Protein 1ZW0 (pdb70)

Radius of gyration: 28.85 Å; Cα contacts (8 Å, |Δi|>4): 479; chains: 8; bounding box: 49×64×88 Å

Structure (mmCIF, N/CA/C/O backbone):
d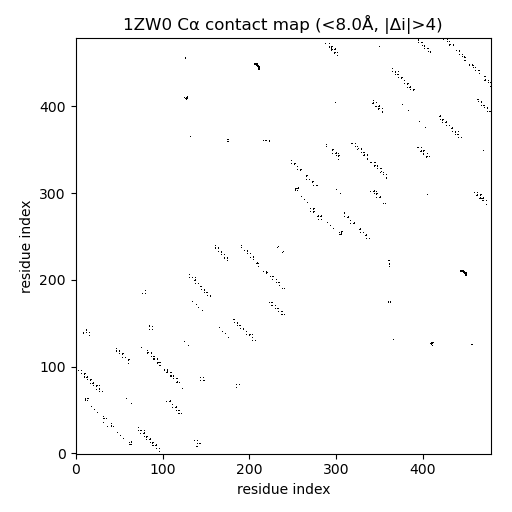ata_1ZW0
#
_entry.id   1ZW0
#
_cell.length_a   82.969
_cell.length_b   84.622
_cell.length_c   81.799
_cell.angle_alpha   90.00
_cell.angle_beta   90.00
_cell.angle_gamma   90.00
#
_symmetry.space_group_name_H-M   'P 21 21 2'
#
loop_
_entity.id
_entity.type
_entity.pdbx_description
1 polymer 'type III secretion protein'
2 water water
#
loop_
_atom_site.group_PDB
_atom_site.id
_atom_site.type_symbol
_atom_site.label_atom_id
_atom_site.label_alt_id
_atom_site.label_comp_id
_atom_site.label_asym_id
_atom_site.label_entity_id
_atom_site.label_seq_id
_atom_site.pdbx_PDB_ins_code
_atom_site.Cartn_x
_atom_site.Cartn_y
_atom_site.Cartn_z
_atom_site.occupancy
_atom_site.B_iso_or_equiv
_atom_site.auth_seq_id
_atom_site.auth_comp_id
_atom_site.auth_asym_id
_atom_site.auth_atom_id
_atom_site.pdbx_PDB_model_num
ATOM 1 N N . MET A 1 1 ? 63.701 -7.420 55.792 1.00 38.18 1 MET A N 1
ATOM 2 C CA . MET A 1 1 ? 63.206 -6.096 56.308 1.00 38.86 1 MET A CA 1
ATOM 3 C C . MET A 1 1 ? 62.672 -6.145 57.729 1.00 39.40 1 MET A C 1
ATOM 4 O O . MET A 1 1 ? 62.702 -5.116 58.419 1.00 41.83 1 MET A O 1
ATOM 9 N N . THR A 1 2 ? 62.162 -7.301 58.171 1.00 39.78 2 THR A N 1
ATOM 10 C CA . THR A 1 2 ? 61.563 -7.422 59.519 1.00 39.98 2 THR A CA 1
ATOM 11 C C . THR A 1 2 ? 62.730 -7.228 60.488 1.00 40.20 2 THR A C 1
ATOM 12 O O . THR A 1 2 ? 62.645 -6.447 61.456 1.00 43.02 2 THR A O 1
ATOM 16 N N . GLN A 1 3 ? 63.834 -7.911 60.215 1.00 40.10 3 GLN A N 1
ATOM 17 C CA . GLN A 1 3 ? 64.999 -7.790 61.034 1.00 39.20 3 GLN A CA 1
ATOM 18 C C . GLN A 1 3 ? 65.558 -6.377 61.075 1.00 38.53 3 GLN A C 1
ATOM 19 O O . GLN A 1 3 ? 65.959 -5.905 62.148 1.00 38.06 3 GLN A O 1
ATOM 25 N N . LEU A 1 4 ? 65.624 -5.694 59.942 1.00 36.29 4 LEU A N 1
ATOM 26 C CA . LEU A 1 4 ? 66.101 -4.332 59.929 1.00 35.97 4 LEU A CA 1
ATOM 27 C C . LEU A 1 4 ? 65.228 -3.381 60.749 1.00 34.33 4 LEU A C 1
ATOM 28 O O . LEU A 1 4 ? 65.720 -2.611 61.561 1.00 33.94 4 LEU A O 1
ATOM 33 N N . GLU A 1 5 ? 63.921 -3.429 60.579 1.00 35.48 5 GLU A N 1
ATOM 34 C CA . GLU A 1 5 ? 63.015 -2.551 61.324 1.00 36.56 5 GLU A CA 1
ATOM 35 C C . GLU A 1 5 ? 63.135 -2.821 62.850 1.00 35.46 5 GLU A C 1
ATOM 36 O O . GLU A 1 5 ? 63.109 -1.888 63.677 1.00 37.22 5 GLU A O 1
ATOM 42 N N . GLU A 1 6 ? 63.218 -4.068 63.207 1.00 34.57 6 GLU A N 1
ATOM 43 C CA . GLU A 1 6 ? 63.279 -4.427 64.616 1.00 37.69 6 GLU A CA 1
ATOM 44 C C . GLU A 1 6 ? 64.573 -3.856 65.221 1.00 37.14 6 GLU A C 1
ATOM 45 O O . GLU A 1 6 ? 64.545 -3.324 66.355 1.00 36.34 6 GLU A O 1
ATOM 51 N N . GLN A 1 7 ? 65.702 -3.983 64.499 1.00 36.83 7 GLN A N 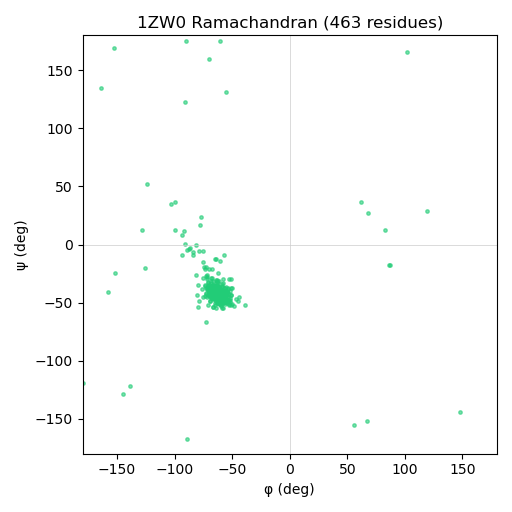1
ATOM 52 C CA . GLN A 1 7 ? 66.975 -3.444 64.954 1.00 35.85 7 GLN A CA 1
ATOM 53 C C . GLN A 1 7 ? 66.906 -1.914 65.088 1.00 35.91 7 GLN A C 1
ATOM 54 O O . GLN A 1 7 ? 67.352 -1.339 66.095 1.00 34.72 7 GLN A O 1
ATOM 65 N N . LEU A 1 8 ? 66.330 -1.216 64.109 1.00 34.32 8 LEU A N 1
ATOM 66 C CA . LEU A 1 8 ? 66.214 0.212 64.183 1.00 34.35 8 LEU A CA 1
ATOM 67 C C . LEU A 1 8 ? 65.387 0.632 65.386 1.00 33.94 8 LEU A C 1
ATOM 68 O O . LEU A 1 8 ? 65.763 1.590 66.099 1.00 32.77 8 LEU A O 1
ATOM 73 N N . HIS A 1 9 ? 64.260 -0.024 65.609 1.00 33.50 9 HIS A N 1
ATOM 74 C CA . HIS A 1 9 ? 63.407 0.333 66.731 1.00 33.00 9 HIS A CA 1
ATOM 75 C C . HIS A 1 9 ? 64.103 0.036 68.079 1.00 32.00 9 HIS A C 1
ATOM 76 O O . HIS A 1 9 ? 63.947 0.799 69.013 1.00 32.65 9 HIS A O 1
ATOM 83 N N . ASN A 1 10 ? 64.812 -1.083 68.146 1.00 30.27 10 ASN A N 1
ATOM 84 C CA . ASN A 1 10 ? 65.659 -1.362 69.368 1.00 31.04 10 ASN A CA 1
ATOM 85 C C . ASN A 1 10 ? 66.707 -0.315 69.642 1.00 30.17 10 ASN A C 1
ATOM 86 O O . ASN A 1 10 ? 66.953 0.101 70.824 1.00 29.85 10 ASN A O 1
ATOM 91 N N . VAL A 1 11 ? 67.405 0.135 68.592 1.00 30.75 11 VAL A N 1
ATOM 92 C CA . VAL A 1 11 ? 68.368 1.235 68.731 1.00 29.94 11 VAL A CA 1
ATOM 93 C C . VAL A 1 11 ? 67.693 2.524 69.122 1.00 29.31 11 VAL A C 1
ATOM 94 O O . VAL A 1 11 ? 68.229 3.274 69.921 1.00 30.15 11 VAL A O 1
ATOM 98 N N . GLU A 1 12 ? 66.495 2.816 68.594 1.00 28.47 12 GLU A N 1
ATOM 99 C CA . GLU A 1 12 ? 65.742 3.960 69.040 1.00 29.59 12 GLU A CA 1
ATOM 100 C C . GLU A 1 12 ? 65.381 3.944 70.549 1.00 28.40 12 GLU A C 1
ATOM 101 O O . GLU A 1 12 ? 65.423 5.006 71.219 1.00 29.44 12 GLU A O 1
ATOM 107 N N . THR A 1 13 ? 65.012 2.793 71.032 1.00 28.69 13 THR A N 1
ATOM 108 C CA . THR A 1 13 ? 64.658 2.640 72.473 1.00 29.86 13 THR A CA 1
ATOM 109 C C . THR A 1 13 ? 65.902 2.910 73.332 1.00 29.05 13 THR A C 1
ATOM 110 O O . THR A 1 13 ? 65.817 3.591 74.369 1.00 30.04 13 THR A O 1
ATOM 114 N N . VAL A 1 14 ? 67.048 2.388 72.872 1.00 29.23 14 VAL A N 1
ATOM 115 C CA . VAL A 1 14 ? 68.365 2.677 73.513 1.00 30.55 14 VAL A CA 1
ATOM 116 C C . VAL A 1 14 ? 68.601 4.173 73.509 1.00 30.41 14 VAL A C 1
ATOM 117 O O . VAL A 1 14 ? 68.885 4.757 74.549 1.00 31.44 14 VAL A O 1
ATOM 121 N N . ARG A 1 15 ? 68.438 4.857 72.394 1.00 31.91 15 ARG A N 1
ATOM 122 C CA . ARG A 1 15 ? 68.613 6.319 72.367 1.00 32.35 15 ARG A CA 1
ATOM 123 C C . ARG A 1 15 ? 67.742 7.029 73.387 1.00 30.43 15 ARG A C 1
ATOM 124 O O . ARG A 1 15 ? 68.216 7.929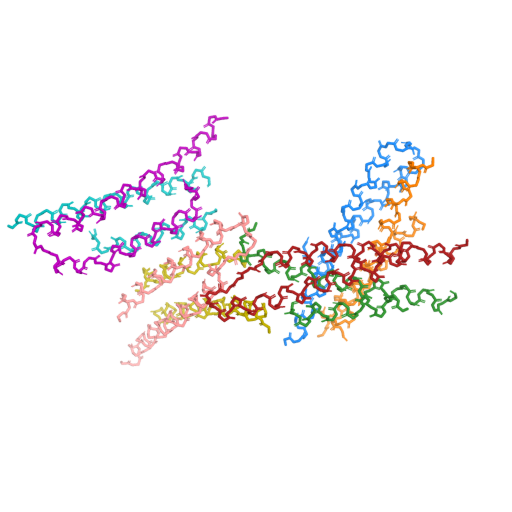 74.071 1.00 31.58 15 ARG A O 1
ATOM 132 N N . SER A 1 16 ? 66.463 6.670 73.446 1.00 30.44 16 SER A N 1
ATOM 133 C CA . SER A 1 16 ? 65.508 7.296 74.331 1.00 29.56 16 SER A CA 1
ATOM 134 C C . SER A 1 16 ? 65.933 7.114 75.762 1.00 28.53 16 SER A C 1
ATOM 135 O O . SER A 1 16 ? 65.886 8.057 76.565 1.00 27.15 16 SER A O 1
ATOM 138 N N . ILE A 1 17 ? 66.268 5.885 76.117 1.00 28.57 17 ILE A N 1
ATOM 139 C CA . ILE A 1 17 ? 66.655 5.598 77.486 1.00 28.99 17 ILE A CA 1
ATOM 140 C C . ILE A 1 17 ? 67.933 6.291 77.875 1.00 30.44 17 ILE A C 1
ATOM 141 O O . ILE A 1 17 ? 68.061 6.840 78.973 1.00 29.75 17 ILE A O 1
ATOM 146 N N . THR A 1 18 ? 68.945 6.285 77.007 1.00 29.00 18 THR A N 1
ATOM 147 C CA . THR A 1 18 ? 70.145 6.946 77.339 1.00 30.40 18 THR A CA 1
ATOM 148 C C . THR A 1 18 ? 69.991 8.490 77.497 1.00 29.50 18 THR A C 1
ATOM 149 O O . THR A 1 18 ? 70.577 9.123 78.356 1.00 28.83 18 THR A O 1
ATOM 155 N N . MET A 1 19 ? 69.157 9.097 76.685 1.00 30.09 19 MET A N 1
ATOM 156 C CA . MET A 1 19 ? 68.790 10.507 76.885 1.00 32.05 19 MET A CA 1
ATOM 157 C C . MET A 1 19 ? 68.157 10.731 78.267 1.00 30.24 19 MET A C 1
ATOM 158 O O . MET A 1 19 ? 68.511 11.688 78.966 1.00 29.77 19 MET A O 1
ATOM 163 N N . GLN A 1 20 ? 67.263 9.841 78.658 1.00 28.49 20 GLN A N 1
ATOM 164 C CA . GLN A 1 20 ? 66.606 9.951 79.989 1.00 29.36 20 GLN A CA 1
ATOM 165 C C . GLN A 1 20 ? 67.640 9.779 81.104 1.00 28.92 20 GLN A C 1
ATOM 166 O O . GLN A 1 20 ? 67.598 10.535 82.096 1.00 26.72 20 GLN A O 1
ATOM 172 N N . LEU A 1 21 ? 68.556 8.806 80.969 1.00 28.56 21 LEU A N 1
ATOM 173 C CA . LEU A 1 21 ? 69.622 8.640 81.952 1.00 27.73 21 LEU A CA 1
ATOM 174 C C . LEU A 1 21 ? 70.485 9.898 82.121 1.00 28.03 21 LEU A C 1
ATOM 175 O O . LEU A 1 21 ? 70.786 10.338 83.252 1.00 25.75 21 LEU A O 1
ATOM 180 N N . GLU A 1 22 ? 70.871 10.493 81.016 1.00 26.14 22 GLU A N 1
ATOM 181 C CA . GLU A 1 22 ? 71.700 11.685 81.053 1.00 27.26 22 GLU A CA 1
ATOM 182 C C . GLU A 1 22 ? 70.981 12.810 81.767 1.00 27.27 22 GLU A C 1
ATOM 183 O O . GLU A 1 22 ? 71.573 13.480 82.615 1.00 27.20 22 GLU A O 1
ATOM 189 N N . MET A 1 23 ? 69.688 12.985 81.496 1.00 27.92 23 MET A N 1
ATOM 190 C CA . MET A 1 23 ? 68.893 13.974 82.231 1.00 29.09 23 MET A CA 1
ATOM 191 C C . MET A 1 23 ? 68.823 13.697 83.735 1.00 29.17 23 MET A C 1
ATOM 192 O O . MET A 1 23 ? 68.969 14.588 84.530 1.00 27.53 23 MET A O 1
ATOM 197 N N . ALA A 1 24 ? 68.642 12.439 84.118 1.00 28.18 24 ALA A N 1
ATOM 198 C CA . ALA A 1 24 ? 68.584 12.086 85.524 1.00 27.41 24 ALA A CA 1
ATOM 199 C C . ALA A 1 24 ? 69.944 12.279 86.239 1.00 27.05 24 ALA A C 1
ATOM 200 O O . ALA A 1 24 ? 70.039 12.643 87.432 1.00 25.58 24 ALA A O 1
ATOM 202 N N . LEU A 1 25 ? 71.010 11.997 85.522 1.00 25.33 25 LEU A N 1
ATOM 203 C CA . LEU A 1 25 ? 72.356 12.263 86.055 1.00 28.19 25 LEU A CA 1
ATOM 204 C C . LEU A 1 25 ? 72.580 13.777 86.245 1.00 29.41 25 LEU A C 1
ATOM 205 O O . LEU A 1 25 ? 73.170 14.197 87.211 1.00 28.88 25 LEU A O 1
ATOM 210 N N . THR A 1 26 ? 72.084 14.586 85.326 1.00 31.86 26 THR A N 1
ATOM 211 C CA . THR A 1 26 ? 72.165 16.038 85.540 1.00 33.26 26 THR A CA 1
ATOM 212 C C . THR A 1 26 ? 71.481 16.520 86.837 1.00 34.05 26 THR A C 1
ATOM 213 O O . THR A 1 26 ? 71.989 17.409 87.543 1.00 34.65 26 THR A O 1
ATOM 217 N N . LYS A 1 27 ? 70.325 15.948 87.159 1.00 34.62 27 LYS A N 1
ATOM 218 C CA . LYS A 1 27 ? 69.585 16.318 88.368 1.00 35.66 27 LYS A CA 1
ATOM 219 C C . LYS A 1 27 ? 70.295 15.857 89.629 1.00 35.63 27 LYS A C 1
ATOM 220 O O . LYS A 1 27 ? 70.432 16.624 90.608 1.00 35.27 27 LYS A O 1
ATOM 226 N N . LEU A 1 28 ? 70.802 14.613 89.595 1.00 35.47 28 LEU A N 1
ATOM 227 C CA . LEU A 1 28 ? 71.527 14.030 90.706 1.00 35.81 28 LEU A CA 1
ATOM 228 C C . LEU A 1 28 ? 72.731 14.889 90.953 1.00 37.46 28 LEU A C 1
ATOM 229 O O . LEU A 1 28 ? 73.102 15.170 92.100 1.00 36.39 28 LEU A O 1
ATOM 234 N N . LYS A 1 29 ? 73.322 15.373 89.864 1.00 39.91 29 LYS A N 1
ATOM 235 C CA . LYS A 1 29 ? 74.468 16.263 89.977 1.00 41.56 29 LYS A CA 1
ATOM 236 C C . LYS A 1 29 ? 74.177 17.573 90.715 1.00 42.43 29 LYS A C 1
ATOM 237 O O . LYS A 1 29 ? 74.995 17.982 91.542 1.00 41.68 29 LYS A O 1
ATOM 243 N N . LYS A 1 30 ? 73.041 18.222 90.452 1.00 43.73 30 LYS A N 1
ATOM 244 C CA . LYS A 1 30 ? 72.676 19.423 91.215 1.00 45.33 30 LYS A CA 1
ATOM 245 C C . LYS A 1 30 ? 72.684 19.169 92.725 1.00 46.54 30 LYS A C 1
ATOM 246 O O . LYS A 1 30 ? 73.262 19.945 93.518 1.00 46.34 30 LYS A O 1
ATOM 252 N N . ASP A 1 31 ? 72.042 18.077 93.124 1.00 47.17 31 ASP A N 1
ATOM 253 C CA . ASP A 1 31 ? 71.932 17.713 94.514 1.00 47.78 31 ASP A CA 1
ATOM 254 C C . ASP A 1 31 ? 73.283 17.429 95.172 1.00 48.45 31 ASP A C 1
ATOM 255 O O . ASP A 1 31 ? 73.492 17.769 96.345 1.00 48.57 31 ASP A O 1
ATOM 257 N N . MET A 1 32 ? 74.203 16.809 94.446 1.00 48.81 32 MET A N 1
ATOM 258 C CA . MET A 1 32 ? 75.522 16.567 95.003 1.00 50.08 32 MET A CA 1
ATOM 259 C C . MET A 1 32 ? 76.295 17.853 95.217 1.00 51.26 32 MET A C 1
ATOM 260 O O . MET A 1 32 ? 77.123 17.930 96.126 1.00 50.95 32 MET A O 1
ATOM 265 N N . MET A 1 33 ? 76.023 18.876 94.407 1.00 52.82 33 MET A N 1
ATOM 266 C CA . MET A 1 33 ? 76.740 20.149 94.522 1.00 53.83 33 MET A CA 1
ATOM 267 C C . MET A 1 33 ? 76.234 21.009 95.684 1.00 54.86 33 MET A C 1
ATOM 268 O O . MET A 1 33 ? 76.556 22.191 95.792 1.00 55.44 33 MET A O 1
ATOM 273 N N . ARG A 1 34 ? 75.504 20.399 96.604 1.00 55.84 34 ARG A N 1
ATOM 274 C CA . ARG A 1 34 ? 74.698 21.154 97.540 1.00 56.22 34 ARG A CA 1
ATOM 275 C C . ARG A 1 34 ? 74.408 20.332 98.801 1.00 56.45 34 ARG A C 1
ATOM 276 O O . ARG A 1 34 ? 74.475 20.867 99.919 1.00 56.99 34 ARG A O 1
ATOM 284 N N . GLY A 1 35 ? 74.110 19.038 98.632 1.00 56.67 35 GLY A N 1
ATOM 285 C CA . GLY A 1 35 ? 73.828 18.128 99.760 1.00 56.64 35 GLY A CA 1
ATOM 286 C C . GLY A 1 35 ? 74.894 17.957 100.857 1.00 56.80 35 GLY A C 1
ATOM 287 O O . GLY A 1 35 ? 74.615 17.322 101.889 1.00 56.32 35 GLY A O 1
ATOM 288 N N . GLY A 1 36 ? 76.101 18.497 100.633 1.00 56.77 36 GLY A N 1
ATOM 289 C CA . GLY A 1 36 ? 77.221 18.415 101.593 1.00 56.58 36 GLY A CA 1
ATOM 290 C C . GLY A 1 36 ? 78.581 18.369 100.892 1.00 56.64 36 GLY A C 1
ATOM 291 O O . GLY A 1 36 ? 78.766 19.024 99.855 1.00 57.11 36 GLY A O 1
ATOM 292 N N . ASP A 1 37 ? 79.539 17.611 101.453 1.00 56.37 37 ASP A N 1
ATOM 293 C CA . ASP A 1 37 ? 80.818 17.311 100.749 1.00 55.95 37 ASP A CA 1
ATOM 294 C C . ASP A 1 37 ? 81.405 15.889 101.028 1.00 55.63 37 ASP A C 1
ATOM 295 O O . ASP A 1 37 ? 80.720 14.866 100.815 1.00 55.59 37 ASP A O 1
ATOM 297 N N . ALA A 1 38 ? 82.683 15.834 101.413 1.00 55.12 38 ALA A N 1
ATOM 298 C CA . ALA A 1 38 ? 83.310 14.639 101.997 1.00 54.40 38 ALA A CA 1
ATOM 299 C C . ALA A 1 38 ? 83.228 13.359 101.144 1.00 53.71 38 ALA A C 1
ATOM 300 O O . ALA A 1 38 ? 83.118 13.418 99.893 1.00 53.46 38 ALA A O 1
ATOM 302 N N . LYS A 1 39 ? 83.307 12.207 101.816 1.00 52.76 39 LYS A N 1
ATOM 303 C CA . LYS A 1 39 ? 83.320 10.908 101.138 1.00 52.52 39 LYS A CA 1
ATOM 304 C C . LYS A 1 39 ? 82.292 10.791 100.011 1.00 51.65 39 LYS A C 1
ATOM 305 O O . LYS A 1 39 ? 82.611 10.314 98.910 1.00 51.73 39 LYS A O 1
ATOM 307 N N . GLN A 1 40 ? 81.060 11.225 100.238 1.00 49.94 40 GLN A N 1
ATOM 308 C CA . GLN A 1 40 ? 80.066 10.872 99.253 1.00 48.56 40 GLN A CA 1
ATOM 309 C C . GLN A 1 40 ? 80.117 11.663 97.926 1.00 47.41 40 GLN A C 1
ATOM 310 O O . GLN A 1 40 ? 79.765 11.097 96.885 1.00 45.90 40 GLN A O 1
ATOM 316 N N . TYR A 1 41 ? 80.600 12.916 97.938 1.00 46.58 41 TYR A N 1
ATOM 317 C CA . TYR A 1 41 ? 80.753 13.713 96.685 1.00 46.56 41 TYR A CA 1
ATOM 318 C C . TYR A 1 41 ? 81.899 13.192 95.857 1.00 45.95 41 TYR A C 1
ATOM 319 O O . TYR A 1 41 ? 81.830 13.145 94.625 1.00 45.62 41 TYR A O 1
ATOM 321 N N . GLN A 1 42 ? 82.993 12.868 96.533 1.00 45.65 42 GLN A N 1
ATOM 322 C CA . GLN A 1 42 ? 84.104 12.246 95.850 1.00 45.04 42 GLN A CA 1
ATOM 323 C C . GLN A 1 42 ? 83.738 10.833 95.398 1.00 44.81 42 GLN A C 1
ATOM 324 O O . GLN A 1 42 ? 84.003 10.483 94.242 1.00 45.21 42 GLN A O 1
ATOM 330 N N . VAL A 1 43 ? 83.057 10.052 96.240 1.00 44.22 43 VAL A N 1
ATOM 331 C CA . VAL A 1 43 ? 82.408 8.807 95.751 1.00 44.27 43 VAL A CA 1
ATOM 332 C C . VAL A 1 43 ? 81.459 9.065 94.573 1.00 43.55 43 VAL A C 1
ATOM 333 O O . VAL A 1 43 ? 81.458 8.275 93.622 1.00 43.20 43 VAL A O 1
ATOM 337 N N . TRP A 1 44 ? 80.672 10.145 94.611 1.00 42.68 44 TRP A N 1
ATOM 338 C CA . TRP A 1 44 ? 79.757 10.423 93.494 1.00 42.63 44 TRP A CA 1
ATOM 339 C C . TRP A 1 44 ? 80.516 10.853 92.238 1.00 41.81 44 TRP A C 1
ATOM 340 O O . TRP A 1 44 ? 80.204 10.418 91.146 1.00 39.49 44 TRP A O 1
ATOM 351 N N . GLN A 1 45 ? 81.520 11.712 92.394 1.00 41.35 45 GLN A N 1
ATOM 352 C CA . GLN A 1 45 ? 82.315 12.131 91.243 1.00 41.22 45 GLN A CA 1
ATOM 353 C C . GLN A 1 45 ? 82.983 10.935 90.527 1.00 39.95 45 GLN A C 1
ATOM 354 O O . GLN A 1 45 ? 83.073 10.916 89.293 1.00 37.89 45 GLN A O 1
ATOM 360 N N . ARG A 1 46 ? 83.422 9.943 91.302 1.00 38.47 46 ARG A N 1
ATOM 361 C CA . ARG A 1 46 ? 83.961 8.708 90.718 1.00 38.63 46 ARG A CA 1
ATOM 362 C C . ARG A 1 46 ? 82.901 7.998 89.918 1.00 36.99 46 ARG A C 1
ATOM 363 O O . ARG A 1 46 ? 83.146 7.620 88.763 1.00 33.33 46 ARG A O 1
ATOM 371 N N . GLU A 1 47 ? 81.738 7.822 90.553 1.00 36.14 47 GLU A N 1
ATOM 372 C CA . GLU A 1 47 ? 80.650 7.013 90.020 1.00 37.65 47 GLU A CA 1
ATOM 373 C C . GLU A 1 47 ? 80.068 7.686 88.782 1.00 36.63 47 GLU A C 1
ATOM 374 O O . GLU A 1 47 ? 79.810 7.038 87.780 1.00 36.06 47 GLU A O 1
ATOM 380 N N . SER A 1 48 ? 79.832 8.987 88.864 1.00 36.44 48 SER A N 1
ATOM 381 C CA . SER A 1 48 ? 79.275 9.762 87.721 1.00 36.64 48 SER A CA 1
ATOM 382 C C . SER A 1 48 ? 80.195 9.727 86.494 1.00 35.14 48 SER A C 1
ATOM 383 O O . SER A 1 48 ? 79.740 9.450 85.388 1.00 35.70 48 SER A O 1
ATOM 386 N N . LYS A 1 49 ? 81.475 9.981 86.676 1.00 34.92 49 LYS A N 1
ATOM 387 C CA . LYS A 1 49 ? 82.407 9.896 85.558 1.00 34.26 49 LYS A CA 1
ATOM 388 C C . LYS A 1 49 ? 82.343 8.489 84.985 1.00 33.85 49 LYS A C 1
ATOM 389 O O . LYS A 1 49 ? 82.334 8.326 83.774 1.00 32.94 49 LYS A O 1
ATOM 395 N N . ALA A 1 50 ? 82.265 7.458 85.825 1.00 32.58 50 ALA A N 1
ATOM 396 C CA . ALA A 1 50 ? 82.230 6.081 85.256 1.00 31.49 50 ALA A CA 1
ATOM 397 C C . ALA A 1 50 ? 80.936 5.850 84.517 1.00 30.72 50 ALA A C 1
ATOM 398 O O . ALA A 1 50 ? 80.895 5.204 83.471 1.00 29.07 50 ALA A O 1
ATOM 400 N N . LEU A 1 51 ? 79.843 6.409 85.028 1.00 30.32 51 LEU A N 1
ATOM 401 C CA . LEU A 1 51 ? 78.568 6.199 84.407 1.00 30.02 51 LEU A CA 1
ATOM 402 C C . LEU A 1 51 ? 78.509 6.877 83.058 1.00 27.89 51 LEU A C 1
ATOM 403 O O . LEU A 1 51 ? 78.001 6.323 82.092 1.00 26.87 51 LEU A O 1
ATOM 411 N N . GLU A 1 52 ? 79.022 8.106 83.008 1.00 27.01 52 GLU A N 1
ATOM 412 C CA . GLU A 1 52 ? 78.966 8.812 81.755 1.00 26.75 52 GLU A CA 1
ATOM 413 C C . GLU A 1 52 ? 79.904 8.080 80.751 1.00 26.69 52 GLU A C 1
ATOM 414 O O . GLU A 1 52 ? 79.593 8.027 79.609 1.00 25.43 52 GLU A O 1
ATOM 420 N N . SER A 1 53 ? 81.015 7.555 81.226 1.00 25.18 53 SER A N 1
ATOM 421 C CA . SER A 1 53 ? 81.920 6.808 80.281 1.00 26.47 53 SER A CA 1
ATOM 422 C C . SER A 1 53 ? 81.219 5.546 79.809 1.00 26.37 53 SER A C 1
ATOM 423 O O . SER A 1 53 ? 81.330 5.157 78.637 1.00 25.31 53 SER A O 1
ATOM 426 N N . ALA A 1 54 ? 80.422 4.899 80.684 1.00 28.01 54 ALA A N 1
ATOM 427 C CA . ALA A 1 54 ? 79.657 3.717 80.204 1.00 27.57 54 ALA A CA 1
ATOM 428 C C . ALA A 1 54 ? 78.634 4.090 79.190 1.00 28.40 54 ALA A C 1
ATOM 429 O O . ALA A 1 54 ? 78.386 3.430 78.170 1.00 27.43 54 ALA A O 1
ATOM 431 N N . ILE A 1 55 ? 78.002 5.236 79.371 1.00 28.07 55 ILE A N 1
ATOM 432 C CA . ILE A 1 55 ? 77.114 5.680 78.355 1.00 28.03 55 ILE A CA 1
ATOM 433 C C . ILE A 1 55 ? 77.792 5.979 77.027 1.00 27.99 55 ILE A C 1
ATOM 434 O O . ILE A 1 55 ? 77.262 5.620 75.967 1.00 28.31 55 ILE A O 1
ATOM 440 N N . ALA A 1 56 ? 78.991 6.526 77.070 1.00 29.82 56 ALA A N 1
ATOM 441 C CA . ALA A 1 56 ? 79.731 6.861 75.819 1.00 28.32 56 ALA A CA 1
ATOM 442 C C . ALA A 1 56 ? 80.049 5.559 75.073 1.00 29.94 56 ALA A C 1
ATOM 443 O O . ALA A 1 56 ? 80.006 5.486 73.841 1.00 29.06 56 ALA A O 1
ATOM 445 N N . ILE A 1 57 ? 80.373 4.514 75.827 1.00 29.02 57 ILE A N 1
ATOM 446 C CA . ILE A 1 57 ? 80.653 3.240 75.184 1.00 29.83 57 ILE A CA 1
ATOM 447 C C . ILE A 1 57 ? 79.411 2.683 74.524 1.00 30.08 57 ILE A C 1
ATOM 448 O O . ILE A 1 57 ? 79.395 2.232 73.385 1.00 30.10 57 ILE A O 1
ATOM 453 N N . ILE A 1 58 ? 78.302 2.783 75.226 1.00 29.20 58 ILE A N 1
ATOM 454 C CA . ILE A 1 58 ? 77.049 2.341 74.661 1.00 30.98 58 ILE A CA 1
ATOM 455 C C . ILE A 1 58 ? 76.772 3.037 73.363 1.00 30.44 58 ILE A C 1
ATOM 456 O O . ILE A 1 58 ? 76.407 2.418 72.396 1.00 31.72 58 ILE A O 1
ATOM 461 N N . HIS A 1 59 ? 76.968 4.354 73.306 1.00 32.02 59 HIS A N 1
ATOM 462 C CA . HIS A 1 59 ? 76.782 5.059 72.070 1.00 31.80 59 HIS A CA 1
ATOM 463 C C . HIS A 1 59 ? 77.733 4.554 70.958 1.00 33.03 59 HIS A C 1
ATOM 464 O O . HIS A 1 59 ? 77.338 4.352 69.783 1.00 34.57 59 HIS A O 1
ATOM 471 N N . TYR A 1 60 ? 78.983 4.264 71.337 1.00 31.49 60 TYR A N 1
ATOM 472 C CA . TYR A 1 60 ? 79.945 3.812 70.329 1.00 31.30 60 TYR A CA 1
ATOM 473 C C . TYR A 1 60 ? 79.551 2.442 69.754 1.00 31.45 60 TYR A C 1
ATOM 474 O O . TYR A 1 60 ? 79.633 2.244 68.540 1.00 32.52 60 TYR A O 1
ATOM 483 N N . VAL A 1 61 ? 79.077 1.541 70.613 1.00 32.54 61 VAL A N 1
ATOM 484 C CA . VAL A 1 61 ? 78.684 0.167 70.212 1.00 32.31 61 VAL A CA 1
ATOM 485 C C . VAL A 1 61 ? 77.309 0.099 69.568 1.00 34.73 61 VAL A C 1
ATOM 486 O O . VAL A 1 61 ? 77.187 -0.485 68.483 1.00 36.79 61 VAL A O 1
ATOM 490 N N . ALA A 1 62 ? 76.281 0.628 70.255 1.00 35.67 62 ALA A N 1
ATOM 491 C CA . ALA A 1 62 ? 74.895 0.644 69.705 1.00 35.57 62 ALA A CA 1
ATOM 492 C C . ALA A 1 62 ? 74.738 1.648 68.555 1.00 37.01 62 ALA A C 1
ATOM 493 O O . ALA A 1 62 ? 73.884 1.456 67.715 1.00 41.07 62 ALA A O 1
ATOM 495 N N . GLY A 1 63 ? 75.523 2.707 68.532 1.00 37.95 63 GLY A N 1
ATOM 496 C CA . GLY A 1 63 ? 75.459 3.780 67.539 1.00 38.86 63 GLY A CA 1
ATOM 497 C C . GLY A 1 63 ? 74.129 4.549 67.506 1.00 41.40 63 GLY A C 1
ATOM 498 O O . GLY A 1 63 ? 73.689 4.970 66.415 1.00 40.62 63 GLY A O 1
ATOM 499 N N . ASP A 1 64 ? 73.515 4.761 68.664 1.00 40.11 64 ASP A N 1
ATOM 500 C CA . ASP A 1 64 ? 72.202 5.442 68.701 1.00 41.77 64 ASP A CA 1
ATOM 501 C C . ASP A 1 64 ? 72.309 6.941 68.430 1.00 43.81 64 ASP A C 1
ATOM 502 O O . ASP A 1 64 ? 71.324 7.562 68.015 1.00 40.54 64 ASP A O 1
ATOM 507 N N . LEU A 1 65 ? 73.535 7.478 68.635 1.00 45.17 65 LEU A N 1
ATOM 508 C CA . LEU A 1 65 ? 73.892 8.914 68.733 1.00 47.45 65 LEU A CA 1
ATOM 509 C C . LEU A 1 65 ? 73.544 9.700 70.044 1.00 50.37 65 LEU A C 1
ATOM 510 O O . LEU A 1 65 ? 74.395 10.265 70.746 1.00 51.48 65 LEU A O 1
ATOM 515 N N . MET B 1 1 ? 63.008 15.596 106.035 1.00 36.04 1 MET B N 1
ATOM 516 C CA . MET B 1 1 ? 62.564 14.341 105.312 1.00 36.22 1 MET B CA 1
ATOM 517 C C . MET B 1 1 ? 62.154 14.571 103.850 1.00 35.30 1 MET B C 1
ATOM 518 O O . MET B 1 1 ? 62.433 13.746 103.029 1.00 33.33 1 MET B O 1
ATOM 523 N N . THR B 1 2 ? 61.437 15.639 103.521 1.00 35.04 2 THR B N 1
ATOM 524 C CA . THR B 1 2 ? 61.023 15.849 102.119 1.00 35.48 2 THR B CA 1
ATOM 525 C C . THR B 1 2 ? 62.242 15.999 101.200 1.00 35.39 2 THR B C 1
ATOM 526 O O . THR B 1 2 ? 62.342 15.378 100.077 1.00 34.13 2 THR B O 1
ATOM 530 N N . GLN B 1 3 ? 63.219 16.763 101.671 1.00 35.11 3 GLN B N 1
ATOM 531 C CA . GLN B 1 3 ? 64.402 17.002 100.838 1.00 35.37 3 GLN B CA 1
ATOM 532 C C . GLN B 1 3 ? 65.246 15.734 100.742 1.00 34.76 3 GLN B C 1
ATOM 533 O O . GLN B 1 3 ? 65.861 15.465 99.721 1.00 36.46 3 GLN B O 1
ATOM 539 N N . LEU B 1 4 ? 65.264 14.941 101.814 1.00 34.98 4 LEU B N 1
ATOM 540 C CA . LEU B 1 4 ? 66.010 13.675 101.776 1.00 33.27 4 LEU B CA 1
ATOM 541 C C . LEU B 1 4 ? 65.310 12.713 100.854 1.00 31.97 4 LEU B C 1
ATOM 542 O O . LEU B 1 4 ? 65.965 12.009 100.082 1.00 30.39 4 LEU B O 1
ATOM 547 N N . GLU B 1 5 ? 63.990 12.703 100.914 1.00 31.27 5 GLU B N 1
ATOM 548 C CA . GLU B 1 5 ? 63.186 11.933 99.957 1.00 32.75 5 GLU B CA 1
ATOM 549 C C . GLU B 1 5 ? 63.425 12.382 98.491 1.00 32.78 5 GLU B C 1
ATOM 550 O O . GLU B 1 5 ? 63.565 11.535 97.597 1.00 31.38 5 GLU B O 1
ATOM 556 N N . GLU B 1 6 ? 63.557 13.689 98.254 1.00 32.81 6 GLU B N 1
ATOM 557 C CA . GLU B 1 6 ? 63.967 14.181 96.915 1.00 33.05 6 GLU B CA 1
ATOM 558 C C . GLU B 1 6 ? 65.339 13.637 96.465 1.00 31.97 6 GLU B C 1
ATOM 559 O O . GLU B 1 6 ? 65.456 13.112 95.346 1.00 30.10 6 GLU B O 1
ATOM 565 N N . GLN B 1 7 ? 66.384 13.730 97.306 1.00 30.38 7 GLN B N 1
ATOM 566 C CA . GLN B 1 7 ? 67.685 13.138 96.963 1.00 31.20 7 GLN B CA 1
ATOM 567 C C . GLN B 1 7 ? 67.569 11.648 96.698 1.00 29.82 7 GLN B C 1
ATOM 568 O O . GLN B 1 7 ? 68.146 11.134 95.737 1.00 27.81 7 GLN B O 1
ATOM 574 N N . LEU B 1 8 ? 66.824 10.954 97.561 1.00 29.25 8 LEU B N 1
ATOM 575 C CA . LEU B 1 8 ? 66.608 9.510 97.356 1.00 29.70 8 LEU B CA 1
ATOM 576 C C . LEU B 1 8 ? 65.931 9.211 96.032 1.00 29.18 8 LEU B C 1
ATOM 577 O O . LEU B 1 8 ? 66.274 8.221 95.382 1.00 29.81 8 LEU B O 1
ATOM 582 N N . HIS B 1 9 ? 64.929 10.007 95.689 1.00 29.65 9 HIS B N 1
ATOM 583 C CA . HIS B 1 9 ? 64.198 9.857 94.441 1.00 28.90 9 HIS B CA 1
ATOM 584 C C . HIS B 1 9 ? 65.136 10.042 93.225 1.00 29.36 9 HIS B C 1
ATOM 585 O O . HIS B 1 9 ? 64.986 9.340 92.245 1.00 28.53 9 HIS B O 1
ATOM 592 N N . ASN B 1 10 ? 66.056 10.994 93.283 1.00 28.20 10 ASN B N 1
ATOM 593 C CA . ASN B 1 10 ? 66.974 11.254 92.163 1.00 28.28 10 ASN B CA 1
ATOM 594 C C . ASN B 1 10 ? 67.975 10.130 91.979 1.00 27.02 10 ASN B C 1
ATOM 595 O O . ASN B 1 10 ? 68.252 9.743 90.887 1.00 27.77 10 ASN B O 1
ATOM 600 N N . VAL B 1 11 ? 68.434 9.551 93.059 1.00 25.16 11 VAL B N 1
ATOM 601 C CA . VAL B 1 11 ? 69.322 8.399 93.002 1.00 26.79 11 VAL B CA 1
ATOM 602 C C . VAL B 1 11 ? 68.560 7.202 92.477 1.00 26.68 11 VAL B C 1
ATOM 603 O O . VAL B 1 11 ? 69.080 6.470 91.630 1.00 26.44 11 VAL B O 1
ATOM 607 N N . GLU B 1 12 ? 67.354 6.989 92.988 1.00 27.34 12 GLU B N 1
ATOM 608 C CA . GLU B 1 12 ? 66.546 5.839 92.535 1.00 28.23 12 GLU B CA 1
ATOM 609 C C . GLU B 1 12 ? 66.187 5.896 91.070 1.00 27.76 12 GLU B C 1
ATOM 610 O O . GLU B 1 12 ? 66.166 4.841 90.403 1.00 27.81 12 GLU B O 1
ATOM 616 N N . THR B 1 13 ? 65.939 7.106 90.565 1.00 27.02 13 THR B N 1
ATOM 617 C CA . THR B 1 13 ? 65.641 7.318 89.161 1.00 27.93 13 THR B CA 1
ATOM 618 C C . THR B 1 13 ? 66.851 6.893 88.299 1.00 26.56 13 THR B C 1
ATOM 619 O O . THR B 1 13 ? 66.708 6.215 87.297 1.00 25.68 13 THR B O 1
ATOM 623 N N . VAL B 1 14 ? 68.017 7.364 88.664 1.00 24.92 14 VAL B N 1
ATOM 624 C CA . VAL B 1 14 ? 69.254 6.969 87.967 1.00 26.16 14 VAL B CA 1
ATOM 625 C C . VAL B 1 14 ? 69.349 5.448 88.017 1.00 26.72 14 VAL B C 1
ATOM 626 O O . VAL B 1 14 ? 69.613 4.817 87.012 1.00 27.47 14 VAL B O 1
ATOM 630 N N . ARG B 1 15 ? 69.191 4.848 89.185 1.00 26.71 15 ARG B N 1
ATOM 631 C CA . ARG B 1 15 ? 69.300 3.380 89.256 1.00 29.02 15 ARG B CA 1
ATOM 632 C C . ARG B 1 15 ? 68.280 2.706 88.368 1.00 28.95 15 ARG B C 1
ATOM 633 O O . ARG B 1 15 ? 68.626 1.740 87.657 1.00 28.03 15 ARG B O 1
ATOM 641 N N . SER B 1 16 ? 67.018 3.171 88.409 1.00 28.76 16 SER B N 1
ATOM 642 C CA . SER B 1 16 ? 65.949 2.571 87.626 1.00 29.50 16 SER B CA 1
ATOM 643 C C . SER B 1 16 ? 66.191 2.700 86.171 1.00 28.30 16 SER B C 1
ATOM 644 O O . SER B 1 16 ? 66.039 1.722 85.449 1.00 29.75 16 SER B O 1
ATOM 647 N N . ILE B 1 17 ? 66.627 3.871 85.718 1.00 27.28 17 ILE B N 1
ATOM 648 C CA . ILE B 1 17 ? 66.882 4.055 84.268 1.00 27.93 17 ILE B CA 1
ATOM 649 C C . ILE B 1 17 ? 68.092 3.187 83.837 1.00 26.50 17 ILE B C 1
ATOM 650 O O . ILE B 1 17 ? 68.090 2.647 82.706 1.00 28.59 17 ILE B O 1
ATOM 655 N N . THR B 1 18 ? 69.104 3.038 84.676 1.00 26.78 18 THR B N 1
ATOM 656 C CA . THR B 1 18 ? 70.227 2.185 84.301 1.00 27.81 18 THR B CA 1
ATOM 657 C C . THR B 1 18 ? 69.784 0.724 84.123 1.00 27.65 18 THR B C 1
ATOM 658 O O . THR B 1 18 ? 70.167 0.079 83.127 1.00 27.07 18 THR B O 1
ATOM 662 N N . MET B 1 19 ? 68.888 0.235 84.983 1.00 27.57 19 MET B N 1
ATOM 663 C CA . MET B 1 19 ? 68.362 -1.138 84.818 1.00 29.31 19 MET B CA 1
ATOM 664 C C . MET B 1 19 ? 67.540 -1.250 83.497 1.00 28.65 19 MET B C 1
ATOM 665 O O . MET B 1 19 ? 67.617 -2.270 82.825 1.00 28.70 19 MET B O 1
ATOM 670 N N . GLN B 1 20 ? 66.767 -0.204 83.148 1.00 28.21 20 GLN B N 1
ATOM 671 C CA . GLN B 1 20 ? 66.018 -0.149 81.913 1.00 28.46 20 GLN B CA 1
ATOM 672 C C . GLN B 1 20 ? 66.930 -0.186 80.724 1.00 29.24 20 GLN B C 1
ATOM 673 O O . GLN B 1 20 ? 66.659 -0.831 79.741 1.00 28.86 20 GLN B O 1
ATOM 679 N N . LEU B 1 21 ? 68.032 0.526 80.813 1.00 27.68 21 LEU B N 1
ATOM 680 C CA . LEU B 1 21 ? 68.994 0.553 79.714 1.00 27.86 21 LEU B CA 1
ATOM 681 C C . LEU B 1 21 ? 69.608 -0.852 79.514 1.00 29.05 21 LEU B C 1
ATOM 682 O O . LEU B 1 21 ? 69.860 -1.304 78.366 1.00 28.48 21 LEU B O 1
ATOM 687 N N . GLU B 1 22 ? 69.919 -1.516 80.622 1.00 28.24 22 GLU B N 1
ATOM 688 C CA . GLU B 1 22 ? 70.433 -2.886 80.616 1.00 29.29 22 GLU B CA 1
ATOM 689 C C . GLU B 1 22 ? 69.452 -3.763 79.850 1.00 26.73 22 GLU B C 1
ATOM 690 O O . GLU B 1 22 ? 69.840 -4.506 78.960 1.00 27.80 22 GLU B O 1
ATOM 696 N N . MET B 1 23 ? 68.164 -3.675 80.156 1.00 27.72 23 MET B N 1
ATOM 697 C CA . MET B 1 23 ? 67.186 -4.467 79.430 1.00 28.97 23 MET B CA 1
ATOM 698 C C . MET B 1 23 ? 67.069 -4.092 77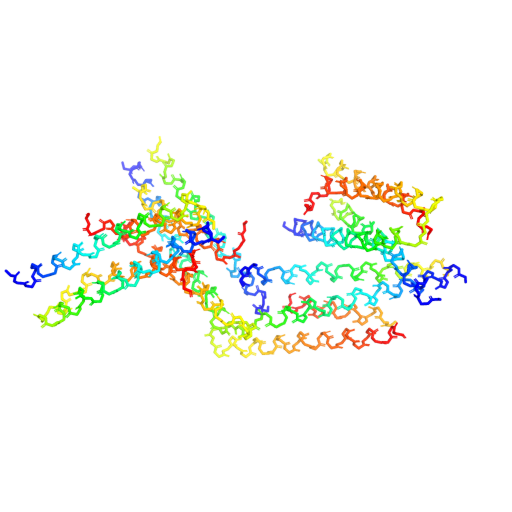.950 1.00 26.12 23 MET B C 1
ATOM 699 O O . MET B 1 23 ? 66.859 -4.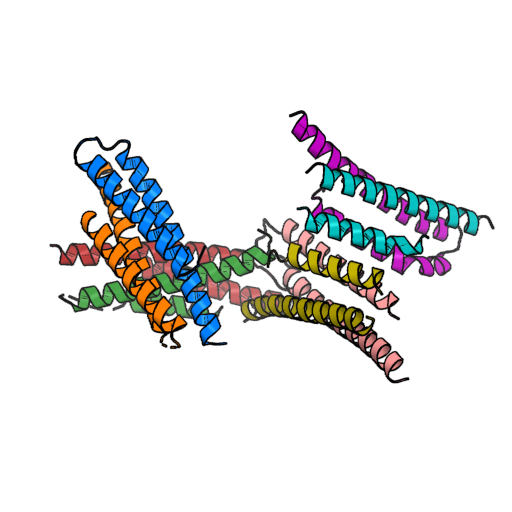974 77.094 1.00 27.13 23 MET B O 1
ATOM 704 N N . ALA B 1 24 ? 67.194 -2.821 77.600 1.00 27.17 24 ALA B N 1
ATOM 705 C CA . ALA B 1 24 ? 67.040 -2.367 76.205 1.00 26.83 24 ALA B CA 1
ATOM 706 C C . ALA B 1 24 ? 68.182 -2.903 75.391 1.00 27.37 24 ALA B C 1
ATOM 707 O O . ALA B 1 24 ? 68.041 -3.280 74.232 1.00 27.16 24 ALA B O 1
ATOM 709 N N . LEU B 1 25 ? 69.385 -2.850 75.975 1.00 26.44 25 LEU B N 1
ATOM 710 C CA . LEU B 1 25 ? 70.578 -3.378 75.275 1.00 28.34 25 LEU B CA 1
ATOM 711 C C . LEU B 1 25 ? 70.489 -4.894 75.137 1.00 26.53 25 LEU B C 1
ATOM 712 O O . LEU B 1 25 ? 70.962 -5.493 74.140 1.00 27.72 25 LEU B O 1
ATOM 717 N N . THR B 1 26 ? 69.916 -5.527 76.135 1.00 27.12 26 THR B N 1
ATOM 718 C CA . THR B 1 26 ? 69.724 -7.007 76.116 1.00 28.49 26 THR B CA 1
ATOM 719 C C . THR B 1 26 ? 68.790 -7.372 74.935 1.00 29.66 26 THR B C 1
ATOM 720 O O . THR B 1 26 ? 69.033 -8.348 74.216 1.00 29.31 26 THR B O 1
ATOM 724 N N . LYS B 1 27 ? 67.698 -6.645 74.817 1.00 29.78 27 LYS B N 1
ATOM 725 C CA . LYS B 1 27 ? 66.736 -6.900 73.687 1.00 30.40 27 LYS B CA 1
ATOM 726 C C . LYS B 1 27 ? 67.433 -6.621 72.358 1.00 29.98 27 LYS B C 1
ATOM 727 O O . LYS B 1 27 ? 67.362 -7.411 71.426 1.00 33.04 27 LYS B O 1
ATOM 738 N N . LEU B 1 28 ? 68.149 -5.534 72.257 1.00 31.27 28 LEU B N 1
ATOM 739 C CA . LEU B 1 28 ? 68.927 -5.247 71.075 1.00 30.39 28 LEU B CA 1
ATOM 740 C C . LEU B 1 28 ? 69.843 -6.364 70.676 1.00 31.43 28 LEU B C 1
ATOM 741 O O . LEU B 1 28 ? 69.839 -6.779 69.494 1.00 33.24 28 LEU B O 1
ATOM 746 N N . LYS B 1 29 ? 70.649 -6.838 71.615 1.00 32.17 29 LYS B N 1
ATOM 747 C CA . LYS B 1 29 ? 71.597 -7.912 71.351 1.00 34.35 29 LYS B CA 1
ATOM 748 C C . LYS B 1 29 ? 70.904 -9.259 71.100 1.00 36.12 29 LYS B C 1
ATOM 749 O O . LYS B 1 29 ? 71.301 -10.021 70.213 1.00 37.10 29 LYS B O 1
ATOM 755 N N . LYS B 1 30 ? 69.890 -9.591 71.870 1.00 37.79 30 LYS B N 1
ATOM 756 C CA . LYS B 1 30 ? 69.159 -10.847 71.643 1.00 39.25 30 LYS B CA 1
ATOM 757 C C . LYS B 1 30 ? 68.479 -10.884 70.250 1.00 40.57 30 LYS B C 1
ATOM 758 O O . LYS B 1 30 ? 68.511 -11.936 69.561 1.00 38.81 30 LYS B O 1
ATOM 764 N N . ASP B 1 31 ? 67.816 -9.779 69.893 1.00 40.22 31 ASP B N 1
ATOM 765 C CA . ASP B 1 31 ? 67.078 -9.681 68.630 1.00 41.75 31 ASP B CA 1
ATOM 766 C C . ASP B 1 31 ? 68.015 -9.809 67.458 1.00 43.01 31 ASP B C 1
ATOM 767 O O . ASP B 1 31 ? 67.677 -10.465 66.449 1.00 44.57 31 ASP B O 1
ATOM 772 N N . MET B 1 32 ? 69.208 -9.229 67.562 1.00 43.06 32 MET B N 1
ATOM 773 C CA . MET B 1 32 ? 70.121 -9.315 66.429 1.00 44.90 32 MET B CA 1
ATOM 774 C C . MET B 1 32 ? 70.707 -10.738 66.297 1.00 46.54 32 MET B C 1
ATOM 775 O O . MET B 1 32 ? 71.020 -11.173 65.182 1.00 48.62 32 MET B O 1
ATOM 780 N N . MET B 1 33 ? 70.805 -11.498 67.388 1.00 46.87 33 MET B N 1
ATOM 781 C CA . MET B 1 33 ? 71.182 -12.881 67.279 1.00 48.18 33 MET B CA 1
ATOM 782 C C . MET B 1 33 ? 69.892 -13.693 67.132 1.00 49.37 33 MET B C 1
ATOM 783 O O . MET B 1 33 ? 69.885 -14.906 67.403 1.00 53.24 33 MET B O 1
ATOM 788 N N . TYR B 1 41 ? 79.060 -13.462 59.783 1.00 60.39 41 TYR B N 1
ATOM 789 C CA . TYR B 1 41 ? 78.376 -13.507 61.073 1.00 59.41 41 TYR B CA 1
ATOM 790 C C . TYR B 1 41 ? 79.180 -12.904 62.215 1.00 58.34 41 TYR B C 1
ATOM 791 O O . TYR B 1 41 ? 78.611 -12.536 63.237 1.00 58.60 41 TYR B O 1
ATOM 800 N N . GLN B 1 42 ? 80.506 -12.879 62.060 1.00 57.76 42 GLN B N 1
ATOM 801 C CA . GLN B 1 42 ? 81.412 -12.400 63.100 1.00 56.48 42 GLN B CA 1
ATOM 802 C C . GLN B 1 42 ? 81.019 -10.991 63.549 1.00 55.27 42 GLN B C 1
ATOM 803 O O . GLN B 1 42 ? 81.050 -10.727 64.717 1.00 54.69 42 GLN B O 1
ATOM 805 N N . VAL B 1 43 ? 80.622 -10.109 62.630 1.00 53.69 43 VAL B N 1
ATOM 806 C CA . VAL B 1 43 ? 80.380 -8.718 63.004 1.00 53.28 43 VAL B CA 1
ATOM 807 C C . VAL B 1 43 ? 79.117 -8.603 63.874 1.00 52.28 43 VAL B C 1
ATOM 808 O O . VAL B 1 43 ? 79.080 -7.779 64.831 1.00 50.03 43 VAL B O 1
ATOM 812 N N . TRP B 1 44 ? 78.085 -9.400 63.548 1.00 50.22 44 TRP B N 1
ATOM 813 C CA . TRP B 1 44 ? 76.923 -9.493 64.488 1.00 48.55 44 TRP B CA 1
ATOM 814 C C . TRP B 1 44 ? 77.335 -10.051 65.827 1.00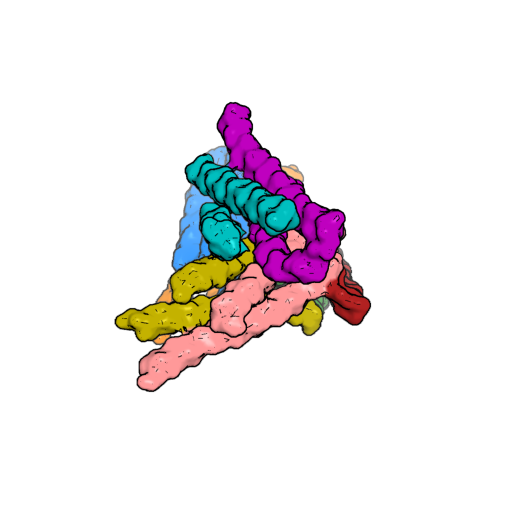 45.77 44 TRP B C 1
ATOM 815 O O . TRP B 1 44 ? 77.025 -9.467 66.865 1.00 43.91 44 TRP B O 1
ATOM 826 N N . GLN B 1 45 ? 78.076 -11.153 65.793 1.00 44.98 45 GLN B N 1
ATOM 827 C CA . GLN B 1 45 ? 78.623 -11.733 66.987 1.00 44.83 45 GLN B CA 1
ATOM 828 C C . GLN B 1 45 ? 79.455 -10.746 67.778 1.00 42.21 45 GLN B C 1
ATOM 829 O O . GLN B 1 45 ? 79.379 -10.703 69.020 1.00 41.45 45 GLN B O 1
ATOM 835 N N . ARG B 1 46 ? 80.289 -9.982 67.098 1.00 40.19 46 ARG B N 1
ATOM 836 C CA . ARG B 1 46 ? 81.242 -9.139 67.826 1.00 40.06 46 ARG B CA 1
ATOM 837 C C . ARG B 1 46 ? 80.482 -7.965 68.453 1.00 37.38 46 ARG B C 1
ATOM 838 O O . ARG B 1 46 ? 80.789 -7.563 69.583 1.00 35.11 46 ARG B O 1
ATOM 846 N N . GLU B 1 47 ? 79.448 -7.453 67.773 1.00 36.48 47 GLU B N 1
ATOM 847 C CA . GLU B 1 47 ? 78.624 -6.360 68.360 1.00 36.09 47 GLU B CA 1
ATOM 848 C C . GLU B 1 47 ? 77.835 -6.893 69.554 1.00 34.35 47 GLU B C 1
ATOM 849 O O . GLU B 1 47 ? 77.681 -6.215 70.542 1.00 31.16 47 GLU B O 1
ATOM 855 N N . SER B 1 48 ? 77.354 -8.111 69.446 1.00 34.42 48 SER B N 1
ATOM 856 C CA . SER B 1 48 ? 76.619 -8.739 70.528 1.00 35.32 48 SER B CA 1
ATOM 857 C C . SER B 1 48 ? 77.458 -8.946 71.793 1.00 34.50 48 SER B C 1
ATOM 858 O O . SER B 1 48 ? 76.986 -8.663 72.901 1.00 32.78 48 SER B O 1
ATOM 861 N N . LYS B 1 49 ? 78.728 -9.373 71.642 1.00 31.91 49 LYS B N 1
ATOM 862 C CA . LYS B 1 49 ? 79.637 -9.499 72.775 1.00 32.76 49 LYS B CA 1
ATOM 863 C C . LYS B 1 49 ? 79.915 -8.143 73.373 1.00 31.06 49 LYS B C 1
ATOM 864 O O . LYS B 1 49 ? 79.990 -8.024 74.574 1.00 30.38 49 LYS B O 1
ATOM 870 N N . ALA B 1 50 ? 80.095 -7.134 72.527 1.00 30.19 50 ALA B N 1
ATOM 871 C CA . ALA B 1 50 ? 80.368 -5.769 72.987 1.00 30.35 50 ALA B CA 1
ATOM 872 C C . ALA B 1 50 ? 79.175 -5.266 73.781 1.00 29.16 50 ALA B C 1
ATOM 873 O O . ALA B 1 50 ? 79.293 -4.656 74.851 1.00 27.92 50 ALA B O 1
ATOM 875 N N . LEU B 1 51 ? 77.984 -5.538 73.287 1.00 27.97 51 LEU B N 1
ATOM 876 C CA . LEU B 1 51 ? 76.813 -5.120 74.044 1.00 28.43 51 LEU B CA 1
ATOM 877 C C . LEU B 1 51 ? 76.729 -5.820 75.402 1.00 27.74 51 LEU B C 1
ATOM 878 O O . LEU B 1 51 ? 76.364 -5.200 76.415 1.00 28.31 51 LEU B O 1
ATOM 883 N N . GLU B 1 52 ? 76.967 -7.132 75.439 1.00 27.60 52 GLU B N 1
ATOM 884 C CA . GLU B 1 52 ? 76.998 -7.865 76.745 1.00 28.84 52 GLU B CA 1
ATOM 885 C C . GLU B 1 52 ? 77.972 -7.208 77.692 1.00 26.82 52 GLU B C 1
ATOM 886 O O . GLU B 1 52 ? 77.681 -7.000 78.870 1.00 27.54 52 GLU B O 1
ATOM 892 N N . SER B 1 53 ? 79.140 -6.857 77.164 1.00 27.47 53 SER B N 1
ATOM 893 C CA . SER B 1 53 ? 80.170 -6.229 77.987 1.00 26.91 53 SER B CA 1
ATOM 894 C C . SER B 1 53 ? 79.735 -4.822 78.499 1.00 27.10 53 SER B C 1
ATOM 895 O O . SER B 1 53 ? 79.978 -4.437 79.625 1.00 26.56 53 SER B O 1
ATOM 898 N N . ALA B 1 54 ? 79.070 -4.075 77.648 1.00 28.06 54 ALA B N 1
ATOM 899 C CA . ALA B 1 54 ? 78.604 -2.733 78.029 1.00 26.72 54 ALA B CA 1
ATOM 900 C C . ALA B 1 54 ? 77.571 -2.887 79.080 1.00 27.77 54 ALA B C 1
ATOM 901 O O . ALA B 1 54 ? 77.503 -2.140 80.074 1.00 29.69 54 ALA B O 1
ATOM 903 N N . ILE B 1 55 ? 76.705 -3.879 78.918 1.00 26.55 55 ILE B N 1
ATOM 904 C CA . ILE B 1 55 ? 75.706 -4.138 79.921 1.00 27.92 55 ILE B CA 1
ATOM 905 C C . ILE B 1 55 ? 76.379 -4.447 81.290 1.00 27.21 55 ILE B C 1
ATOM 906 O O . ILE B 1 55 ? 75.955 -3.904 82.328 1.00 28.74 55 ILE B O 1
ATOM 911 N N . ALA B 1 56 ? 77.363 -5.343 81.284 1.00 26.39 56 ALA B N 1
ATOM 912 C CA . ALA B 1 56 ? 78.076 -5.764 82.506 1.00 27.00 56 ALA B CA 1
ATOM 913 C C . ALA B 1 56 ? 78.686 -4.538 83.208 1.00 27.00 56 ALA B C 1
ATOM 914 O O . ALA B 1 56 ? 78.639 -4.372 84.458 1.00 27.91 56 ALA B O 1
ATOM 916 N N . ILE B 1 57 ? 79.223 -3.655 82.391 1.00 28.24 57 ILE B N 1
ATOM 917 C CA . ILE B 1 57 ? 79.885 -2.465 82.903 1.00 29.43 57 ILE B CA 1
ATOM 918 C C . ILE B 1 57 ? 78.952 -1.550 83.611 1.00 28.74 57 ILE B C 1
ATOM 919 O O . ILE B 1 57 ? 79.168 -1.156 84.776 1.00 28.46 57 ILE B O 1
ATOM 927 N N . ILE B 1 58 ? 77.855 -1.199 82.947 1.00 30.64 58 ILE B N 1
ATOM 928 C CA . ILE B 1 58 ? 76.960 -0.265 83.557 1.00 32.41 58 ILE B CA 1
ATOM 929 C C . ILE B 1 58 ? 76.245 -0.864 84.789 1.00 31.67 58 ILE B C 1
ATOM 930 O O . ILE B 1 58 ? 76.056 -0.177 85.819 1.00 32.73 58 ILE B O 1
ATOM 935 N N . HIS B 1 59 ? 75.994 -2.183 84.797 1.00 29.60 59 HIS B N 1
ATOM 936 C CA . HIS B 1 59 ? 75.527 -2.870 85.959 1.00 29.91 59 HIS B CA 1
ATOM 937 C C . HIS B 1 59 ? 76.501 -2.752 87.180 1.00 29.06 59 HIS B C 1
ATOM 938 O O . HIS B 1 59 ? 76.094 -2.598 88.344 1.00 29.41 59 HIS B O 1
ATOM 945 N N . TYR B 1 60 ? 77.752 -2.913 86.896 1.00 27.08 60 TYR B N 1
ATOM 946 C CA . TYR B 1 60 ? 78.785 -2.849 87.929 1.00 30.12 60 TYR B CA 1
ATOM 947 C C . TYR B 1 60 ? 78.868 -1.433 88.489 1.00 30.54 60 TYR B C 1
ATOM 948 O O . TYR B 1 60 ? 78.829 -1.238 89.668 1.00 27.73 60 TYR B O 1
ATOM 957 N N . VAL B 1 61 ? 79.046 -0.483 87.584 1.00 31.64 61 VAL B N 1
ATOM 958 C CA . VAL B 1 61 ? 79.212 0.904 87.963 1.00 34.93 61 VAL B CA 1
ATOM 959 C C . VAL B 1 61 ? 77.993 1.397 88.796 1.00 36.47 61 VAL B C 1
ATOM 960 O O . VAL B 1 61 ? 78.109 2.120 89.837 1.00 38.38 61 VAL B O 1
ATOM 964 N N . ALA B 1 62 ? 76.815 0.932 88.422 1.00 37.04 62 ALA B N 1
ATOM 965 C CA . ALA B 1 62 ? 75.594 1.295 89.105 1.00 36.75 62 ALA B CA 1
ATOM 966 C C . ALA B 1 62 ? 75.385 0.603 90.450 1.00 37.72 62 ALA B C 1
ATOM 967 O O . ALA B 1 62 ? 74.543 1.012 91.257 1.00 35.78 62 ALA B O 1
ATOM 969 N N . GLY B 1 63 ? 76.141 -0.459 90.704 1.00 37.28 63 GLY B N 1
ATOM 970 C CA . GLY B 1 63 ? 76.032 -1.161 92.010 1.00 36.21 63 GLY B CA 1
ATOM 971 C C . GLY B 1 63 ? 76.336 -0.247 93.169 1.00 35.54 63 GLY B C 1
ATOM 972 O O . GLY B 1 63 ? 75.751 -0.375 94.235 1.00 33.40 63 GLY B O 1
ATOM 973 N N . ASP B 1 64 ? 77.273 0.668 92.978 1.00 35.43 64 ASP B N 1
ATOM 974 C CA . ASP B 1 64 ? 77.618 1.650 93.974 1.00 36.69 64 ASP B CA 1
ATOM 975 C C . ASP B 1 64 ? 76.510 2.653 94.324 1.00 37.35 64 ASP B C 1
ATOM 976 O O . ASP B 1 64 ? 76.615 3.377 95.314 1.00 40.16 64 ASP B O 1
ATOM 978 N N . LEU B 1 65 ? 75.456 2.703 93.529 1.00 34.99 65 LEU B N 1
ATOM 979 C CA . LEU B 1 65 ? 74.308 3.535 93.801 1.00 37.10 65 LEU B CA 1
ATOM 980 C C . LEU B 1 65 ? 73.413 2.860 94.853 1.00 36.91 65 LEU B C 1
ATOM 981 O O . LEU B 1 65 ? 72.464 3.449 95.328 1.00 36.41 65 LEU B O 1
ATOM 986 N N . LYS B 1 66 ? 73.809 1.641 95.195 1.00 38.99 66 LYS B N 1
ATOM 987 C CA . LYS B 1 66 ? 73.121 0.717 96.085 1.00 41.52 66 LYS B CA 1
ATOM 988 C C . LYS B 1 66 ? 71.877 0.204 95.342 1.00 45.30 66 LYS B C 1
ATOM 989 O O . LYS B 1 66 ? 70.674 0.639 95.413 1.00 48.86 66 LYS B O 1
ATOM 996 N N . MET C 1 1 ? 61.481 21.403 64.726 1.00 43.55 1 MET C N 1
ATOM 997 C CA . MET C 1 1 ? 61.127 20.472 63.614 1.00 43.09 1 MET C CA 1
ATOM 998 C C . MET C 1 1 ? 59.914 20.910 62.766 1.00 40.17 1 MET C C 1
ATOM 999 O O . MET C 1 1 ? 59.031 21.659 63.205 1.00 38.59 1 MET C O 1
ATOM 1004 N N . THR C 1 2 ? 59.912 20.448 61.510 1.00 37.98 2 THR C N 1
ATOM 1005 C CA . THR C 1 2 ? 58.785 20.658 60.628 1.00 37.53 2 THR C CA 1
ATOM 1006 C C . THR C 1 2 ? 57.580 19.829 61.057 1.00 37.61 2 THR C C 1
ATOM 1007 O O . THR C 1 2 ? 57.708 18.874 61.782 1.00 38.22 2 THR C O 1
ATOM 1011 N N . GLN C 1 3 ? 56.393 20.214 60.629 1.00 38.57 3 GLN C N 1
ATOM 1012 C CA . GLN C 1 3 ? 55.214 19.430 60.978 1.00 38.04 3 GLN C CA 1
ATOM 1013 C C . GLN C 1 3 ? 55.276 17.991 60.514 1.00 37.24 3 GLN C C 1
ATOM 1014 O O . GLN C 1 3 ? 54.886 17.064 61.256 1.00 34.57 3 GLN C O 1
ATOM 1020 N N . LEU C 1 4 ? 55.783 17.768 59.296 1.00 34.78 4 LEU C N 1
ATOM 1021 C CA . LEU C 1 4 ? 55.898 16.426 58.872 1.00 37.07 4 LEU C CA 1
ATOM 1022 C C . LEU C 1 4 ? 56.949 15.690 59.715 1.00 35.99 4 LEU C C 1
ATOM 1023 O O . LEU C 1 4 ? 56.786 14.517 59.974 1.00 37.13 4 LEU C O 1
ATOM 1028 N N . GLU C 1 5 ? 58.057 16.367 60.015 1.00 36.28 5 GLU C N 1
ATOM 1029 C CA . GLU C 1 5 ? 59.140 15.786 60.780 1.00 37.55 5 GLU C CA 1
ATOM 1030 C C . GLU C 1 5 ? 58.614 15.381 62.184 1.00 37.26 5 GLU C C 1
ATOM 1031 O O . GLU C 1 5 ? 58.982 14.327 62.736 1.00 36.83 5 GLU C O 1
ATOM 1037 N N . GLU C 1 6 ? 57.835 16.271 62.754 1.00 38.90 6 GLU C N 1
ATOM 1038 C CA . GLU C 1 6 ? 57.296 16.069 64.120 1.00 40.29 6 GLU C CA 1
ATOM 1039 C C . GLU C 1 6 ? 56.387 14.870 64.158 1.00 40.87 6 GLU C C 1
ATOM 1040 O O . GLU C 1 6 ? 56.406 14.099 65.120 1.00 41.58 6 GLU C O 1
ATOM 1046 N N . GLN C 1 7 ? 55.584 14.692 63.125 1.00 40.90 7 GLN C N 1
ATOM 1047 C CA . GLN C 1 7 ? 54.747 13.494 63.006 1.00 42.57 7 GLN C CA 1
ATOM 1048 C C . GLN C 1 7 ? 55.495 12.179 63.156 1.00 41.42 7 GLN C C 1
ATOM 1049 O O . GLN C 1 7 ? 55.084 11.283 63.902 1.00 37.81 7 GLN C O 1
ATOM 1055 N N . LEU C 1 8 ? 56.611 12.049 62.414 1.00 38.05 8 LEU C N 1
ATOM 1056 C CA . LEU C 1 8 ? 57.394 10.878 62.467 1.00 38.91 8 LEU C CA 1
ATOM 1057 C C . LEU C 1 8 ? 58.080 10.746 63.823 1.00 35.96 8 LEU C C 1
ATOM 1058 O O . LEU C 1 8 ? 58.195 9.650 64.344 1.00 34.30 8 LEU C O 1
ATOM 1063 N N . HIS C 1 9 ? 58.552 11.856 64.358 1.00 36.23 9 HIS C N 1
ATOM 1064 C CA . HIS C 1 9 ? 59.143 11.871 65.674 1.00 36.73 9 HIS C CA 1
ATOM 1065 C C . HIS C 1 9 ? 58.116 11.449 66.748 1.00 36.27 9 HIS C C 1
ATOM 1066 O O . HIS C 1 9 ? 58.453 10.672 67.602 1.00 36.27 9 HIS C O 1
ATOM 1073 N N . ASN C 1 10 ? 56.879 11.916 66.644 1.00 33.26 10 ASN C N 1
ATOM 1074 C CA . ASN C 1 10 ? 55.821 11.586 67.639 1.00 34.24 10 ASN C CA 1
ATOM 1075 C C . ASN C 1 10 ? 55.557 10.093 67.620 1.00 32.00 10 ASN C C 1
ATOM 1076 O O . ASN C 1 10 ? 55.375 9.471 68.690 1.00 31.70 10 ASN C O 1
ATOM 1081 N N . VAL C 1 11 ? 55.497 9.498 66.435 1.00 30.29 11 VAL C N 1
ATOM 1082 C CA . VAL C 1 11 ? 55.241 8.051 66.309 1.00 32.88 11 VAL C CA 1
ATOM 1083 C C . VAL C 1 11 ? 56.464 7.249 66.854 1.00 33.03 11 VAL C C 1
ATOM 1084 O O . VAL C 1 11 ? 56.303 6.263 67.584 1.00 34.21 11 VAL C O 1
ATOM 1088 N N . GLU C 1 12 ? 57.677 7.674 66.530 1.00 34.05 12 GLU C N 1
ATOM 1089 C CA . GLU C 1 12 ? 58.845 6.961 67.067 1.00 34.05 12 GLU C CA 1
ATOM 1090 C C . GLU C 1 12 ? 58.878 7.046 68.598 1.00 33.89 12 GLU C C 1
ATOM 1091 O O . GLU C 1 12 ? 59.232 6.039 69.284 1.00 34.36 12 GLU C O 1
ATOM 1097 N N . THR C 1 13 ? 58.651 8.232 69.115 1.00 32.03 13 THR C N 1
ATOM 1098 C CA . THR C 1 13 ? 58.709 8.463 70.565 1.00 33.49 13 THR C CA 1
ATOM 1099 C C . THR C 1 13 ? 57.692 7.571 71.301 1.00 33.38 13 THR C C 1
ATOM 1100 O O . THR C 1 13 ? 58.006 6.897 72.311 1.00 31.57 13 THR C O 1
ATOM 1104 N N . VAL C 1 14 ? 56.463 7.530 70.804 1.00 32.22 14 VAL C N 1
ATOM 1105 C CA . VAL C 1 14 ? 55.467 6.663 71.378 1.00 32.70 14 VAL C CA 1
ATOM 1106 C C . VAL C 1 14 ? 55.877 5.194 71.290 1.00 31.71 14 VAL C C 1
ATOM 1107 O O . VAL C 1 14 ? 55.747 4.427 72.284 1.00 30.73 14 VAL C O 1
ATOM 1111 N N . ARG C 1 15 ? 56.452 4.794 70.161 1.00 31.83 15 ARG C N 1
ATOM 1112 C CA . ARG C 1 15 ? 56.848 3.399 69.999 1.00 32.59 15 ARG C CA 1
ATOM 1113 C C . ARG C 1 15 ? 57.889 3.053 71.063 1.00 32.50 15 ARG C C 1
ATOM 1114 O O . ARG C 1 15 ? 57.815 1.968 71.685 1.00 32.41 15 ARG C O 1
ATOM 1122 N N . SER C 1 16 ? 58.874 3.946 71.197 1.00 31.80 16 SER C N 1
ATOM 1123 C CA . SER C 1 16 ? 60.072 3.699 72.070 1.00 32.24 16 SER C CA 1
ATOM 1124 C C . SER C 1 16 ? 59.603 3.673 73.546 1.00 32.54 16 SER C C 1
ATOM 1125 O O . SER C 1 16 ? 60.069 2.879 74.317 1.00 33.49 16 SER C O 1
ATOM 1128 N N . ILE C 1 17 ? 58.637 4.509 73.903 1.00 30.73 17 ILE C N 1
ATOM 1129 C CA . ILE C 1 17 ? 58.121 4.499 75.272 1.00 30.35 17 ILE C CA 1
ATOM 1130 C C . ILE C 1 17 ? 57.344 3.267 75.561 1.00 28.94 17 ILE C C 1
ATOM 1131 O O . ILE C 1 17 ? 57.419 2.689 76.677 1.00 28.29 17 ILE C O 1
ATOM 1136 N N . THR C 1 18 ? 56.569 2.831 74.587 1.00 29.07 18 THR C N 1
ATOM 1137 C CA . THR C 1 18 ? 55.798 1.621 74.751 1.00 30.00 18 THR C CA 1
ATOM 1138 C C . THR C 1 18 ? 56.735 0.424 74.998 1.00 29.12 18 THR C C 1
ATOM 1139 O O . THR C 1 18 ? 56.455 -0.387 75.846 1.00 30.18 18 THR C O 1
ATOM 1143 N N . MET C 1 19 ? 57.831 0.342 74.244 1.00 29.16 19 MET C N 1
ATOM 1144 C CA . MET C 1 19 ? 58.818 -0.715 74.430 1.00 31.54 19 MET C CA 1
ATOM 1145 C C . MET C 1 19 ? 59.436 -0.644 75.834 1.00 28.83 19 MET C C 1
ATOM 1146 O O . MET C 1 19 ? 59.533 -1.655 76.511 1.00 27.45 19 MET C O 1
ATOM 1151 N N . GLN C 1 20 ? 59.762 0.555 76.296 1.00 27.90 20 GLN C N 1
ATOM 1152 C CA . GLN C 1 20 ? 60.258 0.763 77.662 1.00 29.10 20 GLN C CA 1
ATOM 1153 C C . GLN C 1 20 ? 59.280 0.282 78.696 1.00 27.45 20 GLN C C 1
ATOM 1154 O O . GLN C 1 20 ? 59.652 -0.409 79.664 1.00 25.52 20 GLN C O 1
ATOM 1160 N N . LEU C 1 21 ? 57.972 0.594 78.497 1.00 26.99 21 LEU C N 1
ATOM 1161 C CA . LEU C 1 21 ? 56.963 0.157 79.391 1.00 26.23 21 LEU C CA 1
ATOM 1162 C C . LEU C 1 21 ? 56.867 -1.371 79.439 1.00 25.43 21 LEU C C 1
ATOM 1163 O O . LEU C 1 21 ? 56.801 -1.946 80.541 1.00 25.86 21 LEU C O 1
ATOM 1168 N N . GLU C 1 22 ? 56.932 -2.036 78.285 1.00 26.30 22 GLU C N 1
ATOM 1169 C CA . GLU C 1 22 ? 56.850 -3.494 78.245 1.00 27.60 22 GLU C CA 1
ATOM 1170 C C . GLU C 1 22 ? 58.029 -4.080 79.023 1.00 27.67 22 GLU C C 1
ATOM 1171 O O . GLU C 1 22 ? 57.865 -5.052 79.787 1.00 28.19 22 GLU C O 1
ATOM 1177 N N . MET C 1 23 ? 59.197 -3.489 78.865 1.00 27.06 23 MET C N 1
ATOM 1178 C CA . MET C 1 23 ? 60.331 -3.985 79.642 1.00 28.10 23 MET C CA 1
ATOM 1179 C C . MET C 1 23 ? 60.209 -3.815 81.166 1.00 26.90 23 MET C C 1
ATOM 1180 O O . MET C 1 23 ? 60.548 -4.731 81.951 1.00 27.55 23 MET C O 1
ATOM 1185 N N . ALA C 1 24 ? 59.701 -2.675 81.576 1.00 26.58 24 ALA C N 1
ATOM 1186 C CA . ALA C 1 24 ? 59.458 -2.415 82.983 1.00 27.63 24 ALA C CA 1
ATOM 1187 C C . ALA C 1 24 ? 58.452 -3.377 83.611 1.00 27.58 24 ALA C C 1
ATOM 1188 O O . ALA C 1 24 ? 58.558 -3.729 84.807 1.00 27.30 24 ALA C O 1
ATOM 1190 N N . LEU C 1 25 ? 57.415 -3.753 82.838 1.00 27.70 25 LEU C N 1
ATOM 1191 C CA . LEU C 1 25 ? 56.458 -4.762 83.257 1.00 28.33 25 LEU C CA 1
ATOM 1192 C C . LEU C 1 25 ? 57.038 -6.147 83.339 1.00 28.73 25 LEU C C 1
ATOM 1193 O O . LEU C 1 25 ? 56.748 -6.864 84.302 1.00 28.76 25 LEU C O 1
ATOM 1198 N N . THR C 1 26 ? 57.889 -6.486 82.395 1.00 30.78 26 THR C N 1
ATOM 1199 C CA . THR C 1 26 ? 58.661 -7.721 82.452 1.00 31.45 26 THR C CA 1
ATOM 1200 C C . THR C 1 26 ? 59.507 -7.753 83.743 1.00 30.75 26 THR C C 1
ATOM 1201 O O . THR C 1 26 ? 59.411 -8.714 84.503 1.00 30.58 26 THR C O 1
ATOM 1205 N N . LYS C 1 27 ? 60.224 -6.674 84.031 1.00 29.14 27 LYS C N 1
ATOM 1206 C CA . LYS C 1 27 ? 61.015 -6.647 85.270 1.00 31.23 27 LYS C CA 1
ATOM 1207 C C . LYS C 1 27 ? 60.146 -6.822 86.471 1.00 31.82 27 LYS C C 1
ATOM 1208 O O . LYS C 1 27 ? 60.437 -7.641 87.347 1.00 34.02 27 LYS C O 1
ATOM 1214 N N . LEU C 1 28 ? 59.113 -6.013 86.589 1.00 31.31 28 LEU C N 1
ATOM 1215 C CA . LEU C 1 28 ? 58.181 -6.118 87.710 1.00 33.26 28 LEU C CA 1
ATOM 1216 C C . LEU C 1 28 ? 57.756 -7.590 88.008 1.00 33.04 28 LEU C C 1
ATOM 1217 O O . LEU C 1 28 ? 57.846 -8.055 89.135 1.00 35.60 28 LEU C O 1
ATOM 1222 N N . LYS C 1 29 ? 57.375 -8.291 86.959 1.00 35.03 29 LYS C N 1
ATOM 1223 C CA . LYS C 1 29 ? 56.927 -9.662 86.970 1.00 36.00 29 LYS C CA 1
ATOM 1224 C C . LYS C 1 29 ? 58.034 -10.634 87.353 1.00 36.77 29 LYS C C 1
ATOM 1225 O O . LYS C 1 29 ? 57.826 -11.441 88.253 1.00 38.15 29 LYS C O 1
ATOM 1227 N N . LYS C 1 30 ? 59.174 -10.612 86.675 1.00 38.29 30 LYS C N 1
ATOM 1228 C CA . LYS C 1 30 ? 60.319 -11.472 87.067 1.00 39.76 30 LYS C CA 1
ATOM 1229 C C . LYS C 1 30 ? 60.738 -11.248 88.516 1.00 40.25 30 LYS C C 1
ATOM 1230 O O . LYS C 1 30 ? 61.030 -12.205 89.248 1.00 41.57 30 LYS C O 1
ATOM 1232 N N . ASP C 1 31 ? 60.796 -9.985 88.921 1.00 40.61 31 ASP C N 1
ATOM 1233 C CA . ASP C 1 31 ? 61.195 -9.630 90.275 1.00 43.23 31 ASP C CA 1
ATOM 1234 C C . ASP C 1 31 ? 60.235 -10.102 91.369 1.00 44.57 31 ASP C C 1
ATOM 1235 O O . ASP C 1 31 ? 60.674 -10.546 92.423 1.00 46.64 31 ASP C O 1
ATOM 1240 N N . MET C 1 32 ? 58.938 -10.003 91.126 1.00 46.38 32 MET C N 1
ATOM 1241 C CA . MET C 1 32 ? 57.936 -10.651 91.972 1.00 48.30 32 MET C CA 1
ATOM 1242 C C . MET C 1 32 ? 58.170 -12.169 92.036 1.00 49.57 32 MET C C 1
ATOM 1243 O O . MET C 1 32 ? 58.294 -12.739 93.131 1.00 50.33 32 MET C O 1
ATOM 1248 N N . MET C 1 33 ? 58.221 -12.800 90.861 1.00 50.94 33 MET C N 1
ATOM 1249 C CA . MET C 1 33 ? 58.323 -14.250 90.701 1.00 51.90 33 MET C CA 1
ATOM 1250 C C . MET C 1 33 ? 59.575 -14.879 91.325 1.00 53.23 33 MET C C 1
ATOM 1251 O O . MET C 1 33 ? 59.620 -16.105 91.499 1.00 54.68 33 MET C O 1
ATOM 1253 N N . ARG C 1 34 ? 60.574 -14.079 91.683 1.00 54.70 34 ARG C N 1
ATOM 1254 C CA . ARG C 1 34 ? 61.780 -14.599 92.345 1.00 55.52 34 ARG C CA 1
ATOM 1255 C C . ARG C 1 34 ? 61.767 -14.400 93.874 1.00 56.99 34 ARG C C 1
ATOM 1256 O O . ARG C 1 34 ? 62.814 -14.160 94.494 1.00 58.27 34 ARG C O 1
ATOM 1258 N N . GLY C 1 35 ? 60.595 -14.529 94.496 1.00 57.94 35 GLY C N 1
ATOM 1259 C CA . GLY C 1 35 ? 60.449 -14.381 95.960 1.00 57.73 35 GLY C CA 1
ATOM 1260 C C . GLY C 1 35 ? 59.504 -13.244 96.319 1.00 58.22 35 GLY C C 1
ATOM 1261 O O . GLY C 1 35 ? 59.561 -12.182 95.688 1.00 58.32 35 GLY C O 1
ATOM 1262 N N . GLN C 1 42 ? 46.991 -7.729 87.452 1.00 46.30 42 GLN C N 1
ATOM 1263 C CA . GLN C 1 42 ? 45.873 -7.349 86.589 1.00 46.25 42 GLN C CA 1
ATOM 1264 C C . GLN C 1 42 ? 46.219 -6.007 85.968 1.00 46.03 42 GLN C C 1
ATOM 1265 O O . GLN C 1 42 ? 45.747 -5.638 84.903 1.00 45.02 42 GLN C O 1
ATOM 1271 N N . VAL C 1 43 ? 47.146 -5.314 86.613 1.00 44.76 43 VAL C N 1
ATOM 1272 C CA . VAL C 1 43 ? 47.441 -3.941 86.287 1.00 44.84 43 VAL C CA 1
ATOM 1273 C C . VAL C 1 43 ? 48.390 -3.943 85.038 1.00 43.48 43 VAL C C 1
ATOM 1274 O O . VAL C 1 43 ? 48.447 -2.992 84.245 1.00 43.34 43 VAL C O 1
ATOM 1278 N N . TRP C 1 44 ? 49.148 -5.033 84.865 1.00 44.17 44 TRP C N 1
ATOM 1279 C CA . TRP C 1 44 ? 50.093 -5.168 83.760 1.00 43.08 44 TRP C CA 1
ATOM 1280 C C . TRP C 1 44 ? 49.406 -5.583 82.496 1.00 41.61 44 TRP C C 1
ATOM 1281 O O . TRP C 1 44 ? 49.705 -5.093 81.422 1.00 41.96 44 TRP C O 1
ATOM 1283 N N . GLN C 1 45 ? 48.505 -6.524 82.639 1.00 40.58 45 GLN C N 1
ATOM 1284 C CA . GLN C 1 45 ? 47.453 -6.829 81.603 1.00 40.87 45 GLN C CA 1
ATOM 1285 C C . GLN C 1 45 ? 46.801 -5.620 80.850 1.00 39.34 45 GLN C C 1
ATOM 1286 O O . GLN C 1 45 ? 46.838 -5.516 79.605 1.00 38.33 45 GLN C O 1
ATOM 1292 N N . ARG C 1 46 ? 46.311 -4.651 81.610 1.00 38.15 46 ARG C N 1
ATOM 1293 C CA . ARG C 1 46 ? 45.668 -3.478 81.043 1.00 36.91 46 ARG C CA 1
ATOM 1294 C C . ARG C 1 46 ? 46.556 -2.555 80.346 1.00 37.72 46 ARG C C 1
ATOM 1295 O O . ARG C 1 46 ? 46.222 -1.922 79.319 1.00 37.80 46 ARG C O 1
ATOM 1297 N N . GLU C 1 47 ? 47.729 -2.411 80.972 1.00 37.44 47 GLU C N 1
ATOM 1298 C CA . GLU C 1 47 ? 48.736 -1.606 80.464 1.00 39.67 47 GLU C CA 1
ATOM 1299 C C . GLU C 1 47 ? 49.163 -2.130 79.104 1.00 38.64 47 GLU C C 1
ATOM 1300 O O . GLU C 1 47 ? 49.284 -1.380 78.136 1.00 40.98 47 GLU C O 1
ATOM 1306 N N . SER C 1 48 ? 49.345 -3.430 79.056 1.00 38.00 48 SER C N 1
ATOM 1307 C CA . SER C 1 48 ? 49.755 -4.145 77.848 1.00 38.76 48 SER C CA 1
ATOM 1308 C C . SER C 1 48 ? 48.681 -4.062 76.722 1.00 38.74 48 SER C C 1
ATOM 1309 O O . SER C 1 48 ? 48.959 -3.781 75.519 1.00 40.74 48 SER C O 1
ATOM 1312 N N . LYS C 1 49 ? 47.460 -4.132 77.179 1.00 40.13 49 LYS C N 1
ATOM 1313 C CA . LYS C 1 49 ? 46.270 -3.996 76.316 1.00 38.53 49 LYS C CA 1
ATOM 1314 C C . LYS C 1 49 ? 46.215 -2.606 75.657 1.00 38.33 49 LYS C C 1
ATOM 1315 O O . LYS C 1 49 ? 45.921 -2.460 74.423 1.00 38.03 49 LYS C O 1
ATOM 1321 N N . ALA C 1 50 ? 46.558 -1.585 76.447 1.00 37.16 50 ALA C N 1
ATOM 1322 C CA . ALA C 1 50 ? 46.646 -0.235 75.948 1.00 37.53 50 ALA C CA 1
ATOM 1323 C C . ALA C 1 50 ? 47.744 -0.040 74.940 1.00 39.70 50 ALA C C 1
ATOM 1324 O O . ALA C 1 50 ? 47.600 0.703 73.891 1.00 42.75 50 ALA C O 1
ATOM 1326 N N . LEU C 1 51 ? 48.880 -0.696 75.245 1.00 39.40 51 LEU C N 1
ATOM 1327 C CA . LEU C 1 51 ? 49.995 -0.642 74.319 1.00 41.25 51 LEU C CA 1
ATOM 1328 C C . LEU C 1 51 ? 49.476 -1.156 72.990 1.00 39.29 51 LEU C C 1
ATOM 1329 O O . LEU C 1 51 ? 49.741 -0.570 71.940 1.00 41.88 51 LEU C O 1
ATOM 1334 N N . GLU C 1 52 ? 48.776 -2.257 73.016 1.00 38.66 52 GLU C N 1
ATOM 1335 C CA . GLU C 1 52 ? 48.241 -2.845 71.755 1.00 41.72 52 GLU C CA 1
ATOM 1336 C C . GLU C 1 52 ? 47.241 -1.962 70.952 1.00 41.01 52 GLU C C 1
ATOM 1337 O O . GLU C 1 52 ? 47.360 -1.874 69.704 1.00 40.82 52 GLU C O 1
ATOM 1343 N N . SER C 1 53 ? 46.352 -1.237 71.664 1.00 41.21 53 SER C N 1
ATOM 1344 C CA . SER C 1 53 ? 45.469 -0.269 71.057 1.00 40.62 53 SER C CA 1
ATOM 1345 C C . SER C 1 53 ? 46.277 0.800 70.380 1.00 42.04 53 SER C C 1
ATOM 1346 O O . SER C 1 53 ? 45.994 1.174 69.235 1.00 41.81 53 SER C O 1
ATOM 1349 N N . ALA C 1 54 ? 47.378 1.240 71.014 1.00 42.95 54 ALA C N 1
ATOM 1350 C CA . ALA C 1 54 ? 48.208 2.264 70.408 1.00 43.10 54 ALA C CA 1
ATOM 1351 C C . ALA C 1 54 ? 48.852 1.739 69.138 1.00 44.28 54 ALA C C 1
ATOM 1352 O O . ALA C 1 54 ? 48.868 2.418 68.087 1.00 46.06 54 ALA C O 1
ATOM 1354 N N . ILE C 1 55 ? 49.390 0.525 69.219 1.00 45.98 55 ILE C N 1
ATOM 1355 C CA . ILE C 1 55 ? 49.995 -0.125 68.050 1.00 46.36 55 ILE C CA 1
ATOM 1356 C C . ILE C 1 55 ? 48.988 -0.300 66.935 1.00 46.12 55 ILE C C 1
ATOM 1357 O O . ILE C 1 55 ? 49.280 -0.044 65.739 1.00 46.95 55 ILE C O 1
ATOM 1359 N N . ALA C 1 56 ? 47.793 -0.705 67.322 1.00 46.43 56 ALA C N 1
ATOM 1360 C CA . ALA C 1 56 ? 46.703 -0.902 66.372 1.00 46.27 56 ALA C CA 1
ATOM 1361 C C . ALA C 1 56 ? 46.409 0.384 65.563 1.00 47.43 56 ALA C C 1
ATOM 1362 O O . ALA C 1 56 ? 46.321 0.393 64.291 1.00 46.66 56 ALA C O 1
ATOM 1364 N N . ILE C 1 57 ? 46.303 1.493 66.293 1.00 48.22 57 ILE C N 1
ATOM 1365 C CA . ILE C 1 57 ? 46.046 2.775 65.672 1.00 48.22 57 ILE C CA 1
ATOM 1366 C C . ILE C 1 57 ? 47.191 3.136 64.713 1.00 49.79 57 ILE C C 1
ATOM 1367 O O . ILE C 1 57 ? 46.980 3.572 63.554 1.00 48.28 57 ILE C O 1
ATOM 1372 N N . ILE C 1 58 ? 48.386 3.040 65.292 1.00 51.14 58 ILE C N 1
ATOM 1373 C CA . ILE C 1 58 ? 49.644 2.905 64.640 1.00 53.23 58 ILE C CA 1
ATOM 1374 C C . ILE C 1 58 ? 50.526 3.929 65.344 1.00 54.73 58 ILE C C 1
ATOM 1375 O O . ILE C 1 58 ? 51.141 3.554 66.355 1.00 55.49 58 ILE C O 1
ATOM 1380 N N . MET D 1 1 ? 61.921 -4.110 104.094 1.00 47.35 1 MET D N 1
ATOM 1381 C CA . MET D 1 1 ? 62.634 -5.253 103.445 1.00 46.72 1 MET D CA 1
ATOM 1382 C C . MET D 1 1 ? 63.002 -4.894 102.007 1.00 44.82 1 MET D C 1
ATOM 1383 O O . MET D 1 1 ? 62.367 -4.065 101.337 1.00 43.19 1 MET D O 1
ATOM 1388 N N . THR D 1 2 ? 64.072 -5.523 101.551 1.00 43.45 2 THR D N 1
ATOM 1389 C CA . THR D 1 2 ? 64.626 -5.235 100.268 1.00 42.39 2 THR D CA 1
ATOM 1390 C C . THR D 1 2 ? 63.646 -5.659 99.177 1.00 41.35 2 THR D C 1
ATOM 1391 O O . THR D 1 2 ? 63.519 -4.998 98.168 1.00 39.42 2 THR D O 1
ATOM 1395 N N . GLN D 1 3 ? 62.976 -6.779 99.371 1.00 39.91 3 GLN D N 1
ATOM 1396 C CA . GLN D 1 3 ? 62.005 -7.221 98.373 1.00 39.53 3 GLN D CA 1
ATOM 1397 C C . GLN D 1 3 ? 60.815 -6.272 98.224 1.00 37.42 3 GLN D C 1
ATOM 1398 O O . GLN D 1 3 ? 60.400 -6.004 97.109 1.00 36.04 3 GLN D O 1
ATOM 1404 N N . LEU D 1 4 ? 60.280 -5.755 99.319 1.00 34.69 4 LEU D N 1
ATOM 1405 C CA . LEU D 1 4 ? 59.184 -4.776 99.239 1.00 33.54 4 LEU D CA 1
ATOM 1406 C C . LEU D 1 4 ? 59.678 -3.507 98.587 1.00 32.38 4 LEU D C 1
ATOM 1407 O O . LEU D 1 4 ? 58.937 -2.856 97.828 1.00 29.29 4 LEU D O 1
ATOM 1412 N N . GLU D 1 5 ? 60.935 -3.163 98.868 1.00 31.98 5 GLU D N 1
ATOM 1413 C CA . GLU D 1 5 ? 61.515 -1.948 98.315 1.00 33.64 5 GLU D CA 1
ATOM 1414 C C . GLU D 1 5 ? 61.731 -2.149 96.805 1.00 33.00 5 GLU D C 1
ATOM 1415 O O . GLU D 1 5 ? 61.485 -1.212 96.005 1.00 33.68 5 GLU D O 1
ATOM 1421 N N . GLU D 1 6 ? 62.137 -3.355 96.415 1.00 30.70 6 GLU D N 1
ATOM 1422 C CA . GLU D 1 6 ? 62.201 -3.677 95.012 1.00 32.26 6 GLU D CA 1
ATOM 1423 C C . GLU D 1 6 ? 60.882 -3.561 94.295 1.00 30.07 6 GLU D C 1
ATOM 1424 O O . GLU D 1 6 ? 60.818 -2.963 93.201 1.00 30.45 6 GLU D O 1
ATOM 1430 N N . GLN D 1 7 ? 59.863 -4.146 94.878 1.00 30.07 7 GLN D N 1
ATOM 1431 C CA . GLN D 1 7 ? 58.544 -4.076 94.338 1.00 31.32 7 GLN D CA 1
ATOM 1432 C C . GLN D 1 7 ? 58.101 -2.627 94.208 1.00 30.39 7 GLN D C 1
ATOM 1433 O O . GLN D 1 7 ? 57.594 -2.206 93.156 1.00 29.79 7 GLN D O 1
ATOM 1439 N N . LEU D 1 8 ? 58.288 -1.851 95.246 1.00 28.29 8 LEU D N 1
ATOM 1440 C CA . LEU D 1 8 ? 57.865 -0.472 95.201 1.00 29.27 8 LEU D CA 1
ATOM 1441 C C . LEU D 1 8 ? 58.556 0.298 94.101 1.00 28.11 8 LEU D C 1
ATOM 1442 O O . LEU D 1 8 ? 57.904 1.084 93.375 1.00 26.60 8 LEU D O 1
ATOM 1447 N N . HIS D 1 9 ? 59.858 0.113 93.982 1.00 28.15 9 HIS D N 1
ATOM 1448 C CA . HIS D 1 9 ? 60.616 0.785 92.906 1.00 27.93 9 HIS D CA 1
ATOM 1449 C C . HIS D 1 9 ? 60.186 0.364 91.488 1.00 28.27 9 HIS D C 1
ATOM 1450 O O . HIS D 1 9 ? 60.210 1.168 90.542 1.00 27.17 9 HIS D O 1
ATOM 1457 N N . ASN D 1 10 ? 59.855 -0.904 91.345 1.00 27.67 10 ASN D N 1
ATOM 1458 C CA . ASN D 1 10 ? 59.426 -1.399 90.057 1.00 28.84 10 ASN D CA 1
ATOM 1459 C C . ASN D 1 10 ? 58.085 -0.746 89.756 1.00 27.23 10 ASN D C 1
ATOM 1460 O O . ASN D 1 10 ? 57.850 -0.291 88.607 1.00 27.46 10 ASN D O 1
ATOM 1465 N N . VAL D 1 11 ? 57.180 -0.640 90.738 1.00 26.56 11 VAL D N 1
ATOM 1466 C CA . VAL D 1 11 ? 55.872 0.007 90.490 1.00 27.40 11 VAL D CA 1
ATOM 1467 C C . VAL D 1 11 ? 56.001 1.502 90.132 1.00 28.58 11 VAL D C 1
ATOM 1468 O O . VAL D 1 11 ? 55.351 1.984 89.163 1.00 27.00 11 VAL D O 1
ATOM 1472 N N . GLU D 1 12 ? 56.844 2.217 90.869 1.00 26.45 12 GLU D N 1
ATOM 1473 C CA . GLU D 1 12 ? 57.155 3.609 90.582 1.00 27.90 12 GLU D CA 1
ATOM 1474 C C . GLU D 1 12 ? 57.699 3.814 89.180 1.00 28.45 12 GLU D C 1
ATOM 1475 O O . GLU D 1 12 ? 57.319 4.774 88.552 1.00 30.51 12 GLU D O 1
ATOM 1481 N N . THR D 1 13 ? 58.563 2.904 88.686 1.00 26.39 13 THR D N 1
ATOM 1482 C CA . THR D 1 13 ? 59.121 2.965 87.368 1.00 26.74 13 THR D CA 1
ATOM 1483 C C . THR D 1 13 ? 58.040 2.802 86.318 1.00 26.78 13 THR D C 1
ATOM 1484 O O . THR D 1 13 ? 57.962 3.555 85.367 1.00 25.64 13 THR D O 1
ATOM 1488 N N . VAL D 1 14 ? 57.257 1.766 86.495 1.00 26.29 14 VAL D N 1
ATOM 1489 C CA . VAL D 1 14 ? 56.065 1.550 85.678 1.00 26.75 14 VAL D CA 1
ATOM 1490 C C . VAL D 1 14 ? 55.171 2.777 85.604 1.00 27.95 14 VAL D C 1
ATOM 1491 O O . VAL D 1 14 ? 54.720 3.154 84.509 1.00 27.21 14 VAL D O 1
ATOM 1495 N N . ARG D 1 15 ? 54.833 3.353 86.747 1.00 29.10 15 ARG D N 1
ATOM 1496 C CA . ARG D 1 15 ? 53.981 4.532 86.763 1.00 30.97 15 ARG D CA 1
ATOM 1497 C C . ARG D 1 15 ? 54.630 5.698 86.059 1.00 30.38 15 ARG D C 1
ATOM 1498 O O . ARG D 1 15 ? 53.961 6.468 85.338 1.00 31.47 15 ARG D O 1
ATOM 1506 N N . SER D 1 16 ? 55.933 5.860 86.288 1.00 28.65 16 SER D N 1
ATOM 1507 C CA . SER D 1 16 ? 56.672 6.946 85.637 1.00 29.42 16 SER D CA 1
ATOM 1508 C C . SER D 1 16 ? 56.650 6.861 84.111 1.00 28.96 16 SER D C 1
ATOM 1509 O O . SER D 1 16 ? 56.336 7.887 83.403 1.00 30.28 16 SER D O 1
ATOM 1512 N N . ILE D 1 17 ? 56.856 5.665 83.583 1.00 25.55 17 ILE D N 1
ATOM 1513 C CA . ILE D 1 17 ? 56.853 5.456 82.104 1.00 26.23 17 ILE D CA 1
ATOM 1514 C C . ILE D 1 17 ? 55.433 5.571 81.571 1.00 27.78 17 ILE D C 1
ATOM 1515 O O . ILE D 1 17 ? 55.206 6.171 80.512 1.00 27.96 17 ILE D O 1
ATOM 1520 N N . THR D 1 18 ? 54.473 5.069 82.324 1.00 27.26 18 THR D N 1
ATOM 1521 C CA . THR D 1 18 ? 53.082 5.216 81.889 1.00 27.99 18 THR D CA 1
ATOM 1522 C C . THR D 1 18 ? 52.690 6.711 81.743 1.00 29.75 18 THR D C 1
ATOM 1523 O O . THR D 1 18 ? 52.099 7.113 80.732 1.00 32.65 18 THR D O 1
ATOM 1529 N N . MET D 1 19 ? 53.111 7.561 82.645 1.00 29.79 19 MET D N 1
ATOM 1530 C CA . MET D 1 19 ? 52.819 8.978 82.532 1.00 33.14 19 MET D CA 1
ATOM 1531 C C . MET D 1 19 ? 53.479 9.609 81.294 1.00 32.84 19 MET D C 1
ATOM 1532 O O . MET D 1 19 ? 52.881 10.397 80.562 1.00 30.01 19 MET D O 1
ATOM 1537 N N . GLN D 1 20 ? 54.726 9.229 81.048 1.00 31.32 20 GLN D N 1
ATOM 1538 C CA . GLN D 1 20 ? 55.394 9.668 79.813 1.00 33.34 20 GLN D CA 1
ATOM 1539 C C . GLN D 1 20 ? 54.684 9.176 78.510 1.00 33.69 20 GLN D C 1
ATOM 1540 O O . GLN D 1 20 ? 54.636 9.898 77.507 1.00 34.03 20 GLN D O 1
ATOM 1546 N N . LEU D 1 21 ? 54.148 7.966 78.514 1.00 32.44 21 LEU D N 1
ATOM 1547 C CA . LEU D 1 21 ? 53.480 7.402 77.380 1.00 32.62 21 LEU D CA 1
ATOM 1548 C C . LEU D 1 21 ? 52.201 8.204 77.187 1.00 31.43 21 LEU D C 1
ATOM 1549 O O . LEU D 1 21 ? 51.857 8.582 76.050 1.00 29.54 21 LEU D O 1
ATOM 1554 N N . GLU D 1 22 ? 51.556 8.560 78.287 1.00 33.48 22 GLU D N 1
ATOM 1555 C CA . GLU D 1 22 ? 50.364 9.441 78.232 1.00 34.80 22 GLU D CA 1
ATOM 1556 C C . GLU D 1 22 ? 50.706 10.811 77.569 1.00 34.45 22 GLU D C 1
ATOM 1557 O O . GLU D 1 22 ? 50.009 11.242 76.640 1.00 32.76 22 GLU D O 1
ATOM 1563 N N . MET D 1 23 ? 51.779 11.452 77.990 1.00 34.73 23 MET D N 1
ATOM 1564 C CA . MET D 1 23 ? 52.182 12.706 77.383 1.00 37.16 23 MET D CA 1
ATOM 1565 C C . MET D 1 23 ? 52.556 12.598 75.884 1.00 35.63 23 MET D C 1
ATOM 1566 O O . MET D 1 23 ? 52.177 13.477 75.140 1.00 35.67 23 MET D O 1
ATOM 1571 N N . ALA D 1 24 ? 53.293 11.554 75.483 1.00 34.51 24 ALA D N 1
ATOM 1572 C CA . ALA D 1 24 ? 53.669 11.276 74.052 1.00 35.02 24 ALA D CA 1
ATOM 1573 C C . ALA D 1 24 ? 52.500 10.922 73.165 1.00 34.13 24 ALA D C 1
ATOM 1574 O O . ALA D 1 24 ? 52.395 11.411 72.015 1.00 32.23 24 ALA D O 1
ATOM 1576 N N . LEU D 1 25 ? 51.596 10.077 73.673 1.00 33.94 25 LEU D N 1
ATOM 1577 C CA . LEU D 1 25 ? 50.333 9.788 72.999 1.00 35.43 25 LEU D CA 1
ATOM 1578 C C . LEU D 1 25 ? 49.446 11.014 72.829 1.00 34.53 25 LEU D C 1
ATOM 1579 O O . LEU D 1 25 ? 48.815 11.146 71.786 1.00 34.27 25 LEU D O 1
ATOM 1584 N N . THR D 1 26 ? 49.329 11.827 73.884 1.00 34.58 26 THR D N 1
ATOM 1585 C CA . THR D 1 26 ? 48.538 13.060 73.866 1.00 35.30 26 THR D CA 1
ATOM 1586 C C . THR D 1 26 ? 49.056 13.959 72.740 1.00 35.17 26 THR D C 1
ATOM 1587 O O . THR D 1 26 ? 48.258 14.446 71.909 1.00 35.30 26 THR D O 1
ATOM 1591 N N . LYS D 1 27 ? 50.376 14.124 72.657 1.00 35.43 27 LYS D N 1
ATOM 1592 C CA . LYS D 1 27 ? 50.984 14.981 71.582 1.00 35.73 27 LYS D CA 1
ATOM 1593 C C . LYS D 1 27 ? 50.772 14.391 70.193 1.00 35.19 27 LYS D C 1
ATOM 1594 O O . LYS D 1 27 ? 50.449 15.114 69.193 1.00 35.99 27 LYS D O 1
ATOM 1600 N N . LEU D 1 28 ? 50.917 13.081 70.092 1.00 33.97 28 LEU D N 1
ATOM 1601 C CA . LEU D 1 28 ? 50.636 12.397 68.852 1.00 34.50 28 LEU D CA 1
ATOM 1602 C C . LEU D 1 28 ? 49.205 12.666 68.404 1.00 34.72 28 LEU D C 1
ATOM 1603 O O . LEU D 1 28 ? 48.970 12.962 67.208 1.00 32.92 28 LEU D O 1
ATOM 1608 N N . LYS D 1 29 ? 48.240 12.508 69.323 1.00 33.20 29 LYS D N 1
ATOM 1609 C CA . LYS D 1 29 ? 46.826 12.704 68.997 1.00 34.74 29 LYS D CA 1
ATOM 1610 C C . LYS D 1 29 ? 46.568 14.150 68.576 1.00 34.21 29 LYS D C 1
ATOM 1611 O O . LYS D 1 29 ? 45.882 14.392 67.561 1.00 32.90 29 LYS D O 1
ATOM 1617 N N . LYS D 1 30 ? 47.116 15.100 69.325 1.00 32.73 30 LYS D N 1
ATOM 1618 C CA . LYS D 1 30 ? 46.865 16.508 69.037 1.00 35.20 30 LYS D CA 1
ATOM 1619 C C . LYS D 1 30 ? 47.409 16.865 67.651 1.00 36.21 30 LYS D C 1
ATOM 1620 O O . LYS D 1 30 ? 46.824 17.668 66.944 1.00 34.03 30 LYS D O 1
ATOM 1622 N N . ASP D 1 31 ? 48.557 16.270 67.313 1.00 37.43 31 ASP D N 1
ATOM 1623 C CA . ASP D 1 31 ? 49.281 16.604 66.079 1.00 41.33 31 ASP D CA 1
ATOM 1624 C C . ASP D 1 31 ? 48.707 16.014 64.768 1.00 43.15 31 ASP D C 1
ATOM 1625 O O . ASP D 1 31 ? 49.428 16.010 63.792 1.00 43.40 31 ASP D O 1
ATOM 1630 N N . MET D 1 32 ? 47.411 15.646 64.662 1.00 46.54 32 MET D N 1
ATOM 1631 C CA . MET D 1 32 ? 46.687 15.800 63.296 1.00 46.87 32 MET D CA 1
ATOM 1632 C C . MET D 1 32 ? 45.134 15.743 63.296 1.00 50.49 32 MET D C 1
ATOM 1633 O O . MET D 1 32 ? 44.527 14.922 64.041 1.00 52.64 32 MET D O 1
ATOM 1635 N N . MET D 1 33 ? 44.477 16.685 62.570 1.00 51.48 33 MET D N 1
ATOM 1636 C CA . MET D 1 33 ? 42.992 16.743 62.393 1.00 51.06 33 MET D CA 1
ATOM 1637 C C . MET D 1 33 ? 42.835 16.728 60.921 1.00 50.54 33 MET D C 1
ATOM 1638 O O . MET D 1 33 ? 42.106 17.473 60.324 1.00 51.72 33 MET D O 1
ATOM 1643 N N . ARG D 1 34 ? 43.494 15.739 60.378 1.00 50.13 34 ARG D N 1
ATOM 1644 C CA . ARG D 1 34 ? 44.097 15.802 59.138 1.00 49.54 34 ARG D CA 1
ATOM 1645 C C . ARG D 1 34 ? 43.083 15.365 58.092 1.00 48.50 34 ARG D C 1
ATOM 1646 O O . ARG D 1 34 ? 41.872 15.239 58.343 1.00 47.22 34 ARG D O 1
ATOM 1648 N N . GLY D 1 35 ? 43.599 15.129 56.909 1.00 47.01 35 GLY D N 1
ATOM 1649 C CA . GLY D 1 35 ? 42.803 14.641 55.846 1.00 46.47 35 GLY D CA 1
ATOM 1650 C C . GLY D 1 35 ? 42.557 15.853 55.023 1.00 45.89 35 GLY D C 1
ATOM 1651 O O . GLY D 1 35 ? 42.787 17.007 55.492 1.00 45.77 35 GLY D O 1
ATOM 1652 N N . GLY D 1 36 ? 42.089 15.599 53.804 1.00 44.41 36 GLY D N 1
ATOM 1653 C CA . GLY D 1 36 ? 41.744 16.653 52.907 1.00 44.87 36 GLY D CA 1
ATOM 1654 C C . GLY D 1 36 ? 40.366 16.547 52.302 1.00 44.80 36 GLY D C 1
ATOM 1655 O O . GLY D 1 36 ? 40.090 17.250 51.359 1.00 45.65 36 GLY D O 1
ATOM 1656 N N . ASP D 1 37 ? 39.512 15.666 52.811 1.00 44.61 37 ASP D N 1
ATOM 1657 C CA . ASP D 1 37 ? 38.115 15.609 52.361 1.00 44.68 37 ASP D CA 1
ATOM 1658 C C . ASP D 1 37 ? 37.232 15.069 53.473 1.00 44.81 37 ASP D C 1
ATOM 1659 O O . ASP D 1 37 ? 37.716 14.593 54.487 1.00 44.14 37 ASP D O 1
ATOM 1664 N N . ALA D 1 38 ? 35.919 15.174 53.281 1.00 44.63 38 ALA D N 1
ATOM 1665 C CA . ALA D 1 38 ? 34.972 14.741 54.297 1.00 44.88 38 ALA D CA 1
ATOM 1666 C C . ALA D 1 38 ? 35.242 13.323 54.772 1.00 44.81 38 ALA D C 1
ATOM 1667 O O . ALA D 1 38 ? 35.122 13.081 55.945 1.00 46.02 38 ALA D O 1
ATOM 1669 N N . LYS D 1 39 ? 35.602 12.395 53.883 1.00 44.26 39 LYS D N 1
ATOM 1670 C CA . LYS D 1 39 ? 35.816 11.003 54.306 1.00 44.02 39 LYS D CA 1
ATOM 1671 C C . LYS D 1 39 ? 37.094 10.852 55.146 1.00 43.72 39 LYS D C 1
ATOM 1672 O O . LYS D 1 39 ? 37.108 10.139 56.138 1.00 42.28 39 LYS D O 1
ATOM 1674 N N . GLN D 1 40 ? 38.184 11.498 54.730 1.00 43.75 40 GLN D N 1
ATOM 1675 C CA . GLN D 1 40 ? 39.417 11.462 55.529 1.00 43.56 40 GLN D CA 1
ATOM 1676 C C . GLN D 1 40 ? 39.157 12.098 56.915 1.00 42.26 40 GLN D C 1
ATOM 1677 O O . GLN D 1 40 ? 39.651 11.572 57.909 1.00 42.66 40 GLN D O 1
ATOM 1683 N N . TYR D 1 41 ? 38.393 13.195 56.979 1.00 41.59 41 TYR D N 1
ATOM 1684 C CA . TYR D 1 41 ? 38.114 13.851 58.269 1.00 41.98 41 TYR D CA 1
ATOM 1685 C C . TYR D 1 41 ? 37.321 12.944 59.222 1.00 41.75 41 TYR D C 1
ATOM 1686 O O . TYR D 1 41 ? 37.642 12.856 60.410 1.00 41.28 41 TYR D O 1
ATOM 1688 N N . GLN D 1 42 ? 36.305 12.257 58.702 1.00 42.13 42 GLN D N 1
ATOM 1689 C CA . GLN D 1 42 ? 35.499 11.339 59.535 1.00 41.28 42 GLN D CA 1
ATOM 1690 C C . GLN D 1 42 ? 36.349 10.181 60.078 1.00 40.91 42 GLN D C 1
ATOM 1691 O O . GLN D 1 42 ? 36.107 9.684 61.162 1.00 39.97 42 GLN D O 1
ATOM 1697 N N . VAL D 1 43 ? 37.359 9.765 59.337 1.00 39.62 43 VAL D N 1
ATOM 1698 C CA . VAL D 1 43 ? 38.254 8.706 59.804 1.00 39.34 43 VAL D CA 1
ATOM 1699 C C . VAL D 1 43 ? 39.179 9.283 60.852 1.00 38.23 43 VAL D C 1
ATOM 1700 O O . VAL D 1 43 ? 39.407 8.673 61.868 1.00 38.15 43 VAL D O 1
ATOM 1704 N N . TRP D 1 44 ? 39.739 10.467 60.607 1.00 38.19 44 TRP D N 1
ATOM 1705 C CA . TRP D 1 44 ? 40.585 11.112 61.605 1.00 38.57 44 TRP D CA 1
ATOM 1706 C C . TRP D 1 44 ? 39.801 11.268 62.944 1.00 38.80 44 TRP D C 1
ATOM 1707 O O . TRP D 1 44 ? 40.365 11.165 64.040 1.00 39.90 44 TRP D O 1
ATOM 1718 N N . GLN D 1 45 ? 38.528 11.569 62.832 1.00 38.80 45 GLN D N 1
ATOM 1719 C CA . GLN D 1 45 ? 37.657 11.705 64.028 1.00 39.85 45 GLN D CA 1
ATOM 1720 C C . GLN D 1 45 ? 37.631 10.406 64.826 1.00 38.93 45 GLN D C 1
ATOM 1721 O O . GLN D 1 45 ? 37.847 10.409 66.022 1.00 38.39 45 GLN D O 1
ATOM 1727 N N . ARG D 1 46 ? 37.343 9.321 64.129 1.00 38.32 46 ARG D N 1
ATOM 1728 C CA . ARG D 1 46 ? 37.333 7.999 64.699 1.00 39.01 46 ARG D CA 1
ATOM 1729 C C . ARG D 1 46 ? 38.682 7.568 65.244 1.00 38.29 46 ARG D C 1
ATOM 1730 O O . ARG D 1 46 ? 38.748 7.058 66.358 1.00 36.78 46 ARG D O 1
ATOM 1738 N N . GLU D 1 47 ? 39.787 7.808 64.500 1.00 36.69 47 GLU D N 1
ATOM 1739 C CA . GLU D 1 47 ? 41.093 7.426 64.975 1.00 36.46 47 GLU D CA 1
ATOM 1740 C C . GLU D 1 47 ? 41.561 8.292 66.130 1.00 34.36 47 GLU D C 1
ATOM 1741 O O . GLU D 1 47 ? 42.129 7.796 67.058 1.00 34.03 47 GLU D O 1
ATOM 1747 N N . SER D 1 48 ? 41.278 9.591 66.126 1.00 35.01 48 SER D N 1
ATOM 1748 C CA . SER D 1 48 ? 41.682 10.439 67.251 1.00 35.70 48 SER D CA 1
ATOM 1749 C C . SER D 1 48 ? 40.888 10.012 68.536 1.00 35.87 48 SER D C 1
ATOM 1750 O O . SER D 1 48 ? 41.445 10.016 69.654 1.00 36.36 48 SER D O 1
ATOM 1753 N N . LYS D 1 49 ? 39.639 9.603 68.345 1.00 35.72 49 LYS D N 1
ATOM 1754 C CA . LYS D 1 49 ? 38.775 9.109 69.462 1.00 35.24 49 LYS D CA 1
ATOM 1755 C C . LYS D 1 49 ? 39.316 7.821 70.047 1.00 35.41 49 LYS D C 1
ATOM 1756 O O . LYS D 1 49 ? 39.359 7.669 71.261 1.00 34.31 49 LYS D O 1
ATOM 1762 N N . ALA D 1 50 ? 39.689 6.876 69.169 1.00 36.10 50 ALA D N 1
ATOM 1763 C CA . ALA D 1 50 ? 40.388 5.654 69.622 1.00 36.29 50 ALA D CA 1
ATOM 1764 C C . ALA D 1 50 ? 41.637 5.950 70.434 1.00 36.73 50 ALA D C 1
ATOM 1765 O O . ALA D 1 50 ? 41.917 5.315 71.434 1.00 37.27 50 ALA D O 1
ATOM 1767 N N . LEU D 1 51 ? 42.424 6.932 70.022 1.00 37.36 51 LEU D N 1
ATOM 1768 C CA . LEU D 1 51 ? 43.621 7.252 70.713 1.00 35.32 51 LEU D CA 1
ATOM 1769 C C . LEU D 1 51 ? 43.357 7.910 72.022 1.00 34.73 51 LEU D C 1
ATOM 1770 O O . LEU D 1 51 ? 44.013 7.621 73.007 1.00 33.53 51 LEU D O 1
ATOM 1775 N N . GLU D 1 52 ? 42.439 8.870 72.015 1.00 33.56 52 GLU D N 1
ATOM 1776 C CA . GLU D 1 52 ? 41.990 9.516 73.245 1.00 33.75 52 GLU D CA 1
ATOM 1777 C C . GLU D 1 52 ? 41.516 8.452 74.253 1.00 31.23 52 GLU D C 1
ATOM 1778 O O . GLU D 1 52 ? 41.813 8.563 75.399 1.00 32.73 52 GLU D O 1
ATOM 1784 N N . SER D 1 53 ? 40.876 7.413 73.743 1.00 32.00 53 SER D N 1
ATOM 1785 C CA . SER D 1 53 ? 40.311 6.285 74.516 1.00 32.05 53 SER D CA 1
ATOM 1786 C C . SER D 1 53 ? 41.437 5.396 75.094 1.00 31.75 53 SER D C 1
ATOM 1787 O O . SER D 1 53 ? 41.331 4.854 76.172 1.00 30.45 53 SER D O 1
ATOM 1791 N N . ALA D 1 54 ? 42.569 5.273 74.401 1.00 31.65 54 ALA D N 1
ATOM 1792 C CA . ALA D 1 54 ? 43.775 4.650 74.980 1.00 31.47 54 ALA D CA 1
ATOM 1793 C C . ALA D 1 54 ? 44.534 5.488 76.038 1.00 31.52 54 ALA D C 1
ATOM 1794 O O . ALA D 1 54 ? 45.055 4.981 77.030 1.00 33.49 54 ALA D O 1
ATOM 1796 N N . ILE D 1 55 ? 44.604 6.794 75.830 1.00 31.23 55 ILE D N 1
ATOM 1797 C CA . ILE D 1 55 ? 45.238 7.664 76.732 1.00 31.82 55 ILE D CA 1
ATOM 1798 C C . ILE D 1 55 ? 44.440 7.571 78.035 1.00 32.26 55 ILE D C 1
ATOM 1799 O O . ILE D 1 55 ? 45.004 7.496 79.100 1.00 34.19 55 ILE D O 1
ATOM 1804 N N . ALA D 1 56 ? 43.112 7.626 77.932 1.00 32.16 56 ALA D N 1
ATOM 1805 C CA . ALA D 1 56 ? 42.247 7.564 79.116 1.00 31.95 56 ALA D CA 1
ATOM 1806 C C . ALA D 1 56 ? 42.439 6.290 79.920 1.00 32.59 56 ALA D C 1
ATOM 1807 O O . ALA D 1 56 ? 42.532 6.294 81.182 1.00 34.85 56 ALA D O 1
ATOM 1809 N N . ILE D 1 57 ? 42.408 5.174 79.227 1.00 35.11 57 ILE D N 1
ATOM 1810 C CA . ILE D 1 57 ? 42.731 3.946 79.911 1.00 38.50 57 ILE D CA 1
ATOM 1811 C C . ILE D 1 57 ? 44.105 3.968 80.664 1.00 39.50 57 ILE D C 1
ATOM 1812 O O . ILE D 1 57 ? 44.233 3.428 81.790 1.00 41.87 57 ILE D O 1
ATOM 1817 N N . ILE D 1 58 ? 45.140 4.587 80.107 1.00 39.57 58 ILE D N 1
ATOM 1818 C CA . ILE D 1 58 ? 46.451 4.442 80.744 1.00 40.08 58 ILE D CA 1
ATOM 1819 C C . ILE D 1 58 ? 46.551 5.382 81.943 1.00 40.43 58 ILE D C 1
ATOM 1820 O O . ILE D 1 58 ? 47.089 5.027 82.974 1.00 38.71 58 ILE D O 1
ATOM 1825 N N . HIS D 1 59 ? 45.929 6.544 81.827 1.00 40.41 59 HIS D N 1
ATOM 1826 C CA . HIS D 1 59 ? 45.666 7.365 82.971 1.00 41.91 59 HIS D CA 1
ATOM 1827 C C . HIS D 1 59 ? 44.900 6.508 84.042 1.00 40.62 59 HIS D C 1
ATOM 1828 O O . HIS D 1 59 ? 45.323 6.469 85.200 1.00 42.35 59 HIS D O 1
ATOM 1835 N N . TYR D 1 60 ? 43.889 5.726 83.654 1.00 42.10 60 TYR D N 1
ATOM 1836 C CA . TYR D 1 60 ? 43.046 4.970 84.667 1.00 42.47 60 TYR D CA 1
ATOM 1837 C C . TYR D 1 60 ? 43.764 3.754 85.323 1.00 43.77 60 TYR D C 1
ATOM 1838 O O . TYR D 1 60 ? 44.018 3.739 86.561 1.00 42.07 60 TYR D O 1
ATOM 1840 N N . VAL D 1 61 ? 44.037 2.745 84.470 1.00 43.96 61 VAL D N 1
ATOM 1841 C CA . VAL D 1 61 ? 44.673 1.466 84.842 1.00 44.73 61 VAL D CA 1
ATOM 1842 C C . VAL D 1 61 ? 45.923 1.798 85.635 1.00 44.25 61 VAL D C 1
ATOM 1843 O O . VAL D 1 61 ? 46.276 1.135 86.644 1.00 45.50 61 VAL D O 1
ATOM 1847 N N . ALA D 1 62 ? 46.561 2.859 85.187 1.00 43.88 62 ALA D N 1
ATOM 1848 C CA . ALA D 1 62 ? 47.673 3.424 85.912 1.00 42.86 62 ALA D CA 1
ATOM 1849 C C . ALA D 1 62 ? 47.388 3.961 87.256 1.00 42.35 62 ALA D C 1
ATOM 1850 O O . ALA D 1 62 ? 48.211 3.774 88.139 1.00 41.32 62 ALA D O 1
ATOM 1852 N N . GLY D 1 63 ? 46.275 4.685 87.419 1.00 42.00 63 GLY D N 1
ATOM 1853 C CA . GLY D 1 63 ? 45.986 5.449 88.639 1.00 41.42 63 GLY D CA 1
ATOM 1854 C C . GLY D 1 63 ? 45.749 4.523 89.780 1.00 39.91 63 GLY D C 1
ATOM 1855 O O . GLY D 1 63 ? 45.883 4.887 90.937 1.00 40.04 63 GLY D O 1
ATOM 1856 N N . ASP D 1 64 ? 45.404 3.297 89.424 1.00 39.59 64 ASP D N 1
ATOM 1857 C CA . ASP D 1 64 ? 45.337 2.220 90.364 1.00 40.36 64 ASP D CA 1
ATOM 1858 C C . ASP D 1 64 ? 46.711 1.913 90.960 1.00 40.52 64 ASP D C 1
ATOM 1859 O O . ASP D 1 64 ? 46.807 1.229 91.959 1.00 42.11 64 ASP D O 1
ATOM 1864 N N . LEU D 1 65 ? 47.756 2.458 90.368 1.00 39.78 65 LEU D N 1
ATOM 1865 C CA . LEU D 1 65 ? 49.164 2.236 90.813 1.00 40.47 65 LEU D CA 1
ATOM 1866 C C . LEU D 1 65 ? 49.647 3.269 91.832 1.00 41.22 65 LEU D C 1
ATOM 1867 O O . LEU D 1 65 ? 50.795 3.207 92.298 1.00 41.82 65 LEU D O 1
ATOM 1872 N N . LYS D 1 66 ? 48.763 4.201 92.190 1.00 42.47 66 LYS D N 1
ATOM 1873 C CA . LYS D 1 66 ? 49.036 5.203 93.212 1.00 43.18 66 LYS D CA 1
ATOM 1874 C C . LYS D 1 66 ? 48.925 4.539 94.578 1.00 44.08 66 LYS D C 1
ATOM 1875 O O . LYS D 1 66 ? 48.088 3.666 94.872 1.00 45.62 66 LYS D O 1
ATOM 1878 N N . MET E 1 1 ? 73.251 43.895 68.484 1.00 44.85 1 MET E N 1
ATOM 1879 C CA . MET E 1 1 ? 72.098 44.473 67.694 1.00 45.76 1 MET E CA 1
ATOM 1880 C C . MET E 1 1 ? 72.484 44.866 66.275 1.00 45.21 1 MET E C 1
ATOM 1881 O O . MET E 1 1 ? 71.704 44.671 65.283 1.00 44.47 1 MET E O 1
ATOM 1886 N N . THR E 1 2 ? 73.658 45.468 66.131 1.00 45.08 2 THR E N 1
ATOM 1887 C CA . THR E 1 2 ? 74.127 45.842 64.772 1.00 45.11 2 THR E CA 1
ATOM 1888 C C . THR E 1 2 ? 74.158 44.623 63.827 1.00 45.90 2 THR E C 1
ATOM 1889 O O . THR E 1 2 ? 73.620 44.644 62.670 1.00 45.88 2 THR E O 1
ATOM 1893 N N . GLN E 1 3 ? 74.715 43.527 64.310 1.00 46.20 3 GLN E N 1
ATOM 1894 C CA . GLN E 1 3 ? 74.822 42.329 63.472 1.00 46.82 3 GLN E CA 1
ATOM 1895 C C . GLN E 1 3 ? 73.452 41.666 63.220 1.00 46.89 3 GLN E C 1
ATOM 1896 O O . GLN E 1 3 ? 73.214 41.092 62.160 1.00 46.79 3 GLN E O 1
ATOM 1902 N N . LEU E 1 4 ? 72.580 41.718 64.225 1.00 45.68 4 LEU E N 1
ATOM 1903 C CA . LEU E 1 4 ? 71.250 41.191 64.079 1.00 45.07 4 LEU E CA 1
ATOM 1904 C C . LEU E 1 4 ? 70.529 42.005 63.063 1.00 43.70 4 LEU E C 1
ATOM 1905 O O . LEU E 1 4 ? 69.712 41.461 62.277 1.00 40.79 4 LEU E O 1
ATOM 1910 N N . GLU E 1 5 ? 70.822 43.300 63.075 1.00 42.69 5 GLU E N 1
ATOM 1911 C CA . GLU E 1 5 ? 70.231 44.226 62.136 1.00 45.20 5 GLU E CA 1
ATOM 1912 C C . GLU E 1 5 ? 70.634 43.910 60.676 1.00 44.87 5 GLU E C 1
ATOM 1913 O O . GLU E 1 5 ? 69.815 44.077 59.757 1.00 44.65 5 GLU E O 1
ATOM 1919 N N . GLU E 1 6 ? 71.883 43.492 60.460 1.00 45.27 6 GLU E N 1
ATOM 1920 C CA . GLU E 1 6 ? 72.357 43.164 59.105 1.00 44.98 6 GLU E CA 1
ATOM 1921 C C . GLU E 1 6 ? 71.702 41.889 58.663 1.00 43.70 6 GLU E C 1
ATOM 1922 O O . GLU E 1 6 ? 71.376 41.753 57.500 1.00 41.91 6 GLU E O 1
ATOM 1928 N N . GLN E 1 7 ? 71.553 40.925 59.566 1.00 40.71 7 GLN E N 1
ATOM 1929 C CA . GLN E 1 7 ? 70.831 39.713 59.205 1.00 40.74 7 GLN E CA 1
ATOM 1930 C C . GLN E 1 7 ? 69.389 40.030 58.849 1.00 38.96 7 GLN E C 1
ATOM 1931 O O . GLN E 1 7 ? 68.835 39.525 57.872 1.00 33.62 7 GLN E O 1
ATOM 1937 N N . LEU E 1 8 ? 68.769 40.858 59.665 1.00 38.18 8 LEU E N 1
ATOM 1938 C CA . LEU E 1 8 ? 67.379 41.228 59.421 1.00 38.52 8 LEU E CA 1
ATOM 1939 C C . LEU E 1 8 ? 67.274 42.003 58.140 1.00 37.51 8 LEU E C 1
ATOM 1940 O O . LEU E 1 8 ? 66.294 41.905 57.371 1.00 34.88 8 LEU E O 1
ATOM 1945 N N . HIS E 1 9 ? 68.264 42.851 57.906 1.00 35.81 9 HIS E N 1
ATOM 1946 C CA . HIS E 1 9 ? 68.247 43.632 56.691 1.00 36.18 9 HIS E CA 1
ATOM 1947 C C . HIS E 1 9 ? 68.339 42.677 55.480 1.00 33.68 9 HIS E C 1
ATOM 1948 O O . HIS E 1 9 ? 67.629 42.906 54.479 1.00 35.25 9 HIS E O 1
ATOM 1955 N N . ASN E 1 10 ? 69.145 41.644 55.559 1.00 32.01 10 ASN E N 1
ATOM 1956 C CA . ASN E 1 10 ? 69.250 40.719 54.411 1.00 33.12 10 ASN E CA 1
ATOM 1957 C C . ASN E 1 10 ? 67.929 40.037 54.119 1.00 32.67 10 ASN E C 1
ATOM 1958 O O . ASN E 1 10 ? 67.496 39.872 52.943 1.00 31.00 10 ASN E O 1
ATOM 1963 N N . VAL E 1 11 ? 67.258 39.652 55.183 1.00 31.43 11 VAL E N 1
ATOM 1964 C CA . VAL E 1 11 ? 65.947 38.989 55.072 1.00 33.21 11 VAL E CA 1
ATOM 1965 C C . VAL E 1 11 ? 64.890 39.994 54.527 1.00 32.85 11 VAL E C 1
ATOM 1966 O O . VAL E 1 11 ? 64.072 39.622 53.677 1.00 35.01 11 VAL E O 1
ATOM 1970 N N . GLU E 1 12 ? 64.878 41.210 55.002 1.00 32.47 12 GLU E N 1
ATOM 1971 C CA . GLU E 1 12 ? 63.927 42.234 54.563 1.00 34.43 12 GLU E CA 1
ATOM 1972 C C . GLU E 1 12 ? 64.089 42.513 53.114 1.00 33.95 12 GLU E C 1
ATOM 1973 O O . GLU E 1 12 ? 63.073 42.778 52.416 1.00 33.38 12 GLU E O 1
ATOM 1979 N N . THR E 1 13 ? 65.342 42.509 52.651 1.00 32.14 13 THR E N 1
ATOM 1980 C CA . THR E 1 13 ? 65.561 42.767 51.195 1.00 31.91 13 THR E CA 1
ATOM 1981 C C . THR E 1 13 ? 64.908 41.711 50.348 1.00 32.24 13 THR E C 1
ATOM 1982 O O . THR E 1 13 ? 64.260 42.027 49.372 1.00 30.85 13 THR E O 1
ATOM 1986 N N . VAL E 1 14 ? 65.086 40.440 50.722 1.00 30.20 14 VAL E N 1
ATOM 1987 C CA . VAL E 1 14 ? 64.392 39.298 50.091 1.00 32.54 14 VAL E CA 1
ATOM 1988 C C . VAL E 1 14 ? 62.874 39.515 50.145 1.00 33.79 14 VAL E C 1
ATOM 1989 O O . VAL E 1 14 ? 62.232 39.358 49.124 1.00 33.72 14 VAL E O 1
ATOM 1993 N N . ARG E 1 15 ? 62.314 39.855 51.303 1.00 34.98 15 ARG E N 1
ATOM 1994 C CA . ARG E 1 15 ? 60.894 40.057 51.420 1.00 35.94 15 ARG E CA 1
ATOM 1995 C C . ARG E 1 15 ? 60.394 41.158 50.489 1.00 35.15 15 ARG E C 1
ATOM 1996 O O . ARG E 1 15 ? 59.357 40.945 49.797 1.00 35.56 15 ARG E O 1
ATOM 2004 N N . SER E 1 16 ? 61.126 42.250 50.473 1.00 32.94 16 SER E N 1
ATOM 2005 C CA . SER E 1 16 ? 60.784 43.398 49.663 1.00 34.13 16 SER E CA 1
ATOM 2006 C C . SER E 1 16 ? 60.733 42.973 48.191 1.00 33.14 16 SER E C 1
ATOM 2007 O O . SER E 1 16 ? 59.742 43.235 47.464 1.00 33.02 16 SER E O 1
ATOM 2010 N N . ILE E 1 17 ? 61.819 42.399 47.760 1.00 32.41 17 ILE E N 1
ATOM 2011 C CA . ILE E 1 17 ? 61.974 42.031 46.320 1.00 32.13 17 ILE E CA 1
ATOM 2012 C C . ILE E 1 17 ? 60.931 40.993 45.896 1.00 33.04 17 ILE E C 1
ATOM 2013 O O . ILE E 1 17 ? 60.433 41.079 44.756 1.00 32.78 17 ILE E O 1
ATOM 2018 N N . THR E 1 18 ? 60.591 40.018 46.745 1.00 30.94 18 THR E N 1
ATOM 2019 C CA . THR E 1 18 ? 59.599 39.063 46.334 1.00 31.80 18 THR E CA 1
ATOM 2020 C C . THR E 1 18 ? 58.268 39.746 46.060 1.00 30.90 18 THR E C 1
ATOM 2021 O O . THR E 1 18 ? 57.589 39.383 45.121 1.00 31.04 18 THR E O 1
ATOM 2025 N N . MET E 1 19 ? 57.892 40.731 46.869 1.00 32.40 19 MET E N 1
ATOM 2026 C CA . MET E 1 19 ? 56.591 41.460 46.671 1.00 34.09 19 MET E CA 1
ATOM 2027 C C . MET E 1 19 ? 56.606 42.295 45.400 1.00 32.28 19 MET E C 1
ATOM 2028 O O . MET E 1 19 ? 55.573 42.464 44.719 1.00 31.23 19 MET E O 1
ATOM 2033 N N . GLN E 1 20 ? 57.755 42.857 45.125 1.00 32.49 20 GLN E N 1
ATOM 2034 C CA . GLN E 1 20 ? 58.017 43.623 43.876 1.00 32.46 20 GLN E CA 1
ATOM 2035 C C . GLN E 1 20 ? 57.884 42.722 42.659 1.00 30.84 20 GLN E C 1
ATOM 2036 O O . GLN E 1 20 ? 57.213 43.107 41.677 1.00 31.12 20 GLN E O 1
ATOM 2042 N N . LEU E 1 21 ? 58.470 41.516 42.728 1.00 31.30 21 LEU E N 1
ATOM 2043 C CA . LEU E 1 21 ? 58.311 40.528 41.642 1.00 30.62 21 LEU E CA 1
ATOM 2044 C C . LEU E 1 21 ? 56.854 40.182 41.401 1.00 30.16 21 LEU E C 1
ATOM 2045 O O . LEU E 1 21 ? 56.376 40.131 40.249 1.00 30.09 21 LEU E O 1
ATOM 2050 N N . GLU E 1 22 ? 56.110 39.924 42.473 1.00 30.52 22 GLU E N 1
ATOM 2051 C CA . GLU E 1 22 ? 54.674 39.688 42.369 1.00 32.03 22 GLU E CA 1
ATOM 2052 C C . GLU E 1 22 ? 53.959 40.815 41.686 1.00 29.30 22 GLU E C 1
ATOM 2053 O O . GLU E 1 22 ? 53.096 40.546 40.787 1.00 30.05 22 GLU E O 1
ATOM 2059 N N . MET E 1 23 ? 54.250 42.070 42.096 1.00 28.83 23 MET E N 1
ATOM 2060 C CA . MET E 1 23 ? 53.675 43.185 41.379 1.00 30.12 23 MET E CA 1
ATOM 2061 C C . MET E 1 23 ? 54.008 43.236 39.887 1.00 30.02 23 MET E C 1
ATOM 2062 O O . MET E 1 23 ? 53.148 43.581 39.079 1.00 30.32 23 MET E O 1
ATOM 2067 N N . ALA E 1 24 ? 55.247 42.952 39.534 1.00 30.42 24 ALA E N 1
ATOM 2068 C CA . ALA E 1 24 ? 55.662 42.975 38.144 1.00 29.59 24 ALA E CA 1
ATOM 2069 C C . ALA E 1 24 ? 54.954 41.910 37.328 1.00 30.07 24 ALA E C 1
ATOM 2070 O O . ALA E 1 24 ? 54.662 42.148 36.171 1.00 31.77 24 ALA E O 1
ATOM 2072 N N . LEU E 1 25 ? 54.759 40.722 37.903 1.00 31.07 25 LEU E N 1
ATOM 2073 C CA . LEU E 1 25 ? 53.982 39.645 37.231 1.00 31.36 25 LEU E CA 1
ATOM 2074 C C . LEU E 1 25 ? 52.517 40.047 37.030 1.00 31.89 25 LEU E C 1
ATOM 2075 O O . LEU E 1 25 ? 51.891 39.845 35.951 1.00 31.00 25 LEU E O 1
ATOM 2080 N N . THR E 1 26 ? 51.971 40.642 38.056 1.00 32.36 26 THR E N 1
ATOM 2081 C CA . THR E 1 26 ? 50.625 41.197 37.968 1.00 32.37 26 THR E CA 1
ATOM 2082 C C . THR E 1 26 ? 50.513 42.242 36.862 1.00 31.92 26 THR E C 1
ATOM 2083 O O . THR E 1 26 ? 49.527 42.229 36.087 1.00 32.68 26 THR E O 1
ATOM 2087 N N . LYS E 1 27 ? 51.484 43.170 36.792 1.00 33.29 27 LYS E N 1
ATOM 2088 C CA . LYS E 1 27 ? 51.500 44.233 35.746 1.00 34.19 27 LYS E CA 1
ATOM 2089 C C . LYS E 1 27 ? 51.561 43.669 34.332 1.00 34.36 27 LYS E C 1
ATOM 2090 O O . LYS E 1 27 ? 50.834 44.134 33.415 1.00 34.28 27 LYS E O 1
ATOM 2096 N N . LEU E 1 28 ? 52.399 42.659 34.145 1.00 32.49 28 LEU E N 1
ATOM 2097 C CA . LEU E 1 28 ? 52.564 42.024 32.815 1.00 33.49 28 LEU E CA 1
ATOM 2098 C C . LEU E 1 28 ? 51.151 41.587 32.347 1.00 33.70 28 LEU E C 1
ATOM 2099 O 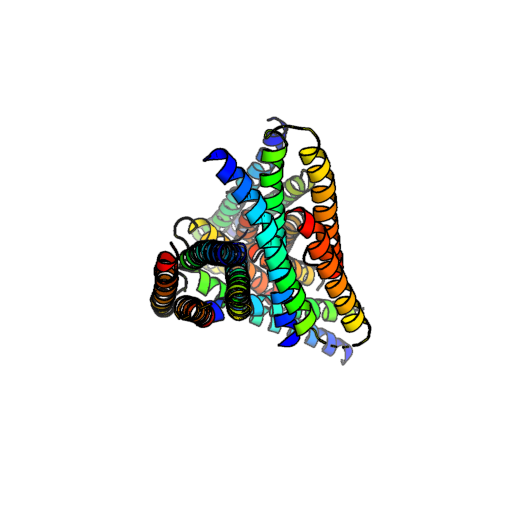O . LEU E 1 28 ? 50.729 41.851 31.199 1.00 32.81 28 LEU E O 1
ATOM 2104 N N . LYS E 1 29 ? 50.439 40.925 33.244 1.00 33.49 29 LYS E N 1
ATOM 2105 C CA . LYS E 1 29 ? 49.127 40.371 32.911 1.00 34.86 29 LYS E CA 1
ATOM 2106 C C . LYS E 1 29 ? 48.091 41.454 32.703 1.00 35.20 29 LYS E C 1
ATOM 2107 O O . LYS E 1 29 ? 47.339 41.382 31.753 1.00 36.29 29 LYS E O 1
ATOM 2113 N N . LYS E 1 30 ? 48.009 42.406 33.630 1.00 36.07 30 LYS E N 1
ATOM 2114 C CA . LYS E 1 30 ? 46.970 43.451 33.616 1.00 35.87 30 LYS E CA 1
ATOM 2115 C C . LYS E 1 30 ? 47.161 44.342 32.391 1.00 35.71 30 LYS E C 1
ATOM 2116 O O . LYS E 1 30 ? 46.178 44.797 31.788 1.00 35.81 30 LYS E O 1
ATOM 2118 N N . ASP E 1 31 ? 48.403 44.651 32.077 1.00 36.20 31 ASP E N 1
ATOM 2119 C CA . ASP E 1 31 ? 48.703 45.480 30.882 1.00 36.17 31 ASP E CA 1
ATOM 2120 C C . ASP E 1 31 ? 48.258 44.771 29.596 1.00 36.56 31 ASP E C 1
ATOM 2121 O O . ASP E 1 31 ? 47.684 45.392 28.667 1.00 37.37 31 ASP E O 1
ATOM 2126 N N . MET E 1 32 ? 48.444 43.456 29.538 1.00 35.14 32 MET E N 1
ATOM 2127 C CA . MET E 1 32 ? 48.045 42.719 28.354 1.00 35.99 32 MET E CA 1
ATOM 2128 C C . MET E 1 32 ? 46.536 42.752 28.317 1.00 37.26 32 MET E C 1
ATOM 2129 O O . MET E 1 32 ? 45.926 42.995 27.241 1.00 39.48 32 MET E O 1
ATOM 2134 N N . MET E 1 33 ? 45.911 42.520 29.468 1.00 38.00 33 MET E N 1
ATOM 2135 C CA . MET E 1 33 ? 44.431 42.479 29.551 1.00 37.44 33 MET E CA 1
ATOM 2136 C C . MET E 1 33 ? 43.859 43.819 29.079 1.00 37.77 33 MET E C 1
ATOM 2137 O O . MET E 1 33 ? 42.903 43.848 28.232 1.00 39.10 33 MET E O 1
ATOM 2142 N N . ARG E 1 34 ? 44.381 44.929 29.612 1.00 38.15 34 ARG E N 1
ATOM 2143 C CA . ARG E 1 34 ? 43.861 46.293 29.283 1.00 39.07 34 ARG E CA 1
ATOM 2144 C C . ARG E 1 34 ? 44.041 46.638 27.817 1.00 40.11 34 ARG E C 1
ATOM 2145 O O . ARG E 1 34 ? 43.247 47.407 27.274 1.00 39.17 34 ARG E O 1
ATOM 2147 N N . GLY E 1 35 ? 45.095 46.095 27.184 1.00 39.69 35 GLY E N 1
ATOM 2148 C CA . GLY E 1 35 ? 45.368 46.334 25.748 1.00 41.06 35 GLY E CA 1
ATOM 2149 C C . GLY E 1 35 ? 44.567 45.476 24.770 1.00 42.31 35 GLY E C 1
ATOM 2150 O O . GLY E 1 35 ? 44.750 45.593 23.517 1.00 45.05 35 GLY E O 1
ATOM 2151 N N . GLY E 1 36 ? 43.712 44.606 25.309 1.00 41.23 36 GLY E N 1
ATOM 2152 C CA . GLY E 1 36 ? 42.930 43.673 24.529 1.00 41.59 36 GLY E CA 1
ATOM 2153 C C . GLY E 1 36 ? 43.640 42.404 24.142 1.00 42.13 36 GLY E C 1
ATOM 2154 O O . GLY E 1 36 ? 43.151 41.637 23.272 1.00 42.33 36 GLY E O 1
ATOM 2155 N N . ASP E 1 37 ? 44.801 42.158 24.765 1.00 41.59 37 ASP E N 1
ATOM 2156 C CA . ASP E 1 37 ? 45.622 41.029 24.411 1.00 41.20 37 ASP E CA 1
ATOM 2157 C C . ASP E 1 37 ? 45.504 39.927 25.407 1.00 41.10 37 ASP E C 1
ATOM 2158 O O . ASP E 1 37 ? 46.481 39.198 25.705 1.00 38.21 37 ASP E O 1
ATOM 2163 N N . ALA E 1 38 ? 44.309 39.777 25.949 1.00 39.14 38 ALA E N 1
ATOM 2164 C CA . ALA E 1 38 ? 44.107 38.804 26.969 1.00 38.94 38 ALA E CA 1
ATOM 2165 C C . ALA E 1 38 ? 44.377 37.388 26.524 1.00 38.67 38 ALA E C 1
ATOM 2166 O O . ALA E 1 38 ? 44.968 36.574 27.253 1.00 38.20 38 ALA E O 1
ATOM 2168 N N . LYS E 1 39 ? 43.864 37.018 25.359 1.00 38.81 39 LYS E N 1
ATOM 2169 C CA . LYS E 1 39 ? 44.084 35.660 24.903 1.00 37.67 39 LYS E CA 1
ATOM 2170 C C . LYS E 1 39 ? 45.611 35.393 24.726 1.00 37.03 39 LYS E C 1
ATOM 2171 O O . LYS E 1 39 ? 46.093 34.301 25.036 1.00 37.83 39 LYS E O 1
ATOM 2173 N N . GLN E 1 40 ? 46.339 36.371 24.219 1.00 37.66 40 GLN E N 1
ATOM 2174 C CA . GLN E 1 40 ? 47.770 36.192 23.913 1.00 39.01 40 GLN E CA 1
ATOM 2175 C C . GLN E 1 40 ? 48.543 36.085 25.223 1.00 38.53 40 GLN E C 1
ATOM 2176 O O . GLN E 1 40 ? 49.695 35.599 25.256 1.00 38.87 40 GLN E O 1
ATOM 2182 N N . TYR E 1 41 ? 47.950 36.586 26.315 1.00 36.47 41 TYR E N 1
ATOM 2183 C CA . TYR E 1 41 ? 48.604 36.437 27.624 1.00 36.88 41 TYR E CA 1
ATOM 2184 C C . TYR E 1 41 ? 48.860 34.987 27.994 1.00 36.73 41 TYR E C 1
ATOM 2185 O O . TYR E 1 41 ? 49.796 34.704 28.751 1.00 37.99 41 TYR E O 1
ATOM 2194 N N . GLN E 1 42 ? 48.028 34.072 27.522 1.00 36.40 42 GLN E N 1
ATOM 2195 C CA . GLN E 1 42 ? 48.152 32.665 27.876 1.00 36.69 42 GLN E CA 1
ATOM 2196 C C . GLN E 1 42 ? 49.561 32.117 27.665 1.00 36.83 42 GLN E C 1
ATOM 2197 O O . GLN E 1 42 ? 49.954 31.209 28.399 1.00 37.03 42 GLN E O 1
ATOM 2199 N N . VAL E 1 43 ? 50.325 32.661 26.702 1.00 35.76 43 VAL E N 1
ATOM 2200 C CA . VAL E 1 43 ? 51.691 32.192 26.484 1.00 36.56 43 VAL E CA 1
ATOM 2201 C C . VAL E 1 43 ? 52.632 32.406 27.693 1.00 36.63 43 VAL E C 1
ATOM 2202 O O . VAL E 1 43 ? 53.595 31.651 27.835 1.00 37.73 43 VAL E O 1
ATOM 2206 N N . TRP E 1 44 ? 52.332 33.365 28.559 1.00 35.11 44 TRP E N 1
ATOM 2207 C CA . TRP E 1 44 ? 53.176 33.619 29.770 1.00 34.82 44 TRP E CA 1
ATOM 2208 C C . TRP E 1 44 ? 52.681 32.880 31.004 1.00 34.04 44 TRP E C 1
ATOM 2209 O O . TRP E 1 44 ? 53.347 32.939 32.027 1.00 33.67 44 TRP E O 1
ATOM 2220 N N . GLN E 1 45 ? 51.507 32.249 30.979 1.00 34.20 45 GLN E N 1
ATOM 2221 C CA . GLN E 1 45 ? 50.971 31.737 32.244 1.00 35.76 45 GLN E CA 1
ATOM 2222 C C . GLN E 1 45 ? 51.831 30.644 32.835 1.00 34.09 45 GLN E C 1
ATOM 2223 O O . GLN E 1 45 ? 51.973 30.578 34.048 1.00 33.66 45 GLN E O 1
ATOM 2229 N N . ARG E 1 46 ? 52.327 29.759 32.019 1.00 32.79 46 ARG E N 1
ATOM 2230 C CA . ARG E 1 46 ? 53.152 28.652 32.562 1.00 33.76 46 ARG E CA 1
ATOM 2231 C C . ARG E 1 46 ? 54.345 29.243 33.348 1.00 32.96 46 ARG E C 1
ATOM 2232 O O . ARG E 1 46 ? 54.655 28.866 34.549 1.00 30.06 46 ARG E O 1
ATOM 2240 N N . GLU E 1 47 ? 54.995 30.206 32.741 1.00 31.93 47 GLU E N 1
ATOM 2241 C CA . GLU E 1 47 ? 56.191 30.783 33.388 1.00 33.49 47 GLU E CA 1
ATOM 2242 C C . GLU E 1 47 ? 55.902 31.606 34.597 1.00 32.06 47 GLU E C 1
ATOM 2243 O O . GLU E 1 47 ? 56.677 31.644 35.542 1.00 31.20 47 GLU E O 1
ATOM 2249 N N . SER E 1 48 ? 54.859 32.412 34.488 1.00 30.10 48 SER E N 1
ATOM 2250 C CA . SER E 1 48 ? 54.436 33.264 35.556 1.00 30.37 48 SER E CA 1
ATOM 2251 C C . SER E 1 48 ? 54.065 32.425 36.783 1.00 30.58 48 SER E C 1
ATOM 2252 O O . SER E 1 48 ? 54.493 32.762 37.914 1.00 30.72 48 SER E O 1
ATOM 2256 N N . LYS E 1 49 ? 53.273 31.382 36.573 1.00 29.41 49 LYS E N 1
ATOM 2257 C CA . LYS E 1 49 ? 52.901 30.434 37.644 1.00 31.62 49 LYS E CA 1
ATOM 2258 C C . LYS E 1 49 ? 54.122 29.752 38.285 1.00 31.92 49 LYS E C 1
ATOM 2259 O O . LYS E 1 49 ? 54.263 29.706 39.509 1.00 30.55 49 LYS E O 1
ATOM 2265 N N . ALA E 1 50 ? 55.071 29.347 37.466 1.00 30.91 50 ALA E N 1
ATOM 2266 C CA . ALA E 1 50 ? 56.345 28.810 37.958 1.00 29.08 50 ALA E CA 1
ATOM 2267 C C . ALA E 1 50 ? 57.187 29.775 38.793 1.00 28.04 50 ALA E C 1
ATOM 2268 O O . ALA E 1 50 ? 57.755 29.411 39.834 1.00 25.84 50 ALA E O 1
ATOM 2270 N N . LEU E 1 51 ? 57.282 31.043 38.359 1.00 26.79 51 LEU E N 1
ATOM 2271 C CA . LEU E 1 51 ? 57.877 32.129 39.156 1.00 28.11 51 LEU E CA 1
ATOM 2272 C C . LEU E 1 51 ? 57.146 32.287 40.499 1.00 29.04 51 LEU E C 1
ATOM 2273 O O . LEU E 1 51 ? 57.799 32.452 41.540 1.00 28.20 51 LEU E O 1
ATOM 2278 N N . GLU E 1 52 ? 55.824 32.256 40.478 1.00 27.68 52 GLU E N 1
ATOM 2279 C CA . GLU E 1 52 ? 55.047 32.328 41.719 1.00 27.79 52 GLU E CA 1
ATOM 2280 C C . GLU E 1 52 ? 55.345 31.136 42.640 1.00 26.41 52 GLU E C 1
ATOM 2281 O O . GLU E 1 52 ? 55.547 31.318 43.849 1.00 27.32 52 GLU E O 1
ATOM 2287 N N . SER E 1 53 ? 55.474 29.967 42.049 1.00 25.29 53 SER E N 1
ATOM 2288 C CA . SER E 1 53 ? 55.884 28.818 42.818 1.00 26.10 53 SER E CA 1
ATOM 2289 C C . SER E 1 53 ? 57.325 28.983 43.407 1.00 26.37 53 SER E C 1
ATOM 2290 O O . SER E 1 53 ? 57.580 28.640 44.567 1.00 26.19 53 SER E O 1
ATOM 2293 N N . ALA E 1 54 ? 58.281 29.421 42.611 1.00 24.51 54 ALA E N 1
ATOM 2294 C CA . ALA E 1 54 ? 59.638 29.690 43.109 1.00 26.85 54 ALA E CA 1
ATOM 2295 C C . ALA E 1 54 ? 59.645 30.678 44.237 1.00 27.40 54 ALA E C 1
ATOM 2296 O O . ALA E 1 54 ? 60.393 30.530 45.230 1.00 25.91 54 ALA E O 1
ATOM 2298 N N . ILE E 1 55 ? 58.799 31.726 44.133 1.00 25.85 55 ILE E N 1
ATOM 2299 C CA . ILE E 1 55 ? 58.668 32.703 45.202 1.00 28.18 55 ILE E CA 1
ATOM 2300 C C . ILE E 1 55 ? 58.188 32.066 46.509 1.00 26.14 55 ILE E C 1
ATOM 2301 O O . ILE E 1 55 ? 58.711 32.431 47.609 1.00 28.00 55 ILE E O 1
ATOM 2306 N N . ALA E 1 56 ? 57.185 31.197 46.430 1.00 27.18 56 ALA E N 1
ATOM 2307 C CA . ALA E 1 56 ? 56.640 30.554 47.623 1.00 26.67 56 ALA E CA 1
ATOM 2308 C C . ALA E 1 56 ? 57.703 29.717 48.279 1.00 26.94 56 ALA E C 1
ATOM 2309 O O . ALA E 1 56 ? 57.863 29.672 49.474 1.00 27.50 56 ALA E O 1
ATOM 2311 N N . ILE E 1 57 ? 58.518 29.071 47.475 1.00 25.94 57 ILE E N 1
ATOM 2312 C CA . ILE E 1 57 ? 59.607 28.276 48.036 1.00 25.36 57 ILE E CA 1
ATOM 2313 C C . ILE E 1 57 ? 60.651 29.174 48.701 1.00 25.46 57 ILE E C 1
ATOM 2314 O O . ILE E 1 57 ? 61.138 28.886 49.825 1.00 25.98 57 ILE E O 1
ATOM 2319 N N . ILE E 1 58 ? 60.981 30.351 48.100 1.00 26.62 58 ILE E N 1
ATOM 2320 C CA . ILE E 1 58 ? 61.858 31.320 48.721 1.00 27.16 58 ILE E CA 1
ATOM 2321 C C . ILE E 1 58 ? 61.294 31.825 50.078 1.00 26.96 58 ILE E C 1
ATOM 2322 O O . ILE E 1 58 ? 61.992 31.857 51.090 1.00 26.62 58 ILE E O 1
ATOM 2327 N N . HIS E 1 59 ? 60.001 32.075 50.132 1.00 26.70 59 HIS E N 1
ATOM 2328 C CA . HIS E 1 59 ? 59.366 32.383 51.427 1.00 28.84 59 HIS E CA 1
ATOM 2329 C C . HIS E 1 59 ? 59.554 31.279 52.442 1.00 29.82 59 HIS E C 1
ATOM 2330 O O . HIS E 1 59 ? 59.812 31.563 53.613 1.00 33.66 59 HIS E O 1
ATOM 2337 N N . TYR E 1 60 ? 59.358 30.063 52.022 1.00 29.92 60 TYR E N 1
ATOM 2338 C CA . TYR E 1 60 ? 59.473 28.921 52.918 1.00 28.77 60 TYR E CA 1
ATOM 2339 C C . TYR E 1 60 ? 60.912 28.846 53.501 1.00 29.41 60 TYR E C 1
ATOM 2340 O O . TYR E 1 60 ? 61.113 28.798 54.733 1.00 30.63 60 TYR E O 1
ATOM 2349 N N . VAL E 1 61 ? 61.912 28.897 52.626 1.00 28.24 61 VAL E N 1
ATOM 2350 C CA . VAL E 1 61 ? 63.290 28.817 53.044 1.00 29.09 61 VAL E CA 1
ATOM 2351 C C . VAL E 1 61 ? 63.830 30.031 53.788 1.00 30.28 61 VAL E C 1
ATOM 2352 O O . VAL E 1 61 ? 64.430 29.837 54.869 1.00 30.81 61 VAL E O 1
ATOM 2356 N N . ALA E 1 62 ? 63.672 31.224 53.221 1.00 29.95 62 ALA E N 1
ATOM 2357 C CA . ALA E 1 62 ? 64.200 32.458 53.790 1.00 32.36 62 ALA E CA 1
ATOM 2358 C C . ALA E 1 62 ? 63.428 32.890 55.044 1.00 34.24 62 ALA E C 1
ATOM 2359 O O . ALA E 1 62 ? 63.964 33.604 55.845 1.00 35.83 62 ALA E O 1
ATOM 2361 N N . GLY E 1 63 ? 62.173 32.520 55.178 1.00 36.41 63 GLY E N 1
ATOM 2362 C CA . GLY E 1 63 ? 61.392 32.825 56.396 1.00 38.50 63 GLY E CA 1
ATOM 2363 C C . GLY E 1 63 ? 61.119 34.276 56.548 1.00 40.22 63 GLY E C 1
ATOM 2364 O O . GLY E 1 63 ? 60.941 34.796 57.669 1.00 42.16 63 GLY E O 1
ATOM 2365 N N . ASP E 1 64 ? 61.088 34.951 55.420 1.00 41.59 64 ASP E N 1
ATOM 2366 C CA . ASP E 1 64 ? 60.990 36.407 55.345 1.00 43.20 64 ASP E CA 1
ATOM 2367 C C . ASP E 1 64 ? 59.592 36.952 55.667 1.00 44.86 64 ASP E C 1
ATOM 2368 O O . ASP E 1 64 ? 59.440 38.158 55.876 1.00 45.45 64 ASP E O 1
ATOM 2377 N N . LEU E 1 65 ? 58.567 36.099 55.583 1.00 46.48 65 LEU E N 1
ATOM 2378 C CA . LEU E 1 65 ? 57.210 36.509 55.916 1.00 48.52 65 LEU E CA 1
ATOM 2379 C C . LEU E 1 65 ? 56.847 35.903 57.257 1.00 50.86 65 LEU E C 1
ATOM 2380 O O . LEU E 1 65 ? 55.732 36.105 57.732 1.00 54.26 65 LEU E O 1
ATOM 2385 N N . MET F 1 1 ? 53.963 48.388 17.225 1.00 52.44 1 MET F N 1
ATOM 2386 C CA . MET F 1 1 ? 52.971 47.743 18.165 1.00 52.58 1 MET F CA 1
ATOM 2387 C C . MET F 1 1 ? 53.298 48.071 19.635 1.00 50.01 1 MET F C 1
ATOM 2388 O O . MET F 1 1 ? 54.294 47.644 20.296 1.00 45.25 1 MET F O 1
ATOM 2393 N N . THR F 1 2 ? 52.413 48.923 20.099 1.00 47.85 2 THR F N 1
ATOM 2394 C CA . THR F 1 2 ? 52.484 49.494 21.416 1.00 48.90 2 THR F CA 1
ATOM 2395 C C . THR F 1 2 ? 52.381 48.383 22.449 1.00 47.89 2 THR F C 1
ATOM 2396 O O . THR F 1 2 ? 53.067 48.397 23.490 1.00 46.54 2 THR F O 1
ATOM 2400 N N . GLN F 1 3 ? 51.535 47.404 22.154 1.00 48.26 3 GLN F N 1
ATOM 2401 C CA . GLN F 1 3 ? 51.284 46.307 23.066 1.00 46.25 3 GLN F CA 1
ATOM 2402 C C . GLN F 1 3 ? 52.491 45.413 23.172 1.00 45.18 3 GLN F C 1
ATOM 2403 O O . GLN F 1 3 ? 52.794 44.941 24.276 1.00 44.54 3 GLN F O 1
ATOM 2409 N N . LEU F 1 4 ? 53.162 45.109 22.041 1.00 40.23 4 LEU F N 1
ATOM 2410 C CA . LEU F 1 4 ? 54.304 44.259 22.086 1.00 39.69 4 LEU F CA 1
ATOM 2411 C C . LEU F 1 4 ? 55.426 44.995 22.808 1.00 37.09 4 LEU F C 1
ATOM 2412 O O . LEU F 1 4 ? 56.150 44.378 23.558 1.00 35.01 4 LEU F O 1
ATOM 2417 N N . GLU F 1 5 ? 55.597 46.285 22.566 1.00 36.47 5 GLU F N 1
ATOM 2418 C CA . GLU F 1 5 ? 56.702 47.034 23.289 1.00 37.82 5 GLU F CA 1
ATOM 2419 C C . GLU F 1 5 ? 56.418 47.023 24.784 1.00 36.25 5 GLU F C 1
ATOM 2420 O O . GLU F 1 5 ? 57.301 46.914 25.630 1.00 36.60 5 GLU F O 1
ATOM 2426 N N . GLU F 1 6 ? 55.164 47.214 25.114 1.00 36.42 6 GLU F N 1
ATOM 2427 C CA . GLU F 1 6 ? 54.745 47.288 26.524 1.00 38.01 6 GLU F CA 1
ATOM 2428 C C . GLU F 1 6 ? 55.026 45.958 27.173 1.00 37.11 6 GLU F C 1
ATOM 2429 O O . GLU F 1 6 ? 55.578 45.890 28.295 1.00 34.72 6 GLU F O 1
ATOM 2435 N N . GLN F 1 7 ? 54.632 44.903 26.501 1.00 35.78 7 GLN F N 1
ATOM 2436 C CA . GLN F 1 7 ? 54.861 43.538 26.958 1.00 36.45 7 GLN F CA 1
ATOM 2437 C C . GLN F 1 7 ? 56.355 43.294 27.123 1.00 36.33 7 GLN F C 1
ATOM 2438 O O . GLN F 1 7 ? 56.810 42.689 28.102 1.00 33.54 7 GLN F O 1
ATOM 2444 N N . LEU F 1 8 ? 57.135 43.704 26.121 1.00 34.59 8 LEU F N 1
ATOM 2445 C CA . LEU F 1 8 ? 58.560 43.524 26.212 1.00 34.63 8 LEU F CA 1
ATOM 2446 C C . LEU F 1 8 ? 59.141 44.189 27.455 1.00 34.56 8 LEU F C 1
ATOM 2447 O O . LEU F 1 8 ? 59.975 43.610 28.148 1.00 35.31 8 LEU F O 1
ATOM 2452 N N . HIS F 1 9 ? 58.768 45.425 27.667 1.00 33.79 9 HIS F N 1
ATOM 2453 C CA . HIS F 1 9 ? 59.221 46.193 28.814 1.00 34.84 9 HIS F CA 1
ATOM 2454 C C . HIS F 1 9 ? 58.811 45.589 30.149 1.00 34.05 9 HIS F C 1
ATOM 2455 O O . HIS F 1 9 ? 59.640 45.540 31.068 1.00 34.28 9 HIS F O 1
ATOM 2462 N N . ASN F 1 10 ? 57.579 45.090 30.227 1.00 34.51 10 ASN F N 1
ATOM 2463 C CA . ASN F 1 10 ? 57.153 44.385 31.415 1.00 34.31 10 ASN F CA 1
ATOM 2464 C C . ASN F 1 10 ? 57.959 43.117 31.673 1.00 33.56 10 ASN F C 1
ATOM 2465 O O . ASN F 1 10 ? 58.301 42.797 32.828 1.00 33.32 10 ASN F O 1
ATOM 2470 N N . VAL F 1 11 ? 58.265 42.321 30.637 1.00 32.30 11 VAL F N 1
ATOM 2471 C CA . VAL F 1 11 ? 59.072 41.126 30.808 1.00 33.33 11 VAL F CA 1
ATOM 2472 C C . VAL F 1 11 ? 60.515 41.474 31.212 1.00 32.85 11 VAL F C 1
ATOM 2473 O O . VAL F 1 11 ? 61.133 40.811 32.058 1.00 31.27 11 VAL F O 1
ATOM 2477 N N . GLU F 1 12 ? 61.052 42.548 30.648 1.00 32.45 12 GLU F N 1
ATOM 2478 C CA . GLU F 1 12 ? 62.373 43.008 31.092 1.00 33.38 12 GLU F CA 1
ATOM 2479 C C . GLU F 1 12 ? 62.376 43.425 32.592 1.00 29.88 12 GLU F C 1
ATOM 2480 O O . GLU F 1 12 ? 63.355 43.135 33.296 1.00 34.11 12 GLU F O 1
ATOM 2486 N N . THR F 1 13 ? 61.284 43.954 33.066 1.00 31.09 13 THR F N 1
ATOM 2487 C CA . THR F 1 13 ? 61.173 44.410 34.471 1.00 32.23 13 THR F CA 1
ATOM 2488 C C . THR F 1 13 ? 61.074 43.149 35.356 1.00 32.32 13 THR F C 1
ATOM 2489 O O . THR F 1 13 ? 61.789 43.039 36.393 1.00 30.27 13 THR F O 1
ATOM 2493 N N . VAL F 1 14 ? 60.246 42.194 34.927 1.00 31.01 14 VAL F N 1
ATOM 2494 C CA . VAL F 1 14 ? 60.244 40.867 35.636 1.00 30.59 14 VAL F CA 1
ATOM 2495 C C . VAL F 1 14 ? 61.656 40.282 35.719 1.00 31.55 14 VAL F C 1
ATOM 2496 O O . VAL F 1 14 ? 62.143 39.855 36.804 1.00 31.88 14 VAL F O 1
ATOM 2500 N N . ARG F 1 15 ? 62.361 40.205 34.584 1.00 30.89 15 ARG F N 1
ATOM 2501 C CA . ARG F 1 15 ? 63.683 39.674 34.537 1.00 32.33 15 ARG F CA 1
ATOM 2502 C C . ARG F 1 15 ? 64.628 40.382 35.490 1.00 30.42 15 ARG F C 1
ATOM 2503 O O . ARG F 1 15 ? 65.409 39.698 36.183 1.00 30.56 15 ARG F O 1
ATOM 2511 N N . SER F 1 16 ? 64.620 41.721 35.473 1.00 32.22 16 SER F N 1
ATOM 2512 C CA . SER F 1 16 ? 65.503 42.546 36.324 1.00 32.24 16 SER F CA 1
ATOM 2513 C C . SER F 1 16 ? 65.249 42.255 37.789 1.00 30.83 16 SER F C 1
ATOM 2514 O O . SER F 1 16 ? 66.190 42.027 38.564 1.00 33.49 16 SER F O 1
ATOM 2517 N N . ILE F 1 17 ? 63.996 42.247 38.160 1.00 30.57 17 ILE F N 1
ATOM 2518 C CA . ILE F 1 17 ? 63.621 42.015 39.575 1.00 31.29 17 ILE F CA 1
ATOM 2519 C C . ILE F 1 17 ? 63.977 40.571 39.976 1.00 31.42 17 ILE F C 1
ATOM 2520 O O . ILE F 1 17 ? 64.493 40.337 41.059 1.00 31.69 17 ILE F O 1
ATOM 2525 N N . THR F 1 18 ? 63.829 39.611 39.103 1.00 32.01 18 THR F N 1
ATOM 2526 C CA . THR F 1 18 ? 64.225 38.247 39.401 1.00 30.98 18 THR F CA 1
ATOM 2527 C C . THR F 1 18 ? 65.746 38.165 39.629 1.00 33.31 18 THR F C 1
ATOM 2528 O O . THR F 1 18 ? 66.248 37.480 40.541 1.00 31.06 18 THR F O 1
ATOM 2532 N N . MET F 1 19 ? 66.540 38.830 38.791 1.00 33.40 19 MET F N 1
ATOM 2533 C CA . MET F 1 19 ? 67.977 38.793 39.062 1.00 31.71 19 MET F CA 1
ATOM 2534 C C . MET F 1 19 ? 68.340 39.478 40.396 1.00 30.22 19 MET F C 1
ATOM 2535 O O . MET F 1 19 ? 69.231 39.019 41.079 1.00 31.32 19 MET F O 1
ATOM 2540 N N . GLN F 1 20 ? 67.676 40.565 40.727 1.00 30.76 20 GLN F N 1
ATOM 2541 C CA . GLN F 1 20 ? 67.859 41.260 42.030 1.00 30.72 20 GLN F CA 1
ATOM 2542 C C . GLN F 1 20 ? 67.550 40.272 43.210 1.00 31.16 20 GLN F C 1
ATOM 2543 O O . GLN F 1 20 ? 68.281 40.232 44.208 1.00 31.29 20 GLN F O 1
ATOM 2549 N N . LEU F 1 21 ? 66.452 39.550 43.059 1.00 30.17 21 LEU F N 1
ATOM 2550 C CA . LEU F 1 21 ? 66.026 38.526 44.067 1.00 31.48 21 LEU F CA 1
ATOM 2551 C C . LEU F 1 21 ? 67.107 37.471 44.200 1.00 30.63 21 LEU F C 1
ATOM 2552 O O . LEU F 1 21 ? 67.495 37.117 45.306 1.00 30.56 21 LEU F O 1
ATOM 2557 N N . GLU F 1 22 ? 67.653 36.964 43.104 1.00 30.98 22 GLU F N 1
ATOM 2558 C CA . GLU F 1 22 ? 68.706 35.973 43.162 1.00 31.77 22 GLU F CA 1
ATOM 2559 C C . GLU F 1 22 ? 69.952 36.576 43.886 1.00 32.18 22 GLU F C 1
ATOM 2560 O O . GLU F 1 22 ? 70.578 35.929 44.727 1.00 30.07 22 GLU F O 1
ATOM 2566 N N . MET F 1 23 ? 70.259 37.835 43.609 1.00 32.32 23 MET F N 1
ATOM 2567 C CA . MET F 1 23 ? 71.460 38.425 44.203 1.00 33.78 23 MET F CA 1
ATOM 2568 C C . MET F 1 23 ? 71.252 38.637 45.682 1.00 31.38 23 MET F C 1
ATOM 2569 O O . MET F 1 23 ? 72.163 38.411 46.494 1.00 31.54 23 MET F O 1
ATOM 2574 N N . ALA F 1 24 ? 70.043 38.987 46.070 1.00 30.58 24 ALA F N 1
ATOM 2575 C CA . ALA F 1 24 ? 69.700 39.232 47.489 1.00 30.14 24 ALA F CA 1
ATOM 2576 C C . ALA F 1 24 ? 69.754 37.912 48.263 1.00 29.54 24 ALA F C 1
ATOM 2577 O O . ALA F 1 24 ? 70.193 37.855 49.425 1.00 29.06 24 ALA F O 1
ATOM 2579 N N . LEU F 1 25 ? 69.403 36.809 47.618 1.00 28.44 25 LEU F N 1
ATOM 2580 C CA . LEU F 1 25 ? 69.408 35.522 48.282 1.00 29.25 25 LEU F CA 1
ATOM 2581 C C . LEU F 1 25 ? 70.831 35.050 48.415 1.00 29.25 25 LEU F C 1
ATOM 2582 O O . LEU F 1 25 ? 71.187 34.489 49.416 1.00 30.02 25 LEU F O 1
ATOM 2587 N N . THR F 1 26 ? 71.650 35.294 47.388 1.00 29.66 26 THR F N 1
ATOM 2588 C CA . THR F 1 26 ? 73.037 34.924 47.419 1.00 31.40 26 THR F CA 1
ATOM 2589 C C . THR F 1 26 ? 73.743 35.654 48.577 1.00 32.24 26 THR F C 1
ATOM 2590 O O . THR F 1 26 ? 74.559 35.028 49.268 1.00 33.96 26 THR F O 1
ATOM 2594 N N . LYS F 1 27 ? 73.401 36.934 48.759 1.00 33.91 27 LYS F N 1
ATOM 2595 C CA . LYS F 1 27 ? 73.935 37.740 49.878 1.00 34.77 27 LYS F CA 1
ATOM 2596 C C . LYS F 1 27 ? 73.484 37.203 51.230 1.00 34.53 27 LYS F C 1
ATOM 2597 O O . LYS F 1 27 ? 74.293 37.047 52.155 1.00 34.73 27 LYS F O 1
ATOM 2603 N N . LEU F 1 28 ? 72.190 36.940 51.358 1.00 33.70 28 LEU F N 1
ATOM 2604 C CA . LEU F 1 28 ? 71.688 36.284 52.555 1.00 35.21 28 LEU F CA 1
ATOM 2605 C C . LEU F 1 28 ? 72.411 34.999 52.896 1.00 35.81 28 LEU F C 1
ATOM 2606 O O . LEU F 1 28 ? 72.816 34.790 54.053 1.00 35.70 28 LEU F O 1
ATOM 2611 N N . LYS F 1 29 ? 72.596 34.124 51.920 1.00 35.90 29 LYS F N 1
ATOM 2612 C CA . LYS F 1 29 ? 73.359 32.899 52.134 1.00 37.49 29 LYS F CA 1
ATOM 2613 C C . LYS F 1 29 ? 74.827 33.148 52.543 1.00 38.00 29 LYS F C 1
ATOM 2614 O O . LYS F 1 29 ? 75.330 32.481 53.451 1.00 36.81 29 LYS F O 1
ATOM 2620 N N . LYS F 1 30 ? 75.509 34.029 51.790 1.00 39.44 30 LYS F N 1
ATOM 2621 C CA . LYS F 1 30 ? 76.923 34.342 51.982 1.00 40.42 30 LYS F CA 1
ATOM 2622 C C . LYS F 1 30 ? 77.152 34.828 53.407 1.00 41.63 30 LYS F C 1
ATOM 2623 O O . LYS F 1 30 ? 78.119 34.417 54.053 1.00 41.49 30 LYS F O 1
ATOM 2625 N N . ASP F 1 31 ? 76.230 35.670 53.879 1.00 42.73 31 ASP F N 1
ATOM 2626 C CA . ASP F 1 31 ? 76.358 36.416 55.149 1.00 43.84 31 ASP F CA 1
ATOM 2627 C C . ASP F 1 31 ? 75.922 35.616 56.347 1.00 45.21 31 ASP F C 1
ATOM 2628 O O . ASP F 1 31 ? 76.075 36.094 57.461 1.00 46.77 31 ASP F O 1
ATOM 2633 N N . MET F 1 32 ? 75.321 34.456 56.133 1.00 47.02 32 MET F N 1
ATOM 2634 C CA . MET F 1 32 ? 75.127 33.480 57.187 1.00 48.82 32 MET F CA 1
ATOM 2635 C C . MET F 1 32 ? 74.429 32.226 56.671 1.00 50.43 32 MET F C 1
ATOM 2636 O O . MET F 1 32 ? 73.218 32.245 56.390 1.00 53.49 32 MET F O 1
ATOM 2641 N N . GLU F 1 47 ? 68.999 27.168 56.331 1.00 48.08 47 GLU F N 1
ATOM 2642 C CA . GLU F 1 47 ? 70.298 26.669 55.910 1.00 45.86 47 GLU F CA 1
ATOM 2643 C C . GLU F 1 47 ? 70.706 26.784 54.404 1.00 44.82 47 GLU F C 1
ATOM 2644 O O . GLU F 1 47 ? 69.928 27.197 53.498 1.00 41.69 47 GLU F O 1
ATOM 2650 N N . SER F 1 48 ? 71.955 26.379 54.173 1.00 43.17 48 SER F N 1
ATOM 2651 C CA . SER F 1 48 ? 72.748 26.852 53.035 1.00 41.98 48 SER F CA 1
ATOM 2652 C C . SER F 1 48 ? 72.332 26.121 51.784 1.00 39.93 48 SER F C 1
ATOM 2653 O O . SER F 1 48 ? 72.015 26.762 50.761 1.00 39.45 48 SER F O 1
ATOM 2657 N N . LYS F 1 49 ? 72.265 24.807 51.918 1.00 36.73 49 LYS F N 1
ATOM 2658 C CA . LYS F 1 49 ? 71.825 23.915 50.887 1.00 37.01 49 LYS F CA 1
ATOM 2659 C C . LYS F 1 49 ? 70.430 24.339 50.399 1.00 35.34 49 LYS F C 1
ATOM 2660 O O . LYS F 1 49 ? 70.174 24.393 49.180 1.00 35.92 49 LYS F O 1
ATOM 2666 N N . ALA F 1 50 ? 69.545 24.702 51.328 1.00 32.89 50 ALA F N 1
ATOM 2667 C CA . ALA F 1 50 ? 68.169 25.042 50.948 1.00 31.00 50 ALA F CA 1
ATOM 2668 C C . ALA F 1 50 ? 68.122 26.340 50.228 1.00 29.32 50 ALA F C 1
ATOM 2669 O O . ALA F 1 50 ? 67.363 26.499 49.280 1.00 27.87 50 ALA F O 1
ATOM 2671 N N . LEU F 1 51 ? 68.915 27.286 50.679 1.00 25.82 51 LEU F N 1
ATOM 2672 C CA . LEU F 1 51 ? 68.957 28.563 50.018 1.00 28.29 51 LEU F CA 1
ATOM 2673 C C . LEU F 1 51 ? 69.533 28.397 48.615 1.00 26.25 51 LEU F C 1
ATOM 2674 O O . LEU F 1 51 ? 69.049 28.999 47.668 1.00 29.16 51 LEU F O 1
ATOM 2679 N N . GLU F 1 52 ? 70.615 27.655 48.518 1.00 27.27 52 GLU F N 1
ATOM 2680 C CA . GLU F 1 52 ? 71.167 27.270 47.203 1.00 28.82 52 GLU F CA 1
ATOM 2681 C C . GLU F 1 52 ? 70.077 26.694 46.238 1.00 26.46 52 GLU F C 1
ATOM 2682 O O . GLU F 1 52 ? 69.974 27.095 45.086 1.00 23.93 52 GLU F O 1
ATOM 2688 N N . SER F 1 53 ? 69.313 25.680 46.704 1.00 25.39 53 SER F N 1
ATOM 2689 C CA . SER F 1 53 ? 68.228 25.092 45.896 1.00 24.83 53 SER F CA 1
ATOM 2690 C C . SER F 1 53 ? 67.168 26.238 45.507 1.00 25.51 53 SER F C 1
ATOM 2691 O O . SER F 1 53 ? 66.754 26.445 44.378 1.00 27.64 53 SER F O 1
ATOM 2694 N N . ALA F 1 54 ? 66.721 26.989 46.477 1.00 24.44 54 ALA F N 1
ATOM 2695 C CA . ALA F 1 54 ? 65.750 28.058 46.163 1.00 25.47 54 ALA F CA 1
ATOM 2696 C C . ALA F 1 54 ? 66.311 28.881 45.037 1.00 27.04 54 ALA F C 1
ATOM 2697 O O . ALA F 1 54 ? 65.581 29.275 44.127 1.00 30.73 54 ALA F O 1
ATOM 2699 N N . ILE F 1 55 ? 67.583 29.202 45.109 1.00 29.37 55 ILE F N 1
ATOM 2700 C CA . ILE F 1 55 ? 68.175 30.236 44.139 1.00 28.58 55 ILE F CA 1
ATOM 2701 C C . ILE F 1 55 ? 68.244 29.505 42.751 1.00 26.68 55 ILE F C 1
ATOM 2702 O O . ILE F 1 55 ? 67.868 30.074 41.734 1.00 27.86 55 ILE F O 1
ATOM 2707 N N . ALA F 1 56 ? 68.672 28.249 42.713 1.00 26.92 56 ALA F N 1
ATOM 2708 C CA . ALA F 1 56 ? 68.759 27.481 41.475 1.00 26.56 56 ALA F CA 1
ATOM 2709 C C . ALA F 1 56 ? 67.400 27.354 40.819 1.00 26.36 56 ALA F C 1
ATOM 2710 O O . ALA F 1 56 ? 67.278 27.360 39.558 1.00 25.48 56 ALA F O 1
ATOM 2712 N N . ILE F 1 57 ? 66.350 27.160 41.618 1.00 24.46 57 ILE F N 1
ATOM 2713 C CA . ILE F 1 57 ? 65.032 27.006 41.046 1.00 25.36 57 ILE F CA 1
ATOM 2714 C C . ILE F 1 57 ? 64.595 28.282 40.341 1.00 25.57 57 ILE F C 1
ATOM 2715 O O . ILE F 1 57 ? 64.129 28.280 39.243 1.00 28.05 57 ILE F O 1
ATOM 2720 N N . ILE F 1 58 ? 64.638 29.354 41.057 1.00 28.24 58 ILE F N 1
ATOM 2721 C CA . ILE F 1 58 ? 64.193 30.572 40.418 1.00 27.09 58 ILE F CA 1
ATOM 2722 C C . ILE F 1 58 ? 65.059 30.935 39.205 1.00 28.87 58 ILE F C 1
ATOM 2723 O O . ILE F 1 58 ? 64.531 31.434 38.189 1.00 29.20 58 ILE F O 1
ATOM 2728 N N . HIS F 1 59 ? 66.378 30.779 39.318 1.00 30.53 59 HIS F N 1
ATOM 2729 C CA . HIS F 1 59 ? 67.289 30.945 38.172 1.00 31.27 59 HIS F CA 1
ATOM 2730 C C . HIS F 1 59 ? 66.885 30.116 36.951 1.00 32.02 59 HIS F C 1
ATOM 2731 O O . HIS F 1 59 ? 66.789 30.663 35.841 1.00 31.20 59 HIS F O 1
ATOM 2738 N N . TYR F 1 60 ? 66.585 28.840 37.162 1.00 29.26 60 TYR F N 1
ATOM 2739 C CA . TYR F 1 60 ? 66.083 27.959 36.118 1.00 29.47 60 TYR F CA 1
ATOM 2740 C C . TYR F 1 60 ? 64.758 28.485 35.496 1.00 30.08 60 TYR F C 1
ATOM 2741 O O . TYR F 1 60 ? 64.579 28.557 34.265 1.00 31.05 60 TYR F O 1
ATOM 2750 N N . VAL F 1 61 ? 63.816 28.871 36.338 1.00 29.71 61 VAL F N 1
ATOM 2751 C CA . VAL F 1 61 ? 62.494 29.294 35.871 1.00 30.30 61 VAL F CA 1
ATOM 2752 C C . VAL F 1 61 ? 62.619 30.604 35.122 1.00 32.94 61 VAL F C 1
ATOM 2753 O O . VAL F 1 61 ? 61.802 30.874 34.229 1.00 35.45 61 VAL F O 1
ATOM 2757 N N . ALA F 1 62 ? 63.591 31.400 35.470 1.00 31.10 62 ALA F N 1
ATOM 2758 C CA . ALA F 1 62 ? 63.718 32.715 34.830 1.00 34.17 62 ALA F CA 1
ATOM 2759 C C . ALA F 1 62 ? 64.478 32.613 33.506 1.00 35.19 62 ALA F C 1
ATOM 2760 O O . ALA F 1 62 ? 64.569 33.644 32.799 1.00 35.57 62 ALA F O 1
ATOM 2762 N N . GLY F 1 63 ? 65.013 31.442 33.191 1.00 34.97 63 GLY F N 1
ATOM 2763 C CA . GLY F 1 63 ? 65.764 31.176 31.930 1.00 37.58 63 GLY F CA 1
ATOM 2764 C C . GLY F 1 63 ? 64.998 31.606 30.681 1.00 40.23 63 GLY F C 1
ATOM 2765 O O . GLY F 1 63 ? 65.626 32.174 29.771 1.00 40.60 63 GLY F O 1
ATOM 2766 N N . ASP F 1 64 ? 63.651 31.427 30.656 1.00 40.73 64 ASP F N 1
ATOM 2767 C CA . ASP F 1 64 ? 62.830 31.805 29.500 1.00 40.50 64 ASP F CA 1
ATOM 2768 C C . ASP F 1 64 ? 62.545 33.263 29.270 1.00 40.95 64 ASP F C 1
ATOM 2769 O O . ASP F 1 64 ? 61.862 33.615 28.272 1.00 41.12 64 ASP F O 1
ATOM 2774 N N . LEU F 1 65 ? 62.963 34.108 30.192 1.00 38.12 65 LEU F N 1
ATOM 2775 C CA . LEU F 1 65 ? 62.900 35.543 30.038 1.00 40.08 65 LEU F CA 1
ATOM 2776 C C . LEU F 1 65 ? 64.120 36.118 29.356 1.00 41.60 65 LEU F C 1
ATOM 2777 O O . LEU F 1 65 ? 64.244 37.368 29.177 1.00 42.36 65 LEU F O 1
ATOM 2782 N N . LYS F 1 66 ? 65.040 35.190 29.116 1.00 44.26 66 LYS F N 1
ATOM 2783 C CA . LYS F 1 66 ? 66.221 35.224 28.237 1.00 46.89 66 LYS F CA 1
ATOM 2784 C C . LYS F 1 66 ? 67.404 35.561 29.049 1.00 49.33 66 LYS F C 1
ATOM 2785 O O . LYS F 1 66 ? 67.710 36.721 29.370 1.00 53.17 66 LYS F O 1
ATOM 2792 N N . THR G 1 2 ? 45.345 1.847 58.859 1.00 43.93 2 THR G N 1
ATOM 2793 C CA . THR G 1 2 ? 44.723 3.045 59.515 1.00 42.14 2 THR G CA 1
ATOM 2794 C C . THR G 1 2 ? 45.137 4.257 58.698 1.00 42.29 2 THR G C 1
ATOM 2795 O O . THR G 1 2 ? 46.000 4.178 57.787 1.00 40.31 2 THR G O 1
ATOM 2799 N N . GLN G 1 3 ? 44.526 5.385 59.006 1.00 40.90 3 GLN G N 1
ATOM 2800 C CA . GLN G 1 3 ? 44.851 6.584 58.293 1.00 41.54 3 GLN G CA 1
ATOM 2801 C C . GLN G 1 3 ? 46.218 7.049 58.633 1.00 40.80 3 GLN G C 1
ATOM 2802 O O . GLN G 1 3 ? 46.968 7.456 57.754 1.00 39.38 3 GLN G O 1
ATOM 2808 N N . LEU G 1 4 ? 46.559 6.965 59.920 1.00 40.15 4 LEU G N 1
ATOM 2809 C CA . LEU G 1 4 ? 47.838 7.368 60.399 1.00 40.56 4 LEU G CA 1
ATOM 2810 C C . LEU G 1 4 ? 48.965 6.553 59.744 1.00 39.63 4 LEU G C 1
ATOM 2811 O O . LEU G 1 4 ? 50.027 7.062 59.423 1.00 41.21 4 LEU G O 1
ATOM 2816 N N . GLU G 1 5 ? 48.691 5.271 59.560 1.00 39.37 5 GLU G N 1
ATOM 2817 C CA . GLU G 1 5 ? 49.552 4.379 58.828 1.00 39.33 5 GLU G CA 1
ATOM 2818 C C . GLU G 1 5 ? 49.662 4.820 57.348 1.00 38.02 5 GLU G C 1
ATOM 2819 O O . GLU G 1 5 ? 50.817 4.906 56.829 1.00 37.20 5 GLU G O 1
ATOM 2825 N N . GLU G 1 6 ? 48.544 5.073 56.659 1.00 38.14 6 GLU G N 1
ATOM 2826 C CA . GLU G 1 6 ? 48.628 5.560 55.264 1.00 38.93 6 GLU G CA 1
ATOM 2827 C C . GLU G 1 6 ? 49.399 6.894 55.128 1.00 38.62 6 GLU G C 1
ATOM 2828 O O . GLU G 1 6 ? 50.174 7.138 54.164 1.00 38.15 6 GLU G O 1
ATOM 2834 N N . GLN G 1 7 ? 49.197 7.776 56.066 1.00 37.22 7 GLN G N 1
ATOM 2835 C CA . GLN G 1 7 ? 49.922 9.021 56.091 1.00 38.11 7 GLN G CA 1
ATOM 2836 C C . GLN G 1 7 ? 51.417 8.795 56.224 1.00 38.15 7 GLN G C 1
ATOM 2837 O O . GLN G 1 7 ? 52.242 9.396 55.479 1.00 39.41 7 GLN G O 1
ATOM 2843 N N . LEU G 1 8 ? 51.872 7.918 57.114 1.00 37.87 8 LEU G N 1
ATOM 2844 C CA . LEU G 1 8 ? 53.323 7.627 57.179 1.00 37.73 8 LEU G CA 1
ATOM 2845 C C . LEU G 1 8 ? 53.829 6.975 55.879 1.00 36.85 8 LEU G C 1
ATOM 2846 O O . LEU G 1 8 ? 54.965 7.236 55.386 1.00 36.21 8 LEU G O 1
ATOM 2851 N N . HIS G 1 9 ? 53.003 6.121 55.297 1.00 35.93 9 HIS G N 1
ATOM 2852 C CA . HIS G 1 9 ? 53.360 5.480 54.037 1.00 35.78 9 HIS G CA 1
ATOM 2853 C C . HIS G 1 9 ? 53.485 6.538 52.923 1.00 33.94 9 HIS G C 1
ATOM 2854 O O . HIS G 1 9 ? 54.387 6.435 52.031 1.00 34.09 9 HIS G O 1
ATOM 2861 N N . ASN G 1 10 ? 52.651 7.546 52.960 1.00 32.29 10 ASN G N 1
ATOM 2862 C CA . ASN G 1 10 ? 52.679 8.559 51.870 1.00 33.36 10 ASN G CA 1
ATOM 2863 C C . ASN G 1 10 ? 54.009 9.299 51.932 1.00 33.38 10 ASN G C 1
ATOM 2864 O O . ASN G 1 10 ? 54.643 9.594 50.886 1.00 33.71 10 ASN G O 1
ATOM 2869 N N . VAL G 1 11 ? 54.526 9.516 53.155 1.00 33.93 11 VAL G N 1
ATOM 2870 C CA . VAL G 1 11 ? 55.841 10.122 53.312 1.00 33.89 11 VAL G CA 1
ATOM 2871 C C . VAL G 1 11 ? 56.971 9.209 52.743 1.00 34.65 11 VAL G C 1
ATOM 2872 O O . VAL G 1 11 ? 57.860 9.679 52.009 1.00 34.76 11 VAL G O 1
ATOM 2876 N N . GLU G 1 12 ? 56.978 7.910 53.080 1.00 33.81 12 GLU G N 1
ATOM 2877 C CA . GLU G 1 12 ? 57.924 6.983 52.562 1.00 35.39 12 GLU G CA 1
ATOM 2878 C C . GLU G 1 12 ? 57.852 6.890 51.016 1.00 34.93 12 GLU G C 1
ATOM 2879 O O . GLU G 1 12 ? 58.911 6.729 50.388 1.00 33.64 12 GLU G O 1
ATOM 2885 N N . THR G 1 13 ? 56.643 6.920 50.438 1.00 32.97 13 THR G N 1
ATOM 2886 C CA . THR G 1 13 ? 56.497 6.847 48.978 1.00 31.70 13 THR G CA 1
ATOM 2887 C C . THR G 1 13 ? 57.225 8.034 48.302 1.00 31.79 13 THR G C 1
ATOM 2888 O O . THR G 1 13 ? 57.938 7.835 47.302 1.00 31.70 13 THR G O 1
ATOM 2892 N N . VAL G 1 14 ? 56.989 9.235 48.821 1.00 28.06 14 VAL G N 1
ATOM 2893 C CA . VAL G 1 14 ? 57.551 10.474 48.291 1.00 30.26 14 VAL G CA 1
ATOM 2894 C C . VAL G 1 14 ? 59.074 10.255 48.354 1.00 31.85 14 VAL G C 1
ATOM 2895 O O . VAL G 1 14 ? 59.764 10.470 47.369 1.00 30.28 14 VAL G O 1
ATOM 2899 N N . ARG G 1 15 ? 59.567 9.795 49.501 1.00 31.21 15 ARG G N 1
ATOM 2900 C CA . ARG G 1 15 ? 61.004 9.679 49.627 1.00 33.35 15 ARG G CA 1
ATOM 2901 C C . ARG G 1 15 ? 61.592 8.697 48.611 1.00 31.84 15 ARG G C 1
ATOM 2902 O O . ARG G 1 15 ? 62.600 8.955 47.956 1.00 32.18 15 ARG G O 1
ATOM 2910 N N . SER G 1 16 ? 61.008 7.523 48.529 1.00 32.17 16 SER G N 1
ATOM 2911 C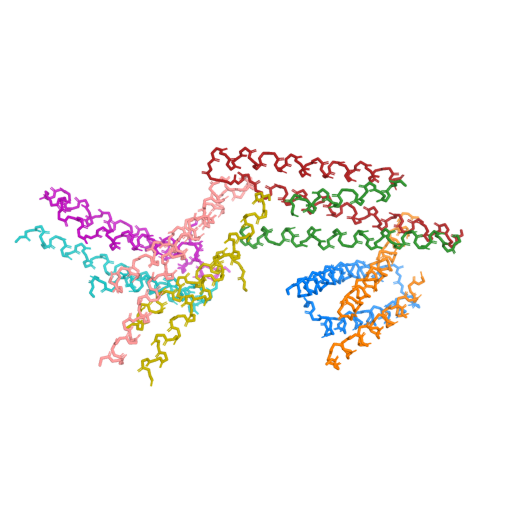 CA . SER G 1 16 ? 61.453 6.503 47.596 1.00 31.61 16 SER G CA 1
ATOM 2912 C C . SER G 1 16 ? 61.433 7.005 46.112 1.00 31.40 16 SER G C 1
ATOM 2913 O O . SER G 1 16 ? 62.385 6.717 45.354 1.00 31.27 16 SER G O 1
ATOM 2916 N N . ILE G 1 17 ? 60.369 7.699 45.729 1.00 31.62 17 ILE G N 1
ATOM 2917 C CA . ILE G 1 17 ? 60.299 8.253 44.376 1.00 31.06 17 ILE G CA 1
ATOM 2918 C C . ILE G 1 17 ? 61.396 9.300 44.154 1.00 30.76 17 ILE G C 1
ATOM 2919 O O . ILE G 1 17 ? 61.998 9.351 43.074 1.00 29.59 17 ILE G O 1
ATOM 2924 N N . THR G 1 18 ? 61.687 10.143 45.160 1.00 30.20 18 THR G N 1
ATOM 2925 C CA . THR G 1 18 ? 62.767 11.140 45.027 1.00 30.58 18 THR G CA 1
ATOM 2926 C C . THR G 1 18 ? 64.092 10.411 44.874 1.00 30.66 18 THR G C 1
ATOM 2927 O O . THR G 1 18 ? 64.904 10.818 44.048 1.00 29.87 18 THR G O 1
ATOM 2931 N N . MET G 1 19 ? 64.323 9.327 45.590 1.00 31.68 19 MET G N 1
ATOM 2932 C CA . MET G 1 19 ? 65.548 8.508 45.329 1.00 33.91 19 MET G CA 1
ATOM 2933 C C . MET G 1 19 ? 65.613 7.891 43.914 1.00 32.28 19 MET G C 1
ATOM 2934 O O . MET G 1 19 ? 66.655 7.927 43.258 1.00 32.60 19 MET G O 1
ATOM 2941 N N . GLN G 1 20 ? 64.496 7.365 43.450 1.00 31.38 20 GLN G N 1
ATOM 2942 C CA . GLN G 1 20 ? 64.362 6.821 42.098 1.00 32.95 20 GLN G CA 1
ATOM 2943 C C . GLN G 1 20 ? 64.680 7.930 41.074 1.00 30.79 20 GLN G C 1
ATOM 2944 O O . GLN G 1 20 ? 65.402 7.707 40.053 1.00 29.37 20 GLN G O 1
ATOM 2950 N N . LEU G 1 21 ? 64.197 9.137 41.333 1.00 29.28 21 LEU G N 1
ATOM 2951 C CA . LEU G 1 21 ? 64.434 10.257 40.387 1.00 29.68 21 LEU G CA 1
ATOM 2952 C C . LEU G 1 21 ? 65.903 10.643 40.331 1.00 30.18 21 LEU G C 1
ATOM 2953 O O . LEU G 1 21 ? 66.492 10.825 39.235 1.00 30.35 21 LEU G O 1
ATOM 2958 N N . GLU G 1 22 ? 66.533 10.723 41.512 1.00 29.44 22 GLU G N 1
ATOM 2959 C CA . GLU G 1 22 ? 67.992 10.961 41.577 1.00 32.25 22 GLU G CA 1
ATOM 2960 C C . GLU G 1 22 ? 68.776 9.953 40.789 1.00 30.50 22 GLU G C 1
ATOM 2961 O O . GLU G 1 22 ? 69.717 10.324 40.122 1.00 30.96 22 GLU G O 1
ATOM 2967 N N . MET G 1 23 ? 68.471 8.657 40.937 1.00 30.90 23 MET G N 1
ATOM 2968 C CA . MET G 1 23 ? 69.213 7.611 40.262 1.00 31.95 23 MET G CA 1
ATOM 2969 C C . MET G 1 23 ? 68.984 7.739 38.783 1.00 31.21 23 MET G C 1
ATOM 2970 O O . MET G 1 23 ? 69.889 7.550 37.995 1.00 30.39 23 MET G O 1
ATOM 2975 N N . ALA G 1 24 ? 67.762 8.077 38.386 1.00 30.39 24 ALA G N 1
ATOM 2976 C CA . ALA G 1 24 ? 67.487 8.264 36.938 1.00 31.26 24 ALA G CA 1
ATOM 2977 C C . ALA G 1 24 ? 68.297 9.451 36.376 1.00 31.29 24 ALA G C 1
ATOM 2978 O O . ALA G 1 24 ? 68.784 9.393 35.223 1.00 31.55 24 ALA G O 1
ATOM 2980 N N . LEU G 1 25 ? 68.434 10.546 37.128 1.00 29.28 25 LEU G N 1
ATOM 2981 C CA . LEU G 1 25 ? 69.222 11.686 36.686 1.00 30.28 25 LEU G CA 1
ATOM 2982 C C . LEU G 1 25 ? 70.744 11.331 36.565 1.00 30.62 25 LEU G C 1
ATOM 2983 O O . LEU G 1 25 ? 71.444 11.741 35.659 1.00 30.14 25 LEU G O 1
ATOM 2988 N N . THR G 1 26 ? 71.202 10.569 37.520 1.00 30.98 26 THR G N 1
ATOM 2989 C CA . THR G 1 26 ? 72.581 10.029 37.500 1.00 32.67 26 THR G CA 1
ATOM 2990 C C . THR G 1 26 ? 72.812 9.159 36.223 1.00 33.10 26 THR G C 1
ATOM 2991 O O . THR G 1 26 ? 73.849 9.271 35.554 1.00 32.60 26 THR G O 1
ATOM 2995 N N . LYS G 1 27 ? 71.849 8.316 35.900 1.00 34.85 27 LYS G N 1
ATOM 2996 C CA . LYS G 1 27 ? 71.990 7.398 34.758 1.00 34.63 27 LYS G CA 1
ATOM 2997 C C . LYS G 1 27 ? 72.033 8.228 33.510 1.00 34.71 27 LYS G C 1
ATOM 2998 O O . LYS G 1 27 ? 72.854 7.985 32.612 1.00 32.65 27 LYS G O 1
ATOM 3006 N N . LEU G 1 28 ? 71.123 9.210 33.432 1.00 33.16 28 LEU G N 1
ATOM 3007 C CA . LEU G 1 28 ? 71.051 10.101 32.233 1.00 34.80 28 LEU G CA 1
ATOM 3008 C C . LEU G 1 28 ? 72.402 10.747 31.966 1.00 35.83 28 LEU G C 1
ATOM 3009 O O . LEU G 1 28 ? 72.974 10.615 30.881 1.00 37.96 28 LEU G O 1
ATOM 3014 N N . LYS G 1 29 ? 72.958 11.331 32.989 1.00 36.04 29 LYS G N 1
ATOM 3015 C CA . LYS G 1 29 ? 74.269 11.898 32.925 1.00 38.83 29 LYS G CA 1
ATOM 3016 C C . LYS G 1 29 ? 75.411 10.949 32.680 1.00 39.12 29 LYS G C 1
ATOM 3017 O O . LYS G 1 29 ? 76.280 11.264 31.852 1.00 41.27 29 LYS G O 1
ATOM 3019 N N . LYS G 1 30 ? 75.463 9.829 33.376 1.00 40.69 30 LYS G N 1
ATOM 3020 C CA . LYS G 1 30 ? 76.589 8.877 33.223 1.00 41.85 30 LYS G CA 1
ATOM 3021 C C . LYS G 1 30 ? 76.606 8.305 31.828 1.00 41.74 30 LYS G C 1
ATOM 3022 O O . LYS G 1 30 ? 77.663 8.312 31.182 1.00 40.56 30 LYS G O 1
ATOM 3028 N N . ASP G 1 31 ? 75.436 7.913 31.325 1.00 41.52 31 ASP G N 1
ATOM 3029 C CA . ASP G 1 31 ? 75.336 7.308 29.995 1.00 43.90 31 ASP G CA 1
ATOM 3030 C C . ASP G 1 31 ? 75.741 8.286 28.873 1.00 43.90 31 ASP G C 1
ATOM 3031 O O . ASP G 1 31 ? 76.275 7.851 27.879 1.00 43.86 31 ASP G O 1
ATOM 3036 N N . MET G 1 32 ? 75.519 9.579 29.073 1.00 45.81 32 MET G N 1
ATOM 3037 C CA . MET G 1 32 ? 76.044 10.671 28.262 1.00 47.48 32 MET G CA 1
ATOM 3038 C C . MET G 1 32 ? 77.570 10.702 28.192 1.00 48.98 32 MET G C 1
ATOM 3039 O O . MET G 1 32 ? 78.152 11.094 27.163 1.00 49.31 32 MET G O 1
ATOM 3048 N N . MET G 1 33 ? 78.205 10.314 29.288 1.00 50.52 33 MET G N 1
ATOM 3049 C CA . MET G 1 33 ? 79.664 10.344 29.400 1.00 52.54 33 MET G CA 1
ATOM 3050 C C . MET G 1 33 ? 80.235 8.946 29.163 1.00 53.15 33 MET G C 1
ATOM 3051 O O . MET G 1 33 ? 81.370 8.815 28.680 1.00 55.31 33 MET G O 1
ATOM 3056 N N . TRP G 1 44 ? 70.746 18.790 29.197 1.00 45.37 44 TRP G N 1
ATOM 3057 C CA . TRP G 1 44 ? 70.086 18.238 30.396 1.00 42.98 44 TRP G CA 1
ATOM 3058 C C . TRP G 1 44 ? 70.609 18.662 31.746 1.00 42.55 44 TRP G C 1
ATOM 3059 O O . TRP G 1 44 ? 69.947 18.414 32.766 1.00 40.74 44 TRP G O 1
ATOM 3070 N N . GLN G 1 45 ? 71.812 19.192 31.800 1.00 42.01 45 GLN G N 1
ATOM 3071 C CA . GLN G 1 45 ? 72.402 19.685 33.027 1.00 41.15 45 GLN G CA 1
ATOM 3072 C C . GLN G 1 45 ? 71.554 20.708 33.829 1.00 38.33 45 GLN G C 1
ATOM 3073 O O . GLN G 1 45 ? 71.510 20.644 35.072 1.00 37.97 45 GLN G O 1
ATOM 3079 N N . ARG G 1 46 ? 70.938 21.664 33.127 1.00 36.50 46 ARG G N 1
ATOM 3080 C CA . ARG G 1 46 ? 70.083 22.709 33.776 1.00 35.22 46 ARG G CA 1
ATOM 3081 C C . ARG G 1 46 ? 68.838 22.075 34.419 1.00 34.64 46 ARG G C 1
ATOM 3082 O O . ARG G 1 46 ? 68.506 22.304 35.581 1.00 32.68 46 ARG G O 1
ATOM 3084 N N . GLU G 1 47 ? 68.219 21.180 33.661 1.00 33.20 47 GLU G N 1
ATOM 3085 C CA . GLU G 1 47 ? 67.002 20.502 34.080 1.00 33.22 47 GLU G CA 1
ATOM 3086 C C . GLU G 1 47 ? 67.313 19.595 35.251 1.00 32.76 47 GLU G C 1
ATOM 3087 O O . GLU G 1 47 ? 66.590 19.515 36.262 1.00 32.80 47 GLU G O 1
ATOM 3093 N N . SER G 1 48 ? 68.418 18.872 35.123 1.00 31.80 48 SER G N 1
ATOM 3094 C CA . SER G 1 48 ? 68.893 18.047 36.208 1.00 32.02 48 SER G CA 1
ATOM 3095 C C . SER G 1 48 ? 69.034 18.747 37.592 1.00 31.15 48 SER G C 1
ATOM 3096 O O . SER G 1 48 ? 68.494 18.289 38.597 1.00 30.99 48 SER G O 1
ATOM 3100 N N . LYS G 1 49 ? 69.731 19.853 37.581 1.00 31.79 49 LYS G N 1
ATOM 3101 C CA . LYS G 1 49 ? 70.037 20.651 38.746 1.00 31.97 49 LYS G CA 1
ATOM 3102 C C . LYS G 1 49 ? 68.721 21.246 39.300 1.00 31.58 49 LYS G C 1
ATOM 3103 O O . LYS G 1 49 ? 68.516 21.275 40.540 1.00 31.23 49 LYS G O 1
ATOM 3113 N N . ALA G 1 50 ? 67.831 21.701 38.414 1.00 29.86 50 ALA G N 1
ATOM 3114 C CA . ALA G 1 50 ? 66.483 22.190 38.881 1.00 28.53 50 ALA G CA 1
ATOM 3115 C C . ALA G 1 50 ? 65.708 21.082 39.597 1.00 26.75 50 ALA G C 1
ATOM 3116 O O . ALA G 1 50 ? 65.151 21.319 40.663 1.00 25.85 50 ALA G O 1
ATOM 3118 N N . LEU G 1 51 ? 65.684 19.881 39.042 1.00 28.49 51 LEU G N 1
ATOM 3119 C CA . LEU G 1 51 ? 64.977 18.740 39.661 1.00 28.41 51 LEU G CA 1
ATOM 3120 C C . LEU G 1 51 ? 65.675 18.325 40.986 1.00 29.87 51 LEU G C 1
ATOM 3121 O O . LEU G 1 51 ? 65.011 18.005 42.029 1.00 28.42 51 LEU G O 1
ATOM 3126 N N . GLU G 1 52 ? 67.013 18.320 40.993 1.00 28.79 52 GLU G N 1
ATOM 3127 C CA . GLU G 1 52 ? 67.763 18.019 42.252 1.00 29.37 52 GLU G CA 1
ATOM 3128 C C . GLU G 1 52 ? 67.468 19.044 43.331 1.00 27.05 52 GLU G C 1
ATOM 3129 O O . GLU G 1 52 ? 67.354 18.720 44.523 1.00 27.10 52 GLU G O 1
ATOM 3139 N N . SER G 1 53 ? 67.344 20.296 42.910 1.00 27.24 53 SER G N 1
ATOM 3140 C CA . SER G 1 53 ? 67.035 21.310 43.831 1.00 27.73 53 SER G CA 1
ATOM 3141 C C . SER G 1 53 ? 65.618 21.159 44.378 1.00 26.20 53 SER G C 1
ATOM 3142 O O . SER G 1 53 ? 65.359 21.427 45.534 1.00 25.98 53 SER G O 1
ATOM 3145 N N . ALA G 1 54 ? 64.664 20.925 43.510 1.00 24.28 54 ALA G N 1
ATOM 3146 C CA . ALA G 1 54 ? 63.311 20.600 43.979 1.00 27.34 54 ALA G CA 1
ATOM 3147 C C . ALA G 1 54 ? 63.278 19.395 44.969 1.00 26.56 54 ALA G C 1
ATOM 3148 O O . ALA G 1 54 ? 62.601 19.441 46.057 1.00 26.16 54 ALA G O 1
ATOM 3150 N N . ILE G 1 55 ? 64.068 18.371 44.682 1.00 27.95 55 ILE G N 1
ATOM 3151 C CA . ILE G 1 55 ? 64.197 17.228 45.621 1.00 28.16 55 ILE G CA 1
ATOM 3152 C C . ILE G 1 55 ? 64.707 17.707 46.977 1.00 27.07 55 ILE G C 1
ATOM 3153 O O . ILE G 1 55 ? 64.160 17.310 48.014 1.00 26.83 55 ILE G O 1
ATOM 3158 N N . ALA G 1 56 ? 65.733 18.587 46.980 1.00 26.79 56 ALA G N 1
ATOM 3159 C CA . ALA G 1 56 ? 66.250 19.175 48.224 1.00 27.40 56 ALA G CA 1
ATOM 3160 C C . ALA G 1 56 ? 65.228 19.910 49.028 1.00 28.02 56 ALA G C 1
ATOM 3161 O O . ALA G 1 56 ? 65.148 19.763 50.228 1.00 27.84 56 ALA G O 1
ATOM 3163 N N . ILE G 1 57 ? 64.396 20.724 48.354 1.00 25.32 57 ILE G N 1
ATOM 3164 C CA . ILE G 1 57 ? 63.304 21.388 49.011 1.00 26.48 57 ILE G CA 1
ATOM 3165 C C . ILE G 1 57 ? 62.294 20.403 49.603 1.00 25.67 57 ILE G C 1
ATOM 3166 O O . ILE G 1 57 ? 61.896 20.617 50.768 1.00 28.29 57 ILE G O 1
ATOM 3171 N N . ILE G 1 58 ? 61.910 19.374 48.875 1.00 27.88 58 ILE G N 1
ATOM 3172 C CA . ILE G 1 58 ? 61.024 18.354 49.407 1.00 28.91 58 ILE G CA 1
ATOM 3173 C C . ILE G 1 58 ? 61.589 17.781 50.731 1.00 30.33 58 ILE G C 1
ATOM 3174 O O . ILE G 1 58 ? 60.894 17.658 51.768 1.00 31.19 58 ILE G O 1
ATOM 3179 N N . HIS G 1 59 ? 62.861 17.423 50.703 1.00 30.32 59 HIS G N 1
ATOM 3180 C CA . HIS G 1 59 ? 63.482 16.872 51.936 1.00 31.96 59 HIS G CA 1
ATOM 3181 C C . HIS G 1 59 ? 63.542 17.923 53.026 1.00 30.49 59 HIS G C 1
ATOM 3182 O O . HIS G 1 59 ? 63.299 17.600 54.199 1.00 32.03 59 HIS G O 1
ATOM 3189 N N . TYR G 1 60 ? 63.802 19.219 52.721 1.00 30.04 60 TYR G N 1
ATOM 3190 C CA . TYR G 1 60 ? 63.814 20.241 53.695 1.00 29.83 60 TYR G CA 1
ATOM 3191 C C . TYR G 1 60 ? 62.461 20.411 54.378 1.00 32.35 60 TYR G C 1
ATOM 3192 O O . TYR G 1 60 ? 62.405 20.641 55.565 1.00 30.94 60 TYR G O 1
ATOM 3201 N N . VAL G 1 61 ? 61.377 20.343 53.615 1.00 31.53 61 VAL G N 1
ATOM 3202 C CA . VAL G 1 61 ? 60.022 20.505 54.202 1.00 33.87 61 VAL G CA 1
ATOM 3203 C C . VAL G 1 61 ? 59.694 19.245 55.073 1.00 34.19 61 VAL G C 1
ATOM 3204 O O . VAL G 1 61 ? 59.129 19.374 56.192 1.00 35.89 61 VAL G O 1
ATOM 3208 N N . ALA G 1 62 ? 60.097 18.085 54.639 1.00 35.12 62 ALA G N 1
ATOM 3209 C CA . ALA G 1 62 ? 59.852 16.816 55.371 1.00 37.37 62 ALA G CA 1
ATOM 3210 C C . ALA G 1 62 ? 60.707 16.694 56.618 1.00 40.76 62 ALA G C 1
ATOM 3211 O O . ALA G 1 62 ? 60.346 16.014 57.601 1.00 42.56 62 ALA G O 1
ATOM 3213 N N . GLY G 1 63 ? 61.859 17.311 56.557 1.00 44.33 63 GLY G N 1
ATOM 3214 C CA . GLY G 1 63 ? 62.730 17.474 57.678 1.00 50.05 63 GLY G CA 1
ATOM 3215 C C . GLY G 1 63 ? 63.576 16.250 57.722 1.00 53.11 63 GLY G C 1
ATOM 3216 O O . GLY G 1 63 ? 64.599 16.234 58.434 1.00 54.57 63 GLY G O 1
ATOM 3217 N N . ASP G 1 64 ? 63.090 15.215 57.009 1.00 57.09 64 ASP G N 1
ATOM 3218 C CA . ASP G 1 64 ? 63.709 13.887 56.913 1.00 57.91 64 ASP G CA 1
ATOM 3219 C C . ASP G 1 64 ? 65.064 14.032 56.322 1.00 60.17 64 ASP G C 1
ATOM 3220 O O . ASP G 1 64 ? 65.460 15.161 55.926 1.00 60.37 64 ASP G O 1
ATOM 3225 N N . LEU G 1 65 ? 65.748 12.887 56.295 1.00 61.67 65 LEU G N 1
ATOM 3226 C CA . LEU G 1 65 ? 67.135 12.762 55.875 1.00 63.09 65 LEU G CA 1
ATOM 3227 C C . LEU G 1 65 ? 68.067 13.570 56.791 1.00 63.95 65 LEU G C 1
ATOM 3228 O O . LEU G 1 65 ? 68.079 14.822 56.856 1.00 64.53 65 LEU G O 1
ATOM 3233 N N . MET H 1 1 ? 71.809 4.747 16.249 1.00 37.29 1 MET H N 1
ATOM 3234 C CA . MET H 1 1 ? 70.385 4.636 16.776 1.00 37.38 1 MET H CA 1
ATOM 3235 C C . MET H 1 1 ? 70.326 4.105 18.196 1.00 36.69 1 MET H C 1
ATOM 3236 O O . MET H 1 1 ? 69.588 4.636 19.023 1.00 35.37 1 MET H O 1
ATOM 3241 N N . THR H 1 2 ? 71.105 3.073 18.493 1.00 37.62 2 THR H N 1
ATOM 3242 C CA . THR H 1 2 ? 71.101 2.477 19.876 1.00 37.87 2 THR H CA 1
ATOM 3243 C C . THR H 1 2 ? 71.495 3.514 20.892 1.00 38.86 2 THR H C 1
ATOM 3244 O O . THR H 1 2 ? 70.862 3.696 21.958 1.00 39.20 2 THR H O 1
ATOM 3248 N N . GLN H 1 3 ? 72.523 4.275 20.554 1.00 38.16 3 GLN H N 1
ATOM 3249 C CA . GLN H 1 3 ? 73.016 5.291 21.489 1.00 38.48 3 GLN H CA 1
ATOM 3250 C C . GLN H 1 3 ? 72.047 6.452 21.647 1.00 37.98 3 GLN H C 1
ATOM 3251 O O . GLN H 1 3 ? 71.834 6.976 22.733 1.00 38.05 3 GLN H O 1
ATOM 3257 N N . LEU H 1 4 ? 71.392 6.829 20.575 1.00 36.21 4 LEU H N 1
ATOM 3258 C CA . LEU H 1 4 ? 70.406 7.897 20.673 1.00 35.68 4 LEU H CA 1
ATOM 3259 C C . LEU H 1 4 ? 69.150 7.412 21.362 1.00 34.21 4 LEU H C 1
ATOM 3260 O O . LEU H 1 4 ? 68.532 8.172 22.096 1.00 32.74 4 LEU H O 1
ATOM 3265 N N . GLU H 1 5 ? 68.775 6.168 21.121 1.00 33.61 5 GLU H N 1
ATOM 3266 C CA . GLU H 1 5 ? 67.633 5.567 21.812 1.00 35.36 5 GLU H CA 1
ATOM 3267 C C . GLU H 1 5 ? 67.905 5.511 23.321 1.00 34.00 5 GLU H C 1
ATOM 3268 O O . GLU H 1 5 ? 66.999 5.722 24.133 1.00 34.41 5 GLU H O 1
ATOM 3278 N N . GLU H 1 6 ? 69.130 5.203 23.701 1.00 33.60 6 GLU H N 1
ATOM 3279 C CA . GLU H 1 6 ? 69.482 5.182 25.142 1.00 34.81 6 GLU H CA 1
ATOM 3280 C C . GLU H 1 6 ? 69.194 6.534 25.783 1.00 33.34 6 GLU H C 1
ATOM 3281 O O . GLU H 1 6 ? 68.523 6.599 26.835 1.00 32.88 6 GLU H O 1
ATOM 3287 N N . GLN H 1 7 ? 69.659 7.611 25.162 1.00 33.37 7 GLN H N 1
ATOM 3288 C CA . GLN H 1 7 ? 69.418 8.973 25.665 1.00 32.90 7 GLN H CA 1
ATOM 3289 C C . GLN H 1 7 ? 67.926 9.273 25.754 1.00 33.30 7 GLN H C 1
ATOM 3290 O O . GLN H 1 7 ? 67.399 9.760 26.792 1.00 31.72 7 GLN H O 1
ATOM 3296 N N . LEU H 1 8 ? 67.222 8.955 24.682 1.00 32.83 8 LEU H N 1
ATOM 3297 C CA . LEU H 1 8 ? 65.792 9.170 24.627 1.00 33.93 8 LEU H CA 1
ATOM 3298 C C . LEU H 1 8 ? 65.110 8.457 25.794 1.00 32.66 8 LEU H C 1
ATOM 3299 O O . LEU H 1 8 ? 64.237 9.054 26.471 1.00 34.82 8 LEU H O 1
ATOM 3304 N N . HIS H 1 9 ? 65.409 7.163 25.967 1.00 32.28 9 HIS H N 1
ATOM 3305 C CA . HIS H 1 9 ? 64.750 6.388 26.977 1.00 32.97 9 HIS H CA 1
ATOM 3306 C C . HIS H 1 9 ? 65.103 6.903 28.387 1.00 31.54 9 HIS H C 1
ATOM 3307 O O . HIS H 1 9 ? 64.245 6.911 29.257 1.00 30.39 9 HIS H O 1
ATOM 3314 N N . ASN H 1 10 ? 66.365 7.289 28.604 1.00 33.24 10 ASN H N 1
ATOM 3315 C CA . ASN H 1 10 ? 66.754 8.032 29.890 1.00 34.17 10 ASN H CA 1
ATOM 3316 C C . ASN H 1 10 ? 65.917 9.246 30.210 1.00 33.43 10 ASN H C 1
ATOM 3317 O O . ASN H 1 10 ? 65.479 9.433 31.369 1.00 32.77 10 ASN H O 1
ATOM 3322 N N . VAL H 1 11 ? 65.661 10.109 29.218 1.00 31.42 11 VAL H N 1
ATOM 3323 C CA . VAL H 1 11 ? 64.817 11.268 29.392 1.00 32.19 11 VAL H CA 1
ATOM 3324 C C . VAL H 1 11 ? 63.371 10.868 29.643 1.00 32.50 11 VAL H C 1
ATOM 3325 O O . VAL H 1 11 ? 62.710 11.449 30.542 1.00 32.58 11 VAL H O 1
ATOM 3329 N N . GLU H 1 12 ? 62.877 9.881 28.883 1.00 32.43 12 GLU H N 1
ATOM 3330 C CA . GLU H 1 12 ? 61.507 9.364 29.055 1.00 33.85 12 GLU H CA 1
ATOM 3331 C C . GLU H 1 12 ? 61.309 8.839 30.493 1.00 32.20 12 GLU H C 1
ATOM 3332 O O . GLU H 1 12 ? 60.221 9.078 31.113 1.00 31.28 12 GLU H O 1
ATOM 3338 N N . THR H 1 13 ? 62.341 8.118 30.979 1.00 30.12 13 THR H N 1
ATOM 3339 C CA . THR H 1 13 ? 62.377 7.601 32.361 1.00 31.06 13 THR H CA 1
ATOM 3340 C C . THR H 1 13 ? 62.263 8.736 33.400 1.00 30.81 13 THR H C 1
ATOM 3341 O O . THR H 1 13 ? 61.422 8.649 34.316 1.00 30.51 13 THR H O 1
ATOM 3345 N N . VAL H 1 14 ? 63.061 9.774 33.251 1.00 30.03 14 VAL H N 1
ATOM 3346 C CA . VAL H 1 14 ? 63.040 10.940 34.132 1.00 30.86 14 VAL H CA 1
ATOM 3347 C C . VAL H 1 14 ? 61.640 11.526 34.126 1.00 31.57 14 VAL H C 1
ATOM 3348 O O . VAL H 1 14 ? 61.054 11.755 35.190 1.00 30.17 14 VAL H O 1
ATOM 3352 N N . ARG H 1 15 ? 61.054 11.725 32.956 1.00 31.44 15 ARG H N 1
ATOM 3353 C CA . ARG H 1 15 ? 59.686 12.241 32.884 1.00 34.41 15 ARG H CA 1
ATOM 3354 C C . ARG H 1 15 ? 58.636 11.378 33.582 1.00 32.84 15 ARG H C 1
ATOM 3355 O O . ARG H 1 15 ? 57.728 11.943 34.215 1.00 32.16 15 ARG H O 1
ATOM 3363 N N . SER H 1 16 ? 58.685 10.058 33.408 1.00 32.68 16 SER H N 1
ATOM 3364 C CA . SER H 1 16 ? 57.717 9.178 34.036 1.00 33.52 16 SER H CA 1
ATOM 3365 C C . SER H 1 16 ? 57.816 9.289 35.543 1.00 32.63 16 SER H C 1
ATOM 3366 O O . SER H 1 16 ? 56.782 9.348 36.260 1.00 34.94 16 SER H O 1
ATOM 3370 N N . ILE H 1 17 ? 59.033 9.291 36.022 1.00 29.26 17 ILE H N 1
ATOM 3371 C CA . ILE H 1 17 ? 59.260 9.397 37.456 1.00 30.57 17 ILE H CA 1
ATOM 3372 C C . ILE H 1 17 ? 58.810 10.729 38.008 1.00 29.51 17 ILE H C 1
ATOM 3373 O O . ILE H 1 17 ? 58.198 10.736 39.096 1.00 30.33 17 ILE H O 1
ATOM 3378 N N . THR H 1 18 ? 59.034 11.819 37.295 1.00 30.19 18 THR H N 1
ATOM 3379 C CA . THR H 1 18 ? 58.556 13.141 37.768 1.00 30.50 18 THR H CA 1
ATOM 3380 C C . THR H 1 18 ? 57.023 13.140 37.853 1.00 31.16 18 THR H C 1
ATOM 3381 O O . THR H 1 18 ? 56.476 13.638 38.839 1.00 30.18 18 THR H O 1
ATOM 3385 N N . MET H 1 19 ? 56.329 12.469 36.917 1.00 31.45 19 MET H N 1
ATOM 3386 C CA . MET H 1 19 ? 54.856 12.411 37.017 1.00 34.25 19 MET H CA 1
ATOM 3387 C C . MET H 1 19 ? 54.445 11.646 38.283 1.00 32.40 19 MET H C 1
ATOM 3388 O O . MET H 1 19 ? 53.506 12.053 38.983 1.00 29.90 19 MET H O 1
ATOM 3397 N N . GLN H 1 20 ? 55.075 10.495 38.532 1.00 31.78 20 GLN H N 1
ATOM 3398 C CA . GLN H 1 20 ? 54.822 9.681 39.736 1.00 32.78 20 GLN H CA 1
ATOM 3399 C C . GLN H 1 20 ? 55.117 10.513 41.008 1.00 29.96 20 GLN H C 1
ATOM 3400 O O . GLN H 1 20 ? 54.365 10.455 42.000 1.00 28.64 20 GLN H O 1
ATOM 3406 N N . LEU H 1 21 ? 56.210 11.279 40.992 1.00 30.40 21 LEU H N 1
ATOM 3407 C CA . LEU H 1 21 ? 56.515 12.158 42.153 1.00 29.90 21 LEU H CA 1
ATOM 3408 C C . LEU H 1 21 ? 55.454 13.205 42.402 1.00 28.95 21 LEU H C 1
ATOM 3409 O O . LEU H 1 21 ? 55.084 13.424 43.581 1.00 27.88 21 LEU H O 1
ATOM 3414 N N . GLU H 1 22 ? 54.958 13.883 41.345 1.00 27.39 22 GLU H N 1
ATOM 3415 C CA . GLU H 1 22 ? 53.877 14.850 41.451 1.00 28.24 22 GLU H CA 1
ATOM 3416 C C . GLU H 1 22 ? 52.667 14.198 42.074 1.00 29.12 22 GLU H C 1
ATOM 3417 O O . GLU H 1 22 ? 52.070 14.740 42.947 1.00 27.04 22 GLU H O 1
ATOM 3423 N N . MET H 1 23 ? 52.376 12.954 41.662 1.00 27.86 23 MET H N 1
ATOM 3424 C CA . MET H 1 23 ? 51.170 12.255 42.237 1.00 31.43 23 MET H CA 1
ATOM 3425 C C . MET H 1 23 ? 51.305 11.951 43.701 1.00 30.33 23 MET H C 1
ATOM 3426 O O . MET H 1 23 ? 50.368 12.164 44.467 1.00 31.18 23 MET H O 1
ATOM 3431 N N . ALA H 1 24 ? 52.491 11.508 44.106 1.00 28.34 24 ALA H N 1
ATOM 3432 C CA . ALA H 1 24 ? 52.791 11.126 45.452 1.00 29.20 24 ALA H CA 1
ATOM 3433 C C . ALA H 1 24 ? 52.816 12.353 46.317 1.00 29.37 24 ALA H C 1
ATOM 3434 O O . ALA H 1 24 ? 52.299 12.337 47.450 1.00 29.80 24 ALA H O 1
ATOM 3436 N N . LEU H 1 25 ? 53.455 13.429 45.830 1.00 28.11 25 LEU H N 1
ATOM 3437 C CA . LEU H 1 25 ? 53.409 14.722 46.547 1.00 28.36 25 LEU H CA 1
ATOM 3438 C C . LEU H 1 25 ? 51.993 15.237 46.720 1.00 29.05 25 LEU H C 1
ATOM 3439 O O . LEU H 1 25 ? 51.653 15.709 47.783 1.00 29.43 25 LEU H O 1
ATOM 3444 N N . THR H 1 26 ? 51.141 15.157 45.705 1.00 28.68 26 THR H N 1
ATOM 3445 C CA . THR H 1 26 ? 49.787 15.617 45.814 1.00 29.95 26 THR H CA 1
ATOM 3446 C C . THR H 1 26 ? 49.041 14.861 46.926 1.00 30.15 26 THR H C 1
ATOM 3447 O O . THR H 1 26 ? 48.237 15.440 47.647 1.00 30.30 26 THR H O 1
ATOM 3451 N N . LYS H 1 27 ? 49.238 13.564 46.991 1.00 31.15 27 LYS H N 1
ATOM 3452 C CA . LYS H 1 27 ? 48.550 12.739 47.974 1.00 33.10 27 LYS H CA 1
ATOM 3453 C C . LYS H 1 27 ? 48.974 13.093 49.383 1.00 33.07 27 LYS H C 1
ATOM 3454 O O . LYS H 1 27 ? 48.158 13.139 50.306 1.00 33.79 27 LYS H O 1
ATOM 3460 N N . LEU H 1 28 ? 50.273 13.277 49.578 1.00 33.39 28 LEU H N 1
ATOM 3461 C CA . LEU H 1 28 ? 50.806 13.744 50.838 1.00 34.02 28 LEU H CA 1
ATOM 3462 C C . LEU H 1 28 ? 50.239 15.122 51.231 1.00 34.99 28 LEU H C 1
ATOM 3463 O O . LEU H 1 28 ? 49.785 15.304 52.365 1.00 36.77 28 LEU H O 1
ATOM 3468 N N . LYS H 1 29 ? 50.269 16.100 50.331 1.00 35.32 29 LYS H N 1
ATOM 3469 C CA . LYS H 1 29 ? 49.739 17.449 50.613 1.00 35.66 29 LYS H CA 1
ATOM 3470 C C . LYS H 1 29 ? 48.244 17.405 50.926 1.00 36.04 29 LYS H C 1
ATOM 3471 O O . LYS H 1 29 ? 47.770 18.219 51.737 1.00 37.52 29 LYS H O 1
ATOM 3477 N N . LYS H 1 30 ? 47.505 16.461 50.325 1.00 36.61 30 LYS H N 1
ATOM 3478 C CA . LYS H 1 30 ? 46.081 16.224 50.646 1.00 37.22 30 LYS H CA 1
ATOM 3479 C C . LYS H 1 30 ? 45.832 15.777 52.102 1.00 36.83 30 LYS H C 1
ATOM 3480 O O . LYS H 1 30 ? 44.912 16.258 52.749 1.00 37.63 30 LYS H O 1
ATOM 3486 N N . ASP H 1 31 ? 46.650 14.857 52.601 1.00 38.71 31 ASP H N 1
ATOM 3487 C CA . ASP H 1 31 ? 46.691 14.485 54.074 1.00 40.05 31 ASP H CA 1
ATOM 3488 C C . ASP H 1 31 ? 46.867 15.719 54.984 1.00 42.20 31 ASP H C 1
ATOM 3489 O O . ASP H 1 31 ? 46.430 15.770 56.181 1.00 42.42 31 ASP H O 1
ATOM 3494 N N . MET H 1 32 ? 47.536 16.724 54.452 1.00 43.10 32 MET H N 1
ATOM 3495 C CA . MET H 1 32 ? 47.829 17.939 55.218 1.00 43.30 32 MET H CA 1
ATOM 3496 C C . MET H 1 32 ? 46.762 18.984 55.117 1.00 44.08 32 MET H C 1
ATOM 3497 O O . MET H 1 32 ? 46.853 19.990 55.789 1.00 44.29 32 MET H O 1
ATOM 3502 N N . MET H 1 33 ? 45.732 18.774 54.299 1.00 44.93 33 MET H N 1
ATOM 3503 C CA . MET H 1 33 ? 44.827 19.876 54.008 1.00 45.49 33 MET H CA 1
ATOM 3504 C C . MET H 1 33 ? 44.101 20.408 55.259 1.00 45.41 33 MET H C 1
ATOM 3505 O O . MET H 1 33 ? 43.908 21.621 55.348 1.00 43.84 33 MET H O 1
ATOM 3514 N N . ARG H 1 34 ? 43.741 19.546 56.226 1.00 45.31 34 ARG H N 1
ATOM 3515 C CA . ARG H 1 34 ? 43.026 20.079 57.436 1.00 46.27 34 ARG H CA 1
ATOM 3516 C C . ARG H 1 34 ? 43.999 20.399 58.576 1.00 45.15 34 ARG H C 1
ATOM 3517 O O . ARG H 1 34 ? 43.566 20.760 59.703 1.00 43.71 34 ARG H O 1
ATOM 3525 N N . GLY H 1 35 ? 45.292 20.325 58.267 1.00 44.09 35 GLY H N 1
ATOM 3526 C CA . GLY H 1 35 ? 46.334 20.603 59.245 1.00 44.32 35 GLY H CA 1
ATOM 3527 C C . GLY H 1 35 ? 46.338 19.561 60.332 1.00 44.16 35 GLY H C 1
ATOM 3528 O O . GLY H 1 35 ? 45.933 18.417 60.079 1.00 44.02 35 GLY H O 1
ATOM 3529 N N . GLY H 1 36 ? 46.790 19.971 61.523 1.00 43.23 36 GLY H N 1
ATOM 3530 C CA . GLY H 1 36 ? 46.901 19.102 62.695 1.00 43.61 36 GLY H CA 1
ATOM 3531 C C . GLY H 1 36 ? 46.444 19.862 63.933 1.00 43.44 36 GLY H C 1
ATOM 3532 O O . GLY H 1 36 ? 45.298 20.364 63.997 1.00 41.27 36 GLY H O 1
ATOM 3533 N N . ASP H 1 37 ? 47.334 19.980 64.913 1.00 44.52 37 ASP H N 1
ATOM 3534 C CA . ASP H 1 37 ? 47.055 20.808 66.084 1.00 44.71 37 ASP H CA 1
ATOM 3535 C C . ASP H 1 37 ? 46.701 22.219 65.634 1.00 45.47 37 ASP H C 1
ATOM 3536 O O . ASP H 1 37 ? 47.418 22.842 64.837 1.00 45.39 37 ASP H O 1
ATOM 3541 N N . ALA H 1 38 ? 45.610 22.737 66.176 1.00 45.50 38 ALA H N 1
ATOM 3542 C CA . ALA H 1 38 ? 45.043 23.995 65.686 1.00 45.64 38 ALA H CA 1
ATOM 3543 C C . ALA H 1 38 ? 46.016 25.172 65.755 1.00 45.59 38 ALA H C 1
ATOM 3544 O O . ALA H 1 38 ? 45.967 26.090 64.929 1.00 47.01 38 ALA H O 1
ATOM 3546 N N . LYS H 1 39 ? 46.873 25.159 66.759 1.00 45.18 39 LYS H N 1
ATOM 3547 C CA . LYS H 1 39 ? 47.771 26.261 66.978 1.00 45.85 39 LYS H CA 1
ATOM 3548 C C . LYS H 1 39 ? 48.764 26.360 65.846 1.00 45.06 39 LYS H C 1
ATOM 3549 O O . LYS H 1 39 ? 49.196 27.462 65.506 1.00 45.09 39 LYS H O 1
ATOM 3555 N N . GLN H 1 40 ? 49.091 25.201 65.269 1.00 44.76 40 GLN H N 1
ATOM 3556 C CA . GLN H 1 40 ? 50.083 25.054 64.184 1.00 44.87 40 GLN H CA 1
ATOM 3557 C C . GLN H 1 40 ? 49.498 25.135 62.771 1.00 44.55 40 GLN H C 1
ATOM 3558 O O . GLN H 1 40 ? 50.176 24.794 61.781 1.00 44.55 40 GLN H O 1
ATOM 3564 N N . TYR H 1 41 ? 48.246 25.559 62.674 1.00 44.70 41 TYR H N 1
ATOM 3565 C CA . TYR H 1 41 ? 47.573 25.707 61.397 1.00 43.68 41 TYR H CA 1
ATOM 3566 C C . TYR H 1 41 ? 48.450 26.426 60.371 1.00 42.61 41 TYR H C 1
ATOM 3567 O O . TYR H 1 41 ? 48.596 25.940 59.224 1.00 41.83 41 TYR H O 1
ATOM 3576 N N . GLN H 1 42 ? 49.063 27.541 60.786 1.00 39.74 42 GLN H N 1
ATOM 3577 C CA . GLN H 1 42 ? 49.816 28.360 59.849 1.00 39.19 42 GLN H CA 1
ATOM 3578 C C . GLN H 1 42 ? 51.043 27.658 59.332 1.00 37.88 42 GLN H C 1
ATOM 3579 O O . GLN H 1 42 ? 51.336 27.740 58.144 1.00 37.76 42 GLN H O 1
ATOM 3581 N N . VAL H 1 43 ? 51.719 26.903 60.191 1.00 36.88 43 VAL H N 1
ATOM 3582 C CA . VAL H 1 43 ? 52.884 26.129 59.826 1.00 37.82 43 VAL H CA 1
ATOM 3583 C C . VAL H 1 43 ? 52.506 25.044 58.819 1.00 37.95 43 VAL H C 1
ATOM 3584 O O . VAL H 1 43 ? 53.174 24.852 57.817 1.00 37.09 43 VAL H O 1
ATOM 3588 N N . TRP H 1 44 ? 51.423 24.323 59.079 1.00 38.71 44 TRP H N 1
ATOM 3589 C CA . TRP H 1 44 ? 50.958 23.343 58.080 1.00 38.84 44 TRP H CA 1
ATOM 3590 C C . TRP H 1 44 ? 50.638 23.977 56.708 1.00 38.85 44 TRP H C 1
ATOM 3591 O O . TRP H 1 44 ? 50.960 23.401 55.646 1.00 37.90 44 TRP H O 1
ATOM 3602 N N . GLN H 1 45 ? 49.984 25.142 56.743 1.00 39.08 45 GLN H N 1
ATOM 3603 C CA . GLN H 1 45 ? 49.667 25.841 55.505 1.00 39.91 45 GLN H CA 1
ATOM 3604 C C . GLN H 1 45 ? 50.948 26.210 54.733 1.00 38.92 45 GLN H C 1
ATOM 3605 O O . GLN H 1 45 ? 50.967 26.128 53.521 1.00 36.44 45 GLN H O 1
ATOM 3611 N N . ARG H 1 46 ? 51.980 26.676 55.446 1.00 38.24 46 ARG H N 1
ATOM 3612 C CA . ARG H 1 46 ? 53.270 27.017 54.827 1.00 38.66 46 ARG H CA 1
ATOM 3613 C C . ARG H 1 46 ? 53.966 25.813 54.215 1.00 36.97 46 ARG H C 1
ATOM 3614 O O . ARG H 1 46 ? 54.554 25.925 53.130 1.00 36.14 46 ARG H O 1
ATOM 3622 N N . GLU H 1 47 ? 53.921 24.654 54.909 1.00 35.73 47 GLU H N 1
ATOM 3623 C CA . GLU H 1 47 ? 54.506 23.457 54.415 1.00 35.13 47 GLU H CA 1
ATOM 3624 C C . GLU H 1 47 ? 53.752 22.952 53.220 1.00 33.19 47 GLU H C 1
ATOM 3625 O O . GLU H 1 47 ? 54.368 22.493 52.270 1.00 32.20 47 GLU H O 1
ATOM 3631 N N . SER H 1 48 ? 52.431 23.042 53.277 1.00 32.73 48 SER H N 1
ATOM 3632 C CA . SER H 1 48 ? 51.539 22.593 52.184 1.00 32.58 48 SER H CA 1
ATOM 3633 C C . SER H 1 48 ? 51.842 23.417 50.947 1.00 30.54 48 SER H C 1
ATOM 3634 O O . SER H 1 48 ? 52.023 22.856 49.882 1.00 30.85 48 SER H O 1
ATOM 3637 N N . LYS H 1 49 ? 52.011 24.707 51.132 1.00 29.51 49 LYS H N 1
ATOM 3638 C CA . LYS H 1 49 ? 52.290 25.591 49.967 1.00 30.08 49 LYS H CA 1
ATOM 3639 C C . LYS H 1 49 ? 53.674 25.307 49.388 1.00 28.36 49 LYS H C 1
ATOM 3640 O O . LYS H 1 49 ? 53.852 25.348 48.196 1.00 27.06 49 LYS H O 1
ATOM 3646 N N . ALA H 1 50 ? 54.664 25.109 50.237 1.00 27.59 50 ALA H N 1
ATOM 3647 C CA . ALA H 1 50 ? 55.968 24.760 49.775 1.00 28.89 50 ALA H CA 1
ATOM 3648 C C . ALA H 1 50 ? 55.892 23.516 48.931 1.00 29.21 50 ALA H C 1
ATOM 3649 O O . ALA H 1 50 ? 56.514 23.399 47.846 1.00 28.26 50 ALA H O 1
ATOM 3651 N N . LEU H 1 51 ? 55.148 22.505 49.397 1.00 28.25 51 LEU H N 1
ATOM 3652 C CA . LEU H 1 51 ? 55.038 21.256 48.631 1.00 29.29 51 LEU H CA 1
ATOM 3653 C C . LEU H 1 51 ? 54.290 21.439 47.350 1.00 28.51 51 LEU H C 1
ATOM 3654 O O . LEU H 1 51 ? 54.688 20.845 46.335 1.00 27.71 51 LEU H O 1
ATOM 3659 N N . GLU H 1 52 ? 53.176 22.149 47.423 1.00 27.60 52 GLU H N 1
ATOM 3660 C CA . GLU H 1 52 ? 52.438 22.525 46.221 1.00 28.89 52 GLU H CA 1
ATOM 3661 C C . GLU H 1 52 ? 53.387 23.193 45.167 1.00 26.95 52 GLU H C 1
ATOM 3662 O O . GLU H 1 52 ? 53.330 22.957 43.984 1.00 26.32 52 GLU H O 1
ATOM 3668 N N . SER H 1 53 ? 54.249 24.070 45.644 1.00 26.63 53 SER H N 1
ATOM 3669 C CA . SER H 1 53 ? 55.176 24.783 44.778 1.00 25.96 53 SER H CA 1
ATOM 3670 C C . SER H 1 53 ? 56.204 23.832 44.179 1.00 24.91 53 SER H C 1
ATOM 3671 O O . SER H 1 53 ? 56.548 23.913 43.012 1.00 23.86 53 SER H O 1
ATOM 3674 N N . ALA H 1 54 ? 56.681 22.885 44.971 1.00 25.05 54 ALA H N 1
ATOM 3675 C CA . ALA H 1 54 ? 57.630 21.855 44.490 1.00 25.94 54 ALA H CA 1
ATOM 3676 C C . ALA H 1 54 ? 56.991 20.994 43.410 1.00 28.59 54 ALA H C 1
ATOM 3677 O O . ALA H 1 54 ? 57.613 20.725 42.390 1.00 26.28 54 ALA H O 1
ATOM 3679 N N . ILE H 1 55 ? 55.706 20.625 43.585 1.00 27.39 55 ILE H N 1
ATOM 3680 C CA . ILE H 1 55 ? 54.982 19.922 42.507 1.00 26.70 55 ILE H CA 1
ATOM 3681 C C . ILE H 1 55 ? 55.014 20.758 41.250 1.00 25.97 55 ILE H C 1
ATOM 3682 O O . ILE H 1 55 ? 55.356 20.256 40.179 1.00 28.15 55 ILE H O 1
ATOM 3687 N N . ALA H 1 56 ? 54.751 22.070 41.374 1.00 25.51 56 ALA H N 1
ATOM 3688 C CA . ALA H 1 56 ? 54.605 22.912 40.201 1.00 24.34 56 ALA H CA 1
ATOM 3689 C C . ALA H 1 56 ? 55.940 23.054 39.520 1.00 24.09 56 ALA H C 1
ATOM 3690 O O . ALA H 1 56 ? 56.029 23.069 38.272 1.00 26.56 56 ALA H O 1
ATOM 3692 N N . ILE H 1 57 ? 56.998 23.293 40.311 1.00 23.11 57 ILE H N 1
ATOM 3693 C CA . ILE H 1 57 ? 58.371 23.384 39.735 1.00 25.71 57 ILE H CA 1
ATOM 3694 C C . ILE H 1 57 ? 58.774 22.023 38.968 1.00 25.42 57 ILE H C 1
ATOM 3695 O O . ILE H 1 57 ? 59.251 22.036 37.828 1.00 27.43 57 ILE H O 1
ATOM 3700 N N . ILE H 1 58 ? 58.537 20.900 39.565 1.00 28.25 58 ILE H N 1
ATOM 3701 C CA . ILE H 1 58 ? 58.822 19.658 38.910 1.00 27.05 58 ILE H CA 1
ATOM 3702 C C . ILE H 1 58 ? 58.059 19.518 37.581 1.00 26.92 58 ILE H C 1
ATOM 3703 O O . ILE H 1 58 ? 58.592 19.091 36.552 1.00 28.82 58 ILE H O 1
ATOM 3708 N N . HIS H 1 59 ? 56.773 19.786 37.602 1.00 27.42 59 HIS H N 1
ATOM 3709 C CA . HIS H 1 59 ? 55.946 19.771 36.404 1.00 28.01 59 HIS H CA 1
ATOM 3710 C C . HIS H 1 59 ? 56.452 20.690 35.287 1.00 29.78 59 HIS H C 1
ATOM 3711 O O . HIS H 1 59 ? 56.412 20.339 34.103 1.00 32.14 59 HIS H O 1
ATOM 3718 N N . TYR H 1 60 ? 56.975 21.818 35.678 1.00 26.84 60 TYR H N 1
ATOM 3719 C CA . TYR H 1 60 ? 57.483 22.846 34.766 1.00 28.36 60 TYR H CA 1
ATOM 3720 C C . TYR H 1 60 ? 58.742 22.284 34.118 1.00 29.88 60 TYR H C 1
ATOM 3721 O O . TYR H 1 60 ? 58.895 22.316 32.877 1.00 29.99 60 TYR H O 1
ATOM 3730 N N . VAL H 1 61 ? 59.646 21.741 34.937 1.00 30.10 61 VAL H N 1
ATOM 3731 C CA . VAL H 1 61 ? 60.889 21.159 34.368 1.00 31.00 61 VAL H CA 1
ATOM 3732 C C . VAL H 1 61 ? 60.596 20.001 33.460 1.00 32.98 61 VAL H C 1
ATOM 3733 O O . VAL H 1 61 ? 61.222 19.821 32.368 1.00 32.51 61 VAL H O 1
ATOM 3737 N N . ALA H 1 62 ? 59.678 19.153 33.885 1.00 32.16 62 ALA H N 1
ATOM 3738 C CA . ALA H 1 62 ? 59.335 18.002 33.085 1.00 33.79 62 ALA H CA 1
ATOM 3739 C C . ALA H 1 62 ? 58.726 18.412 31.761 1.00 34.08 62 ALA H C 1
ATOM 3740 O O . ALA H 1 62 ? 58.914 17.717 30.761 1.00 37.25 62 ALA H O 1
ATOM 3742 N N . GLY H 1 63 ? 58.004 19.501 31.727 1.00 34.40 63 GLY H N 1
ATOM 3743 C CA . GLY H 1 63 ? 57.475 20.063 30.466 1.00 35.29 63 GLY H CA 1
ATOM 3744 C C . GLY H 1 63 ? 58.597 20.490 29.553 1.00 35.43 63 GLY H C 1
ATOM 3745 O O . GLY H 1 63 ? 58.475 20.411 28.308 1.00 36.49 63 GLY H O 1
ATOM 3746 N N . ASP H 1 64 ? 59.698 20.929 30.127 1.00 34.96 64 ASP H N 1
ATOM 3747 C CA . ASP H 1 64 ? 60.833 21.305 29.300 1.00 37.20 64 ASP H CA 1
ATOM 3748 C C . ASP H 1 64 ? 61.559 20.105 28.672 1.00 36.42 64 ASP H C 1
ATOM 3749 O O . ASP H 1 64 ? 62.339 20.332 27.771 1.00 36.47 64 ASP H O 1
ATOM 3754 N N . LEU H 1 65 ? 61.381 18.914 29.203 1.00 37.38 65 LEU H N 1
ATOM 3755 C CA . LEU H 1 65 ? 61.976 17.656 28.673 1.00 38.87 65 LEU H CA 1
ATOM 3756 C C . LEU H 1 65 ? 61.088 17.049 27.591 1.00 40.76 65 LEU H C 1
ATOM 3757 O O . LEU H 1 65 ? 61.386 16.012 27.057 1.00 43.54 65 LEU H O 1
ATOM 3762 N N . LYS H 1 66 ? 59.952 17.692 27.378 1.00 42.41 66 LYS H N 1
ATOM 3763 C CA . LYS H 1 66 ? 59.056 17.573 26.209 1.00 43.25 66 LYS H CA 1
ATOM 3764 C C . LYS H 1 66 ? 57.863 16.724 26.482 1.00 45.71 66 LYS H C 1
ATOM 3765 O O . LYS H 1 66 ? 56.850 17.330 26.868 1.00 48.41 66 LYS H O 1
#

Secondary structure (DSSP, 8-state):
-HHHHHHHHHHHHHHHHHHHHHHHHHHHHHHHTTS--HHHHHHHHHHHHHHHHHHHHHHHHH---/-HHHHHHHHHHHHHHHHHHHHHHHHHHHHHHH--HHHHHHHHHHHHHHHHHHHHHHTT-/--HHHHHHHHHHHHHHHHHHHHHHHHHHHHHHHT--HHHHHHHHHHHHHHH-/-HHHHHHHHHHHHHHHHHHHHHHHHHHHHHT----SSHHHHHHHHHHHHHHHHHHHHHHHHHHTT-/-HHHHHHHHHHHHHHHHHHHHHHHHHHHHHHHHHTT-HHHHHHHHHHHHHHHHHHHHHHHHH---/-HHHHHHHHHHHHHHHHHHHHHHHHHHHHHH--HHHHHHHHHHHHHHGGGG-/-HHHHHHHHHHHHHHHHHHHHHHHHHHHHHH--HHHHHHHHHHHHHHHHHH---/-HHHHHHHHHHHHHHHHHHHHHHHHHHHHHHTTT-SSGGGHHHHHHHHHHHHHHHHHHHHHHHHT-

Organism: Yersinia pestis (NCBI:txid632)

Foldseek 3Di:
DVVVVVLLVVLVVLVVVLVVVVVVLVVVVVCLVPVDDPPVNVVSVVVSVVVVVVSVVCCVVSVSD/DVVVVVVVVVLVVVLVVLVVVLVVLVCVLVVLPVVVNVVVSVVSVVVSVVSVVVSVVSD/DDPVVVVVVVLVVLLVVLVVLLVVLVCVVVVVVVVVVSVVSPVVSVVSVVVD/DVVVVVVLVVLVVVLVVLVVVLVVLVVVLVPDCDDDDPVRNVVNVVVSVVSVVVSVVSVPVSVVSD/DVVVVVLLVVLLVLVVVLVVLVVVLVCVQVVCVVVVNNVVCVVCPVVSVVSVVVSVVCCVVSVSD/DVVVVVVLVVLVVVLVVLVVVLVVLVVVLVVDVNVVSVVVSVVSVVVNVVSD/DVVVVVVVVLVVLLVVLVVVLVVLVCVVVVVCCPVVSVVSVVVSVVSCVVVVHD/DVVVVVVVVVLVVLLVVLVVVLVVLVVVLVVLPVHDPPVCNVVSVVVSVVSVVVNVVSVVVNVVSD

GO terms:
  GO:0005737 cytoplasm (C, EXP)

InterPro domains:
  IPR012671 Type III export protein PscE/YscE [PF08988] (1-64)
  IPR012671 Type III export protein PscE/YscE [TIGR02501] (1-66)

B-factor: mean 37.77, std 8.13, range [20.45, 66.66]

CATH classification: 1.20.5.420

Solvent-accessible surface area: 25938 Å² total; per-residue (Å²): 160,106,135,119,84,65,45,96,47,2,24,20,3,0,102,19,0,2,126,50,0,53,115,9,6,70,110,8,79,146,6,45,141,127,50,57,77,85,69,124,23,117,56,24,98,175,14,18,150,37,1,64,53,5,1,56,83,0,49,188,33,11,40,9,172,180,118,85,107,99,73,51,117,110,7,41,22,39,0,43,10,14,0,52,10,0,24,52,2,0,60,72,1,46,142,36,32,88,173,52,106,106,79,174,38,8,127,34,0,72,59,2,25,60,84,0,115,179,22,12,46,62,19,165,137,25,10,10,46,34,19,48,80,7,12,21,36,7,71,1,15,22,32,4,0,73,15,6,15,79,39,30,62,60,25,75,92,86,81,186,59,42,118,23,0,23,118,7,5,85,47,6,63,64,19,68,153,99,66,124,97,54,68,99,36,7,31,76,17,2,70,55,8,0,81,92,1,35,112,12,2,68,108,18,64,32,12,13,65,5,0,5,48,69,68,41,20,64,51,59,95,154,30,11,115,40,8,72,47,3,22,57,84,0,121,58,27,10,43,117,28,128,184,114,138,122,98,74,42,122,115,4,37,80,42,0,88,37,13,0,92,77,0,59,146,10,6,91,108,6,87,50,32,1,80,96,49,62,16,45,86,96,10,66,118,48,84,109,11,9,128,4,2,42,12,0,1,11,0,0,23,46,17,16,57,7,117,152,110,8,107,104,69,24,100,102,7,12,65,68,2,93,56,18,1,78,81,0,11,117,11,0,66,98,14,59,82,45,168,116,69,118,2,13,89,3,0,26,16,1,0,114,34,0,14,42,79,8,186,72,26,17,83,81,18,35,96,6,8,90,42,7,53,60,20,0,80,74,0,64,131,11,5,63,105,6,53,146,39,85,203,111,161,58,31,21,105,0,0,72,5,0,2,16,0,4,27,69,0,10,26,24,143,172,114,110,123,80,65,50,95,96,12,11,89,64,0,61,48,6,0,84,70,0,23,142,8,0,65,111,6,39,73,13,6,104,104,3,3,34,79,158,47,121,61,59,10,72,122,2,21,85,1,2,76,1,0,26,36,1,0,113,9,0,4,31,51,10,198

Nearest PDB structures (foldseek):
  1zw0-assembly12_F-7  TM=1.020E+00  e=3.130E-06  Yersinia pestis
  1zw0-assembly1_B  TM=9.527E-01  e=4.690E-05  Yersinia pestis
  2ijh-assembly1_A  TM=5.683E-01  e=3.586E+00  Escherichia coli
  1zw0-assembly10_H-5  TM=1.015E+00  e=7.650E-09  Yersinia pestis
  7zch-assembly1_B  TM=5.009E-01  e=4.609E+00  Homo sapiens

Sequence (479 aa):
MTQLEEQLHNVETVRSITMQLEMALTKLKKDMMRGGDAKQYQVWQRESKALESAIAIIHYVAGDLMTQLEEQLHNVETVRSITMQLEMALTKLKKDMMYQVWQRESKALESAIAIIHYVAGDLKMTQLEEQLHNVETVRSITMQLEMALTKLKKDMMRGQVWQRESKALESAIAIIMTQLEEQLHNVETVRSITMQLEMALTKLKKDMMRGGDAKQYQVWQRESKALESAIAIIHYVAGDLKMTQLEEQLHNVETVRSITMQLEMALTKLKKDMMRGGDAKQYQVWQRESKALESAIAIIHYVAGDLMTQLEEQLHNVETVRSITMQLEMALTKLKKDMESKALESAIAIIHYVAGDLKTQLEEQLHNVETVRSITMQLEMALTKLKKDMMWQRESKALESAIAIIHYVAGDLMTQLEEQLHNVETVRSITMQLEMALTKLKKDMMRGGDAKQYQVWQRESKALESAIAIIHYVAGDLK

=== Feature glossary ===
Feature key, reading from the visual/contextual features back to the raw sequence:

Rendered structure images. Six rendered views show the 3D structure from the faces of a cube — i.e. along ±x, ±y, ±z. Rendering representation is drawn randomly per protein from cartoon (secondary-structure ribbons), sticks (backbone bonds), or molecular surface; coloring is either N→C rainbow (blue at the N-terminus through red at the C-terminus) or one color per chain.

Contact-map, Ramachandran, and PAE plots. The contact map is a binary N×N matrix image: pixel (i, j) is dark where Cα_i and Cα_j are within 8 Å and |i−j|>4. Because the |i−j|>4 filter removes local helical contacts, off-diagonal stripes parallel to the main diagonal indicate parallel β-sheets; stripes perpendicular to it indicate antiparallel β-sheets. The Ramachandran plot scatters every residue's (φ, ψ) pair against the sterically allowed regions. The PAE heatmap renders the predicted-aligned-error matrix.

InterPro / GO / CATH / organism. Database cross-references. InterPro integrates a dozen domain/family signature databases into unified entries with residue-range hits. GO terms attach function/process/location labels with evidence codes. CATH codes position the fold in a four-level structural taxonomy. Organism is the NCBI-taxonomy species name.

Nearest PDB structures. The Foldseek neighbor list gives the closest experimentally determined structures in the PDB, ranked by structural alignment. TM-score near 1 means near-identical fold; near 0.3 means only rough topology match. This is how one finds what a novel AlphaFold prediction most resembles in the solved-structure universe.

Predicted aligned error. PAE(i, j) answers: if I align the predicted and true structures on residue i, how far off (in Å) do I expect residue j to be? A block-diagonal PAE matrix with low values on the blocks and high values off-diagonal is the signature of a multi-domain protein with confidently predicted domains but uncertain inter-domain orientation.

Solvent-accessible surface area. Accessible surface area quantifies burial. A residue with SASA near zero is packed into the hydrophobic core; one with SASA >100 Å² sits on the surface. Computed here via the Shrake–Rupley numerical algorithm with a 1.4 Å probe.

B-factor. B-factor (Debye–Waller factor) reflects atomic displacement in the crystal lattice. It is an experimental observable (units Å²), not a prediction; low values mean the atom is pinned down, high values mean it moves or is heterogeneous across the crystal.

pLDDT. For AlphaFold models, the B-factor field carries pLDDT — the model's own estimate of local accuracy on a 0–100 scale. Regions with pLDDT<50 should be treated as essentially unmodeled; they often correspond to intrinsically disordered segments.

Backbone torsions (φ/ψ). φ (phi) and ψ (psi) are the two rotatable backbone dihedrals per residue: φ is the C(i-1)–N–Cα–C torsion, ψ is the N–Cα–C–N(i+1) torsion, both in degrees on (−180°, 180°]. α-helical residues cluster near (−60°, −45°); β-strand residues near (−120°, +130°). A Ramachandran plot is simply a scatter of (φ, ψ) for every residue.

Radius of gyration, Cα contacts, bounding box. Radius of gyration (Rg) is the root-mean-square distance of Cα atoms from their centroid — a single number for overall size and compactness. A globular domain of N residues has Rg ≈ 2.2·N^0.38 Å; an extended or disordered chain has a much larger Rg. The Cα contact count is the number of residue pairs whose Cα atoms are within 8 Å and are more than four positions apart in sequence — a standard proxy for tertiary packing density. The bounding box is the smallest axis-aligned box enclosing all Cα atoms.

Secondary structure (3-state, P-SEA). Three-state secondary structure (P-SEA) collapses the eight DSSP classes into helix (a), strand (b), and coil (c). P-SEA assigns these from Cα geometry alone — distances and angles — without requiring backbone oxygens, so it works on any Cα trace.

Secondary structure (8-state, DSSP). DSSP 8-state secondary structure assigns each residue one of H (α-helix), G (3₁₀-helix), I (π-helix), E (extended β-strand), B (isolated β-bridge), T (hydrogen-bonded turn), S (bend), or '-' (coil). The assignment is computed from backbone hydrogen-bond geometry via the Kabsch–Sander algorithm.

Foldseek 3Di. A 3Di character summarizes, for each residue, the relative orientation of the Cα frame of its nearest spatial neighbor. Because it encodes fold topology rather than chemistry, 3Di alignments detect remote structural similarity that sequence alignment misses.

mmCIF coordinates. The mmCIF block holds the 3D Cartesian coordinates of each backbone atom (N, Cα, C, O) in ångströms. mmCIF is the PDB's canonical archive format — a tagged-loop text representation of the atomic model.

Sequence. Sequence gives the chain of amino acids in standard one-letter code (A=alanine, C=cysteine, …, Y=tyrosine), read N→C. It is the only feature that is directly encoded by the gene; all structural features are derived from the folded form of this sequence.